Protein 4NPJ (pdb70)

Organism: Homo sapiens (NCBI:txid9606)

Nearest PDB structures (foldseek):
  4npj-assembly1_A  TM=1.003E+00  e=5.140E-53  Homo sapiens
  4npj-assembly2_B  TM=9.884E-01  e=2.117E-47  Homo sapiens
  4npk-assembly1_A  TM=9.461E-01  e=1.535E-44  Homo sapiens
  4p42-assembly1_A  TM=8.731E-01  e=1.506E-42  Homo sapiens
  4p42-assembly1_B  TM=9.111E-01  e=1.778E-39  Homo sapiens

Radius of gyration: 27.13 Å; Cα contacts (8 Å, |Δi|>4): 1416; chains: 2; bounding box: 62×44×108 Å

CATH classification: 2.60.40.150 (+1 more: 2.60.40.150)

Foldseek 3Di:
DDDDDDDDDDDDPDDDDDFDFQFKKKKFQFKKADWDADDDDDDDPDGHKFWKWKWKDFPPDIDTFDTHIRDRTDGGLAIDMDGHTDDPPTWIKMWMWTDDPPDTHTGFIDTGGVVVVVVVQWDWDWDFGPPGPGMITTMIMHTWGWALACPCLVPVLVVQVVRDGHYPVGAFFKKKKKWFFKKPDWDDVFFWKKKWKDKVPDIDIFDIHPTDLIDGGGDMDMDGHHHLQPIWIKMWIAGPVVRHTRFIDIGRLVVLNPDRSSKDWDWADTPPHDVVITTTMIMHMTGIHRDD/DDDDDDDDDDDPDDDDDFDFQFKKKKFQFKKAWWDAPPCQAFFKWKWKDWPNDIDTFDTHPRDRIDTRLAMDMGTHTDDPFTWTKMWMWGDDPPDTHTGFIDIHGVVVCVVVQWDFDWAFGPPDPTMITTMIIHTWGWALACVCQVVVLVVQVVRDRDYPVGAFFKKKKKFFFWKDDWPCFWKKKWKDKPPDIDIFDIHGGDRTGTGRDMDMDGHHDLQPIWIKMWIAGPVVTGTRFIDIGRLVVLNPDRSSKDWDWDAGPPHPPRITTTMIMGMIGIHGDD

Structure (mmCIF, N/CA/C/O backbone):
data_4NPJ
#
_entry.id   4NPJ
#
_cell.length_a   62.300
_cell.length_b   62.300
_cell.length_c   226.395
_cell.angle_alpha   90.000
_cell.angle_beta   90.000
_cell.angle_gamma   90.000
#
_symmetry.space_group_name_H-M   'P 43'
#
loop_
_entity.id
_entity.type
_entity.pdbx_description
1 polymer 'Extended synaptotagmin-2'
2 non-polymer 'CHLORIDE ION'
3 non-polymer 'SODIUM ION'
4 non-polymer 'ACETATE ION'
5 water water
#
loop_
_atom_site.group_PDB
_atom_site.id
_atom_site.type_symbol
_atom_site.label_atom_id
_atom_site.label_alt_id
_atom_site.label_comp_id
_atom_site.label_asym_id
_atom_site.label_entity_id
_atom_site.label_seq_id
_atom_site.pdbx_PDB_ins_code
_atom_site.Cartn_x
_atom_site.Cartn_y
_atom_site.Cartn_z
_atom_site.occupancy
_atom_site.B_iso_or_equiv
_atom_site.auth_seq_id
_atom_site.auth_comp_id
_atom_site.auth_asym_id
_atom_site.auth_atom_id
_atom_site.pdbx_PDB_model_num
ATOM 1 N N . ASN A 1 2 ? 9.817 -15.540 -66.579 1.00 73.34 363 ASN A N 1
ATOM 2 C CA . ASN A 1 2 ? 10.892 -16.261 -65.908 1.00 81.39 363 ASN A CA 1
ATOM 3 C C . ASN A 1 2 ? 11.592 -15.400 -64.866 1.00 82.40 363 ASN A C 1
ATOM 4 O O . ASN A 1 2 ? 11.946 -14.246 -65.129 1.00 71.12 363 ASN A O 1
ATOM 14 N N . ARG A 1 3 ? 11.807 -15.991 -63.694 1.00 75.44 364 ARG A N 1
ATOM 15 C CA . ARG A 1 3 ? 12.328 -15.281 -62.530 1.00 80.14 364 ARG A CA 1
ATOM 16 C C . ARG A 1 3 ? 13.243 -16.160 -61.693 1.00 75.23 364 ARG A C 1
ATOM 17 O O . ARG A 1 3 ? 13.116 -17.382 -61.698 1.00 80.92 364 ARG A O 1
ATOM 38 N N . ILE A 1 4 ? 14.167 -15.526 -60.979 1.00 73.07 365 ILE A N 1
ATOM 39 C CA . ILE A 1 4 ? 14.850 -16.181 -59.876 1.00 69.39 365 ILE A CA 1
ATOM 40 C C . ILE A 1 4 ? 14.407 -15.473 -58.599 1.00 65.83 365 ILE A C 1
ATOM 41 O O . ILE A 1 4 ? 14.494 -14.249 -58.476 1.00 64.61 365 ILE A O 1
ATOM 57 N N . THR A 1 5 ? 13.903 -16.265 -57.663 1.00 61.09 366 THR A N 1
ATOM 58 C CA . THR A 1 5 ? 13.236 -15.750 -56.481 1.00 62.43 366 THR A CA 1
ATOM 59 C C . THR A 1 5 ? 14.062 -16.060 -55.241 1.00 62.96 366 THR A C 1
ATOM 60 O O . THR A 1 5 ? 14.526 -17.192 -55.059 1.00 61.87 366 THR A O 1
ATOM 71 N N . VAL A 1 6 ? 14.239 -15.042 -54.402 1.00 60.79 367 VAL A N 1
ATOM 72 C CA . VAL A 1 6 ? 14.928 -15.185 -53.124 1.00 60.00 367 VAL A CA 1
ATOM 73 C C . VAL A 1 6 ? 14.000 -14.797 -51.966 1.00 56.36 367 VAL A C 1
ATOM 74 O O . VAL A 1 6 ? 13.800 -13.614 -51.692 1.00 60.25 367 VAL A O 1
ATOM 87 N N . PRO A 1 7 ? 13.424 -15.791 -51.281 1.00 54.86 368 PRO A N 1
ATOM 88 C CA . PRO A 1 7 ? 12.547 -15.431 -50.158 1.00 60.52 368 PRO A CA 1
ATOM 89 C C . PRO A 1 7 ? 13.332 -14.862 -48.973 1.00 58.21 368 PRO A C 1
ATOM 90 O O . PRO A 1 7 ? 14.368 -15.415 -48.609 1.00 69.33 368 PRO A O 1
ATOM 101 N N . LEU A 1 8 ? 12.854 -13.756 -48.407 1.00 54.93 369 LEU A N 1
ATOM 102 C CA . LEU A 1 8 ? 13.485 -13.155 -47.240 1.00 58.99 369 LEU A CA 1
ATOM 103 C C . LEU A 1 8 ? 12.705 -13.568 -45.998 1.00 55.79 369 LEU A C 1
ATOM 104 O O . LEU A 1 8 ? 11.698 -12.952 -45.643 1.00 62.43 369 LEU A O 1
ATOM 120 N N . VAL A 1 9 ? 13.175 -14.634 -45.358 1.00 59.39 370 VAL A N 1
ATOM 121 C CA . VAL A 1 9 ? 12.488 -15.224 -44.213 1.00 58.82 370 VAL A CA 1
ATOM 122 C C . VAL A 1 9 ? 13.260 -15.004 -42.912 1.00 62.80 370 VAL A C 1
ATOM 123 O O . VAL A 1 9 ? 14.486 -15.134 -42.873 1.00 58.14 370 VAL A O 1
ATOM 136 N N . SER A 1 10 ? 12.526 -14.687 -41.847 1.00 59.32 371 SER A N 1
ATOM 137 C CA . SER A 1 10 ? 13.118 -14.500 -40.525 1.00 62.71 371 SER A CA 1
ATOM 138 C C . SER A 1 10 ? 12.189 -15.013 -39.434 1.00 62.74 371 SER A C 1
ATOM 139 O O . SER A 1 10 ? 10.990 -15.197 -39.653 1.00 54.02 371 SER A O 1
ATOM 147 N N . GLU A 1 11 ? 12.754 -15.244 -38.255 1.00 67.65 372 GLU A N 1
ATOM 148 C CA . GLU A 1 11 ? 11.976 -15.703 -37.113 1.00 70.14 372 GLU A CA 1
ATOM 149 C C . GLU A 1 11 ? 11.191 -14.534 -36.530 1.00 69.62 372 GLU A C 1
ATOM 150 O O . GLU A 1 11 ? 11.775 -13.533 -36.117 1.00 65.57 372 GLU A O 1
ATOM 162 N N . VAL A 1 12 ? 9.867 -14.668 -36.502 1.00 55.43 373 VAL A N 1
ATOM 163 C CA . VAL A 1 12 ? 8.983 -13.611 -36.010 1.00 50.40 373 VAL A CA 1
ATOM 164 C C . VAL A 1 12 ? 8.232 -14.042 -34.748 1.00 59.35 373 VAL A C 1
ATOM 165 O O . VAL A 1 12 ? 7.699 -15.149 -34.685 1.00 51.36 373 VAL A O 1
ATOM 178 N N . GLN A 1 13 ? 8.182 -13.165 -33.750 1.00 59.13 374 GLN A N 1
ATOM 179 C CA . GLN A 1 13 ? 7.429 -13.453 -32.539 1.00 60.28 374 GLN A CA 1
ATOM 180 C C . GLN A 1 13 ? 5.932 -13.348 -32.813 1.00 55.34 374 GLN A C 1
ATOM 181 O O . GLN A 1 13 ? 5.387 -12.253 -32.905 1.00 58.38 374 GLN A O 1
ATOM 195 N N . ILE A 1 14 ? 5.275 -14.496 -32.939 1.00 53.41 375 ILE A N 1
ATOM 196 C CA . ILE A 1 14 ? 3.831 -14.546 -33.161 1.00 56.10 375 ILE A CA 1
ATOM 197 C C . ILE A 1 14 ? 3.058 -14.135 -31.907 1.00 66.00 375 ILE A C 1
ATOM 198 O O . ILE A 1 14 ? 2.045 -13.431 -31.972 1.00 55.25 375 ILE A O 1
ATOM 214 N N . ALA A 1 15 ? 3.538 -14.595 -30.762 1.00 48.31 376 ALA A N 1
ATOM 215 C CA . ALA A 1 15 ? 2.876 -14.319 -29.496 1.00 60.59 376 ALA A CA 1
ATOM 216 C C . ALA A 1 15 ? 3.858 -14.500 -28.358 1.00 47.60 376 ALA A C 1
ATOM 217 O O . ALA A 1 15 ? 5.048 -14.739 -28.575 1.00 55.64 376 ALA A O 1
ATOM 224 N N . GLN A 1 16 ? 3.345 -14.402 -27.139 1.00 56.85 377 GLN A N 1
ATOM 225 C CA . GLN A 1 16 ? 4.183 -14.425 -25.958 1.00 56.48 377 GLN A CA 1
ATOM 226 C C . GLN A 1 16 ? 3.385 -14.921 -24.762 1.00 46.92 377 GLN A C 1
ATOM 227 O O . GLN A 1 16 ? 2.302 -14.407 -24.475 1.00 57.67 377 GLN A O 1
ATOM 241 N N . LEU A 1 17 ? 3.911 -15.938 -24.087 1.00 49.76 378 LEU A N 1
ATOM 242 C CA . LEU A 1 17 ? 3.329 -16.413 -22.839 1.00 52.18 378 LEU A CA 1
ATOM 243 C C . LEU A 1 17 ? 3.959 -15.656 -21.692 1.00 47.80 378 LEU A C 1
ATOM 244 O O . LEU A 1 17 ? 5.174 -15.451 -21.672 1.00 58.37 378 LEU A O 1
ATOM 260 N N . ARG A 1 18 ? 3.130 -15.241 -20.743 1.00 49.99 379 ARG A N 1
ATOM 261 C CA . ARG A 1 18 ? 3.623 -14.616 -19.527 1.00 65.56 379 ARG A CA 1
ATOM 262 C C . ARG A 1 18 ? 3.180 -15.408 -18.302 1.00 60.81 379 ARG A C 1
ATOM 263 O O . ARG A 1 18 ? 2.000 -15.729 -18.158 1.00 49.12 379 ARG A O 1
ATOM 284 N N . PHE A 1 19 ? 4.142 -15.745 -17.445 1.00 46.16 380 PHE A N 1
ATOM 285 C CA . PHE A 1 19 ? 3.860 -16.456 -16.193 1.00 51.02 380 PHE A CA 1
ATOM 286 C C . PHE A 1 19 ? 4.373 -15.683 -14.985 1.00 46.06 380 PHE A C 1
ATOM 287 O O . PHE A 1 19 ? 5.459 -15.113 -15.031 1.00 51.17 380 PHE A O 1
ATOM 304 N N . PRO A 1 20 ? 3.612 -15.693 -13.880 1.00 54.67 381 PRO A N 1
ATOM 305 C CA . PRO A 1 20 ? 4.096 -14.964 -12.708 1.00 65.44 381 PRO A CA 1
ATOM 306 C C . PRO A 1 20 ? 5.308 -15.657 -12.097 1.00 54.83 381 PRO A C 1
ATOM 307 O O . PRO A 1 20 ? 5.402 -16.884 -12.165 1.00 57.38 381 PRO A O 1
ATOM 318 N N . VAL A 1 21 ? 6.218 -14.880 -11.520 1.00 68.36 382 VAL A N 1
ATOM 319 C CA . VAL A 1 21 ? 7.403 -15.431 -10.871 1.00 59.46 382 VAL A CA 1
ATOM 320 C C . VAL A 1 21 ? 7.548 -14.811 -9.474 1.00 73.85 382 VAL A C 1
ATOM 321 O O . VAL A 1 21 ? 7.198 -13.644 -9.267 1.00 50.45 382 VAL A O 1
ATOM 334 N N . PRO A 1 22 ? 8.033 -15.594 -8.497 1.00 60.18 383 PRO A N 1
ATOM 335 C CA . PRO A 1 22 ? 8.116 -15.000 -7.158 1.00 67.00 383 PRO A CA 1
ATOM 336 C C . PRO A 1 22 ? 9.145 -13.876 -7.087 1.00 60.54 383 PRO A C 1
ATOM 337 O O . PRO A 1 22 ? 10.227 -13.984 -7.666 1.00 55.45 383 PRO A O 1
ATOM 348 N N . LYS A 1 23 ? 8.786 -12.799 -6.399 1.00 65.78 384 LYS A N 1
ATOM 349 C CA . LYS A 1 23 ? 9.715 -11.717 -6.114 1.00 78.74 384 LYS A CA 1
ATOM 350 C C . LYS A 1 23 ? 10.722 -12.178 -5.057 1.00 75.81 384 LYS A C 1
ATOM 351 O O . LYS A 1 23 ? 11.816 -11.626 -4.937 1.00 66.90 384 LYS A O 1
ATOM 370 N N . GLY A 1 24 ? 10.350 -13.207 -4.302 1.00 61.68 385 GLY A N 1
ATOM 371 C CA . GLY A 1 24 ? 11.232 -13.778 -3.299 1.00 68.73 385 GLY A CA 1
ATOM 372 C C . GLY A 1 24 ? 10.525 -14.776 -2.400 1.00 51.93 385 GLY A C 1
ATOM 373 O O . GLY A 1 24 ? 9.362 -15.115 -2.627 1.00 66.34 385 GLY A O 1
ATOM 377 N N . VAL A 1 25 ? 11.236 -15.246 -1.377 1.00 57.95 386 VAL A N 1
ATOM 378 C CA . VAL A 1 25 ? 10.682 -16.193 -0.415 1.00 60.78 386 VAL A CA 1
ATOM 379 C C . VAL A 1 25 ? 10.764 -15.619 1.000 1.00 68.52 386 VAL A C 1
ATOM 380 O O . VAL A 1 25 ? 11.829 -15.197 1.455 1.00 61.99 386 VAL A O 1
ATOM 393 N N . LEU A 1 26 ? 9.622 -15.602 1.683 1.00 62.46 387 LEU A N 1
ATOM 394 C CA . LEU A 1 26 ? 9.548 -15.143 3.063 1.00 67.87 387 LEU A CA 1
ATOM 395 C C . LEU A 1 26 ? 9.601 -16.322 4.019 1.00 54.52 387 LEU A C 1
ATOM 396 O O . LEU A 1 26 ? 8.696 -17.150 4.047 1.00 53.51 387 LEU A O 1
ATOM 412 N N . ARG A 1 27 ? 10.672 -16.398 4.791 1.00 56.54 388 ARG A N 1
ATOM 413 C CA . ARG A 1 27 ? 10.799 -17.420 5.814 1.00 57.72 388 ARG A CA 1
ATOM 414 C C . ARG A 1 27 ? 10.271 -16.849 7.130 1.00 58.41 388 ARG A C 1
ATOM 415 O O . ARG A 1 27 ? 10.784 -15.848 7.626 1.00 61.30 388 ARG A O 1
ATOM 436 N N . ILE A 1 28 ? 9.237 -17.484 7.674 1.00 61.33 389 ILE A N 1
ATOM 437 C CA . ILE A 1 28 ? 8.545 -16.976 8.857 1.00 61.37 389 ILE A CA 1
ATOM 438 C C . ILE A 1 28 ? 8.818 -17.835 10.089 1.00 59.85 389 ILE A C 1
ATOM 439 O O . ILE A 1 28 ? 8.379 -18.979 10.156 1.00 62.79 389 ILE A O 1
ATOM 455 N N . HIS A 1 29 ? 9.534 -17.284 11.061 1.00 61.77 390 HIS A N 1
ATOM 456 C CA . HIS A 1 29 ? 9.776 -17.990 12.316 1.00 72.98 390 HIS A CA 1
ATOM 457 C C . HIS A 1 29 ? 8.670 -17.668 13.316 1.00 63.31 390 HIS A C 1
ATOM 458 O O . HIS A 1 29 ? 8.581 -16.550 13.825 1.00 63.60 390 HIS A O 1
ATOM 473 N N . PHE A 1 30 ? 7.816 -18.655 13.562 1.00 62.68 391 PHE A N 1
ATOM 474 C CA . PHE A 1 30 ? 6.726 -18.531 14.521 1.00 62.40 391 PHE A CA 1
ATOM 475 C C . PHE A 1 30 ? 7.232 -19.028 15.870 1.00 64.80 391 PHE A C 1
ATOM 476 O O . PHE A 1 30 ? 7.136 -20.212 16.185 1.00 73.64 391 PHE A O 1
ATOM 493 N N . ILE A 1 31 ? 7.792 -18.113 16.649 1.00 66.27 392 ILE A N 1
ATOM 494 C CA . ILE A 1 31 ? 8.590 -18.488 17.812 1.00 74.56 392 ILE A CA 1
ATOM 495 C C . ILE A 1 31 ? 7.733 -18.682 19.057 1.00 69.42 392 ILE A C 1
ATOM 496 O O . ILE A 1 31 ? 7.559 -19.804 19.531 1.00 74.64 392 ILE A O 1
ATOM 512 N N . GLU A 1 32 ? 7.182 -17.587 19.568 1.00 69.03 393 GLU A N 1
ATOM 513 C CA . GLU A 1 32 ? 6.482 -17.617 20.843 1.00 69.74 393 GLU A CA 1
ATOM 514 C C . GLU A 1 32 ? 5.607 -16.390 21.062 1.00 71.68 393 GLU A C 1
ATOM 515 O O . GLU A 1 32 ? 5.774 -15.369 20.398 1.00 67.51 393 GLU A O 1
ATOM 527 N N . ALA A 1 33 ? 4.689 -16.500 22.018 1.00 68.41 394 ALA A N 1
ATOM 528 C CA . ALA A 1 33 ? 3.911 -15.362 22.484 1.00 67.54 394 ALA A CA 1
ATOM 529 C C . ALA A 1 33 ? 3.968 -15.317 24.005 1.00 69.59 394 ALA A C 1
ATOM 530 O O . ALA A 1 33 ? 4.268 -16.324 24.642 1.00 76.53 394 ALA A O 1
ATOM 537 N N . GLN A 1 34 ? 3.689 -14.150 24.576 1.00 71.02 395 GLN A N 1
ATOM 538 C CA . GLN A 1 34 ? 3.635 -13.999 26.025 1.00 81.17 395 GLN A CA 1
ATOM 539 C C . GLN A 1 34 ? 2.417 -13.177 26.425 1.00 80.74 395 GLN A C 1
ATOM 540 O O . GLN A 1 34 ? 1.930 -12.351 25.647 1.00 72.89 395 GLN A O 1
ATOM 554 N N . ASP A 1 35 ? 1.927 -13.428 27.636 1.00 83.04 396 ASP A N 1
ATOM 555 C CA . ASP A 1 35 ? 0.873 -12.623 28.246 1.00 69.62 396 ASP A CA 1
ATOM 556 C C . ASP A 1 35 ? -0.408 -12.577 27.416 1.00 70.79 396 ASP A C 1
ATOM 557 O O . ASP A 1 35 ? -1.010 -11.517 27.259 1.00 69.92 396 ASP A O 1
ATOM 566 N N . LEU A 1 36 ? -0.825 -13.724 26.890 1.00 75.34 397 LEU A N 1
ATOM 567 C CA . LEU A 1 36 ? -2.041 -13.783 26.092 1.00 74.19 397 LEU A CA 1
ATOM 568 C C . LEU A 1 36 ? -3.255 -13.617 26.990 1.00 67.04 397 LEU A C 1
ATOM 569 O O . LEU A 1 36 ? -3.151 -13.714 28.208 1.00 69.94 397 LEU A O 1
ATOM 585 N N . GLN A 1 37 ? -4.405 -13.371 26.377 1.00 63.88 398 GLN A N 1
ATOM 586 C CA . GLN A 1 37 ? -5.641 -13.177 27.117 1.00 58.90 398 GLN A CA 1
ATOM 587 C C . GLN A 1 37 ? -6.175 -14.510 27.626 1.00 73.21 398 GLN A C 1
ATOM 588 O O . GLN A 1 37 ? -6.476 -15.408 26.840 1.00 58.66 398 GLN A O 1
ATOM 602 N N . GLY A 1 38 ? -6.282 -14.630 28.947 1.00 61.09 399 GLY A N 1
ATOM 603 C CA . GLY A 1 38 ? -6.833 -15.821 29.568 1.00 72.93 399 GLY A CA 1
ATOM 604 C C . GLY A 1 38 ? -8.347 -15.822 29.485 1.00 64.18 399 GLY A C 1
ATOM 605 O O . GLY A 1 38 ? -8.946 -14.875 28.981 1.00 66.14 399 GLY A O 1
ATOM 609 N N . LYS A 1 39 ? -8.973 -16.883 29.984 1.00 76.18 400 LYS A N 1
ATOM 610 C CA . LYS A 1 39 ? -10.425 -16.999 29.927 1.00 70.84 400 LYS A CA 1
ATOM 611 C C . LYS A 1 39 ? -11.094 -16.322 31.124 1.00 75.61 400 LYS A C 1
ATOM 612 O O . LYS A 1 39 ? -10.687 -16.501 32.270 1.00 64.40 400 LYS A O 1
ATOM 631 N N . ASP A 1 40 ? -12.123 -15.533 30.835 1.00 67.74 401 ASP A N 1
ATOM 632 C CA . ASP A 1 40 ? -12.786 -14.727 31.850 1.00 61.83 401 ASP A CA 1
ATOM 633 C C . ASP A 1 40 ? -13.706 -15.542 32.744 1.00 63.61 401 ASP A C 1
ATOM 634 O O . ASP A 1 40 ? -14.269 -16.556 32.331 1.00 57.22 401 ASP A O 1
ATOM 643 N N . THR A 1 41 ? -13.846 -15.073 33.979 1.00 57.38 402 THR A N 1
ATOM 644 C CA . THR A 1 41 ? -14.849 -15.580 34.893 1.00 57.61 402 THR A CA 1
ATOM 645 C C . THR A 1 41 ? -15.447 -14.394 35.660 1.00 78.17 402 THR A C 1
ATOM 646 O O . THR A 1 41 ? -14.872 -13.303 35.675 1.00 56.68 402 THR A O 1
ATOM 657 N N . TYR A 1 42 ? -16.610 -14.601 36.271 1.00 56.14 403 TYR A N 1
ATOM 658 C CA . TYR A 1 42 ? -17.273 -13.555 37.045 1.00 55.29 403 TYR A CA 1
ATOM 659 C C . TYR A 1 42 ? -16.507 -13.290 38.348 1.00 65.68 403 TYR A C 1
ATOM 660 O O . TYR A 1 42 ? -15.950 -12.208 38.534 1.00 63.84 403 TYR A O 1
ATOM 678 N N . LEU A 1 43 ? -16.474 -14.277 39.238 1.00 59.92 404 LEU A N 1
ATOM 679 C CA . LEU A 1 43 ? -15.620 -14.213 40.428 1.00 62.72 404 LEU A CA 1
ATOM 680 C C . LEU A 1 43 ? -14.411 -15.127 40.270 1.00 65.09 404 LEU A C 1
ATOM 681 O O . LEU A 1 43 ? -14.430 -16.075 39.482 1.00 67.98 404 LEU A O 1
ATOM 697 N N . LYS A 1 44 ? -13.357 -14.841 41.027 1.00 91.96 405 LYS A N 1
ATOM 698 C CA . LYS A 1 44 ? -12.214 -15.736 41.088 1.00 94.42 405 LYS A CA 1
ATOM 699 C C . LYS A 1 44 ? -12.681 -17.045 41.713 1.00 98.22 405 LYS A C 1
ATOM 700 O O . LYS A 1 44 ? -13.515 -17.039 42.622 1.00 90.11 405 LYS A O 1
ATOM 719 N N . GLY A 1 45 ? -12.165 -18.163 41.214 1.00 107.38 406 GLY A N 1
ATOM 720 C CA . GLY A 1 45 ? -12.548 -19.466 41.728 1.00 121.92 406 GLY A CA 1
ATOM 721 C C . GLY A 1 45 ? -11.450 -20.500 41.586 1.00 120.61 406 GLY A C 1
ATOM 722 O O . GLY A 1 45 ? -10.273 -20.162 41.457 1.00 114.72 406 GLY A O 1
ATOM 726 N N . LEU A 1 46 ? -11.843 -21.768 41.626 1.00 131.05 407 LEU A N 1
ATOM 727 C CA . LEU A 1 46 ? -10.935 -22.863 41.319 1.00 147.02 407 LEU A CA 1
ATOM 728 C C . LEU A 1 46 ? -10.602 -22.783 39.832 1.00 145.67 407 LEU A C 1
ATOM 729 O O . LEU A 1 46 ? -11.407 -22.261 39.060 1.00 156.09 407 LEU A O 1
ATOM 745 N N . VAL A 1 47 ? -9.426 -23.275 39.435 1.00 136.83 408 VAL A N 1
ATOM 746 C CA . VAL A 1 47 ? -8.980 -23.209 38.037 1.00 121.77 408 VAL A CA 1
ATOM 747 C C . VAL A 1 47 ? -8.769 -21.743 37.621 1.00 128.40 408 VAL A C 1
ATOM 748 O O . VAL A 1 47 ? -9.223 -20.826 38.304 1.00 134.64 408 VAL A O 1
ATOM 761 N N . LYS A 1 48 ? -8.044 -21.523 36.527 1.00 151.19 409 LYS A N 1
ATOM 762 C CA . LYS A 1 48 ? -7.847 -20.174 35.990 1.00 152.90 409 LYS A CA 1
ATOM 763 C C . LYS A 1 48 ? -8.354 -20.079 34.548 1.00 143.38 409 LYS A C 1
ATOM 764 O O . LYS A 1 48 ? -8.618 -18.988 34.038 1.00 148.91 409 LYS A O 1
ATOM 783 N N . GLY A 1 49 ? -8.506 -21.230 33.902 1.00 131.84 410 GLY A N 1
ATOM 784 C CA . GLY A 1 49 ? -8.975 -21.284 32.531 1.00 126.68 410 GLY A CA 1
ATOM 785 C C . GLY A 1 49 ? -7.905 -21.873 31.643 1.00 116.11 410 GLY A C 1
ATOM 786 O O . GLY A 1 49 ? -6.819 -21.310 31.500 1.00 121.06 410 GLY A O 1
ATOM 790 N N . LYS A 1 50 ? -8.216 -23.016 31.045 1.00 112.62 411 LYS A N 1
ATOM 791 C CA . LYS A 1 50 ? -7.239 -23.758 30.265 1.00 116.54 411 LYS A CA 1
ATOM 792 C C . LYS A 1 50 ? -7.197 -23.253 28.829 1.00 96.68 411 LYS A C 1
ATOM 793 O O . LYS A 1 50 ? -8.050 -23.590 28.009 1.00 105.44 411 LYS A O 1
ATOM 812 N N . SER A 1 51 ? -6.195 -22.424 28.552 1.00 66.49 412 SER A N 1
ATOM 813 C CA . SER A 1 51 ? -5.991 -21.851 27.231 1.00 77.94 412 SER A CA 1
ATOM 814 C C . SER A 1 51 ? -4.994 -22.677 26.429 1.00 78.65 412 SER A C 1
ATOM 815 O O . SER A 1 51 ? -3.936 -23.042 26.938 1.00 85.34 412 SER A O 1
ATOM 823 N N . ASP A 1 52 ? -5.332 -22.963 25.174 1.00 76.27 413 ASP A N 1
ATOM 824 C CA . ASP A 1 52 ? -4.503 -23.813 24.323 1.00 63.21 413 ASP A CA 1
ATOM 825 C C . ASP A 1 52 ? -4.214 -23.131 22.984 1.00 80.83 413 ASP A C 1
ATOM 826 O O . ASP A 1 52 ? -4.852 -23.443 21.983 1.00 59.60 413 ASP A O 1
ATOM 835 N N . PRO A 1 53 ? -3.240 -22.203 22.962 1.00 67.09 414 PRO A N 1
ATOM 836 C CA . PRO A 1 53 ? -3.087 -21.336 21.790 1.00 64.47 414 PRO A CA 1
ATOM 837 C C . PRO A 1 53 ? -2.481 -22.003 20.556 1.00 62.88 414 PRO A C 1
ATOM 838 O O . PRO A 1 53 ? -1.666 -22.920 20.644 1.00 64.01 414 PRO A O 1
ATOM 849 N N . TYR A 1 54 ? -2.907 -21.519 19.399 1.00 60.48 415 TYR A N 1
ATOM 850 C CA . TYR A 1 54 ? -2.290 -21.871 18.124 1.00 58.85 415 TYR A CA 1
ATOM 851 C C . TYR A 1 54 ? -2.529 -20.722 17.160 1.00 59.42 415 TYR A C 1
ATOM 852 O O . TYR A 1 54 ? -3.346 -19.836 17.432 1.00 56.83 415 TYR A O 1
ATOM 870 N N . GLY A 1 55 ? -1.813 -20.731 16.037 1.00 57.73 416 GLY A N 1
ATOM 871 C CA . GLY A 1 55 ? -1.849 -19.616 15.115 1.00 54.21 416 GLY A CA 1
ATOM 872 C C . GLY A 1 55 ? -2.191 -20.027 13.698 1.00 54.25 416 GLY A C 1
ATOM 873 O O . GLY A 1 55 ? -1.872 -21.140 13.272 1.00 55.04 416 GLY A O 1
ATOM 877 N N . ILE A 1 56 ? -2.851 -19.115 12.984 1.00 56.46 417 ILE A N 1
ATOM 878 C CA . ILE A 1 56 ? -3.087 -19.241 11.545 1.00 53.48 417 ILE A CA 1
ATOM 879 C C . ILE A 1 56 ? -2.321 -18.121 10.855 1.00 49.76 417 ILE A C 1
ATOM 880 O O . ILE A 1 56 ? -2.518 -16.943 11.162 1.00 55.51 417 ILE A O 1
ATOM 896 N N . ILE A 1 57 ? -1.432 -18.502 9.944 1.00 49.09 418 ILE A N 1
ATOM 897 C CA . ILE A 1 57 ? -0.569 -17.561 9.246 1.00 52.78 418 ILE A CA 1
ATOM 898 C C . ILE A 1 57 ? -0.899 -17.543 7.757 1.00 53.00 418 ILE A C 1
ATOM 899 O O . ILE A 1 57 ? -0.921 -18.591 7.110 1.00 47.20 418 ILE A O 1
ATOM 915 N N . ARG A 1 58 ? -1.135 -16.350 7.216 1.00 54.59 419 ARG A N 1
ATOM 916 C CA . ARG A 1 58 ? -1.485 -16.210 5.807 1.00 47.67 419 ARG A CA 1
ATOM 917 C C . ARG A 1 58 ? -0.544 -15.279 5.065 1.00 48.22 419 ARG A C 1
ATOM 918 O O . ARG A 1 58 ? -0.251 -14.169 5.516 1.00 51.48 419 ARG A O 1
ATOM 939 N N . VAL A 1 59 ? -0.094 -15.754 3.908 1.00 49.72 420 VAL A N 1
ATOM 940 C CA . VAL A 1 59 ? 0.580 -14.926 2.917 1.00 52.33 420 VAL A CA 1
ATOM 941 C C . VAL A 1 59 ? -0.073 -15.211 1.578 1.00 48.04 420 VAL A C 1
ATOM 942 O O . VAL A 1 59 ? 0.131 -16.276 0.990 1.00 52.57 420 VAL A O 1
ATOM 955 N N . GLY A 1 60 ? -0.879 -14.266 1.113 1.00 54.15 421 GLY A N 1
ATOM 956 C CA . GLY A 1 60 ? -1.627 -14.459 -0.113 1.00 57.12 421 GLY A CA 1
ATOM 957 C C . GLY A 1 60 ? -2.568 -15.634 0.055 1.00 51.44 421 GLY A C 1
ATOM 958 O O . GLY A 1 60 ? -3.415 -15.637 0.942 1.00 55.67 421 GLY A O 1
ATOM 962 N N . ASN A 1 61 ? -2.400 -16.647 -0.788 1.00 47.34 422 ASN A N 1
ATOM 963 C CA . ASN A 1 61 ? -3.236 -17.841 -0.731 1.00 57.67 422 ASN A CA 1
ATOM 964 C C . ASN A 1 61 ? -2.640 -18.935 0.140 1.00 45.23 422 ASN A C 1
ATOM 965 O O . ASN A 1 61 ? -3.284 -19.940 0.408 1.00 49.93 422 ASN A O 1
ATOM 976 N N . GLN A 1 62 ? -1.395 -18.753 0.549 1.00 45.11 423 GLN A N 1
ATOM 977 C CA . GLN A 1 62 ? -0.728 -19.753 1.355 1.00 44.75 423 GLN A CA 1
ATOM 978 C C . GLN A 1 62 ? -1.157 -19.615 2.817 1.00 49.76 423 GLN A C 1
ATOM 979 O O . GLN A 1 62 ? -1.104 -18.526 3.384 1.00 52.16 423 GLN A O 1
ATOM 993 N N . ILE A 1 63 ? -1.601 -20.725 3.398 1.00 45.00 424 ILE A N 1
ATOM 994 C CA . ILE A 1 63 ? -2.009 -20.777 4.805 1.00 45.51 424 ILE A CA 1
ATOM 995 C C . ILE A 1 63 ? -1.173 -21.795 5.565 1.00 49.38 424 ILE A C 1
ATOM 996 O O . ILE A 1 63 ? -0.886 -22.884 5.057 1.00 45.82 424 ILE A O 1
ATOM 1012 N N . PHE A 1 64 ? -0.801 -21.429 6.791 1.00 47.45 425 PHE A N 1
ATOM 1013 C CA . PHE A 1 64 ? -0.044 -22.298 7.687 1.00 47.59 425 PHE A CA 1
ATOM 1014 C C . PHE A 1 64 ? -0.731 -22.376 9.049 1.00 57.02 425 PHE A C 1
ATOM 1015 O O . PHE A 1 64 ? -1.220 -21.367 9.549 1.00 49.18 425 PHE A O 1
ATOM 1032 N N . GLN A 1 65 ? -0.759 -23.569 9.638 1.00 49.47 426 GLN A N 1
ATOM 1033 C CA . GLN A 1 65 ? -1.389 -23.793 10.940 1.00 50.71 426 GLN A CA 1
ATOM 1034 C C . GLN A 1 65 ? -0.338 -24.338 11.908 1.00 56.96 426 GLN A C 1
ATOM 1035 O O . GLN A 1 65 ? 0.307 -25.349 11.627 1.00 55.35 426 GLN A O 1
ATOM 1049 N N . SER A 1 66 ? -0.143 -23.650 13.026 1.00 57.79 427 SER A N 1
ATOM 1050 C CA . SER A 1 66 ? 0.830 -24.087 14.027 1.00 61.68 427 SER A CA 1
ATOM 1051 C C . SER A 1 66 ? 0.266 -25.190 14.899 1.00 61.44 427 SER A C 1
ATOM 1052 O O . SER A 1 66 ? -0.940 -25.443 14.910 1.00 56.90 427 SER A O 1
ATOM 1060 N N . ARG A 1 67 ? 1.147 -25.832 15.651 1.00 59.51 428 ARG A N 1
ATOM 1061 C CA . ARG A 1 67 ? 0.716 -26.812 16.628 1.00 61.79 428 ARG A CA 1
ATOM 1062 C C . ARG A 1 67 ? -0.062 -26.119 17.740 1.00 62.47 428 ARG A C 1
ATOM 1063 O O . ARG A 1 67 ? 0.082 -24.911 17.952 1.00 61.80 428 ARG A O 1
ATOM 1084 N N . VAL A 1 68 ? -0.898 -26.885 18.433 1.00 64.02 429 VAL A N 1
ATOM 1085 C CA . VAL A 1 68 ? -1.542 -26.409 19.655 1.00 65.36 429 VAL A CA 1
ATOM 1086 C C . VAL A 1 68 ? -0.671 -26.765 20.844 1.00 68.57 429 VAL A C 1
ATOM 1087 O O . VAL A 1 68 ? -0.403 -27.943 21.081 1.00 85.00 429 VAL A O 1
ATOM 1100 N N . ILE A 1 69 ? -0.239 -25.759 21.596 1.00 69.24 430 ILE A N 1
ATOM 1101 C CA . ILE A 1 69 ? 0.460 -26.014 22.850 1.00 72.72 430 ILE A CA 1
ATOM 1102 C C . ILE A 1 69 ? -0.534 -25.796 24.001 1.00 87.54 430 ILE A C 1
ATOM 1103 O O . ILE A 1 69 ? -1.208 -24.766 24.086 1.00 84.44 430 ILE A O 1
ATOM 1119 N N . LYS A 1 70 ? -0.637 -26.792 24.874 1.00 77.86 431 LYS A N 1
ATOM 1120 C CA . LYS A 1 70 ? -1.733 -26.865 25.828 1.00 89.75 431 LYS A CA 1
ATOM 1121 C C . LYS A 1 70 ? -1.461 -26.109 27.123 1.00 81.19 431 LYS A C 1
ATOM 1122 O O . LYS A 1 70 ? -0.320 -26.022 27.577 1.00 83.20 431 LYS A O 1
ATOM 1141 N N . GLU A 1 71 ? -2.530 -25.548 27.683 1.00 87.35 432 GLU A N 1
ATOM 1142 C CA . GLU A 1 71 ? -2.520 -24.942 29.015 1.00 91.76 432 GLU A CA 1
ATOM 1143 C C . GLU A 1 71 ? -1.370 -23.967 29.220 1.00 91.88 432 GLU A C 1
ATOM 1144 O O . GLU A 1 71 ? -0.535 -24.175 30.100 1.00 87.40 432 GLU A O 1
ATOM 1156 N N . ASN A 1 72 ? -1.318 -22.904 28.425 1.00 81.06 433 ASN A N 1
ATOM 1157 C CA . ASN A 1 72 ? -0.186 -21.994 28.502 1.00 81.55 433 ASN A CA 1
ATOM 1158 C C . ASN A 1 72 ? -0.437 -20.686 27.759 1.00 78.61 433 ASN A C 1
ATOM 1159 O O . ASN A 1 72 ? -0.725 -20.679 26.559 1.00 77.29 433 ASN A O 1
ATOM 1170 N N . LEU A 1 73 ? -0.309 -19.581 28.487 1.00 79.95 434 LEU A N 1
ATOM 1171 C CA . LEU A 1 73 ? -0.535 -18.247 27.938 1.00 83.15 434 LEU A CA 1
ATOM 1172 C C . LEU A 1 73 ? 0.760 -17.579 27.484 1.00 81.22 434 LEU A C 1
ATOM 1173 O O . LEU A 1 73 ? 0.754 -16.420 27.069 1.00 77.58 434 LEU A O 1
ATOM 1189 N N . SER A 1 74 ? 1.869 -18.305 27.587 1.00 82.66 435 SER A N 1
ATOM 1190 C CA . SER A 1 74 ? 3.134 -17.866 27.012 1.00 89.33 435 SER A CA 1
ATOM 1191 C C . SER A 1 74 ? 3.665 -18.955 26.087 1.00 81.50 435 SER A C 1
ATOM 1192 O O . SER A 1 74 ? 4.761 -19.475 26.297 1.00 80.67 435 SER A O 1
ATOM 1200 N N . PRO A 1 75 ? 2.880 -19.299 25.054 1.00 75.26 436 PRO A N 1
ATOM 1201 C CA . PRO A 1 75 ? 3.183 -20.433 24.177 1.00 74.05 436 PRO A CA 1
ATOM 1202 C C . PRO A 1 75 ? 4.568 -20.340 23.555 1.00 74.36 436 PRO A C 1
ATOM 1203 O O . PRO A 1 75 ? 5.048 -19.237 23.302 1.00 74.11 436 PRO A O 1
ATOM 1214 N N . LYS A 1 76 ? 5.201 -21.490 23.338 1.00 82.44 437 LYS A N 1
ATOM 1215 C CA . LYS A 1 76 ? 6.497 -21.558 22.668 1.00 75.60 437 LYS A CA 1
ATOM 1216 C C . LYS A 1 76 ? 6.399 -22.593 21.556 1.00 73.59 437 LYS A C 1
ATOM 1217 O O . LYS A 1 76 ? 6.469 -23.798 21.807 1.00 79.72 437 LYS A O 1
ATOM 1236 N N . TRP A 1 77 ? 6.212 -22.111 20.331 1.00 70.47 438 TRP A N 1
ATOM 1237 C CA . TRP A 1 77 ? 6.053 -22.979 19.170 1.00 68.42 438 TRP A CA 1
ATOM 1238 C C . TRP A 1 77 ? 7.371 -23.298 18.480 1.00 69.03 438 TRP A C 1
ATOM 1239 O O . TRP A 1 77 ? 7.630 -24.449 18.140 1.00 70.66 438 TRP A O 1
ATOM 1260 N N . ASN A 1 78 ? 8.191 -22.275 18.264 1.00 69.23 439 ASN A N 1
ATOM 1261 C CA . ASN A 1 78 ? 9.449 -22.445 17.549 1.00 69.85 439 ASN A CA 1
ATOM 1262 C C . ASN A 1 78 ? 9.242 -23.173 16.231 1.00 73.66 439 ASN A C 1
ATOM 1263 O O . ASN A 1 78 ? 9.848 -24.216 15.990 1.00 68.53 439 ASN A O 1
ATOM 1274 N N . GLU A 1 79 ? 8.358 -22.636 15.400 1.00 64.38 440 GLU A N 1
ATOM 1275 C CA . GLU A 1 79 ? 8.094 -23.218 14.091 1.00 62.11 440 GLU A CA 1
ATOM 1276 C C . GLU A 1 79 ? 8.560 -22.284 12.981 1.00 60.61 440 GLU A C 1
ATOM 1277 O O . GLU A 1 79 ? 8.755 -21.088 13.203 1.00 60.92 440 GLU A O 1
ATOM 1289 N N . VAL A 1 80 ? 8.736 -22.835 11.783 1.00 59.27 441 VAL A N 1
ATOM 1290 C CA . VAL A 1 80 ? 9.183 -22.043 10.644 1.00 66.15 441 VAL A CA 1
ATOM 1291 C C . VAL A 1 80 ? 8.448 -22.460 9.369 1.00 55.62 441 VAL A C 1
ATOM 1292 O O . VAL A 1 80 ? 8.323 -23.646 9.072 1.00 65.74 441 VAL A O 1
ATOM 1305 N N . TYR A 1 81 ? 7.942 -21.469 8.640 1.00 54.00 442 TYR A N 1
ATOM 1306 C CA . TYR A 1 81 ? 7.224 -21.702 7.391 1.00 59.90 442 TYR A CA 1
ATOM 1307 C C . TYR A 1 81 ? 7.873 -20.915 6.264 1.00 55.07 442 TYR A C 1
ATOM 1308 O O . TYR A 1 81 ? 8.561 -19.922 6.506 1.00 56.71 442 TYR A O 1
ATOM 1326 N N . GLU A 1 82 ? 7.637 -21.368 5.035 1.00 52.40 443 GLU A N 1
ATOM 1327 C CA . GLU A 1 82 ? 8.189 -20.738 3.842 1.00 49.99 443 GLU A CA 1
ATOM 1328 C C . GLU A 1 82 ? 7.058 -20.347 2.894 1.00 54.65 443 GLU A C 1
ATOM 1329 O O . GLU A 1 82 ? 6.257 -21.191 2.491 1.00 56.27 443 GLU A O 1
ATOM 1341 N N . ALA A 1 83 ? 6.985 -19.062 2.559 1.00 48.61 444 ALA A N 1
ATOM 1342 C CA . ALA A 1 83 ? 5.945 -18.557 1.665 1.00 47.66 444 ALA A CA 1
ATOM 1343 C C . ALA A 1 83 ? 6.535 -17.896 0.414 1.00 48.07 444 ALA A C 1
ATOM 1344 O O . ALA A 1 83 ? 7.480 -17.115 0.505 1.00 49.35 444 ALA A O 1
ATOM 1351 N N . LEU A 1 84 ? 5.976 -18.208 -0.751 1.00 47.27 445 LEU A N 1
ATOM 1352 C CA . LEU A 1 84 ? 6.343 -17.506 -1.976 1.00 48.59 445 LEU A CA 1
ATOM 1353 C C . LEU A 1 84 ? 5.703 -16.129 -1.951 1.00 54.17 445 LEU A C 1
ATOM 1354 O O . LEU A 1 84 ? 4.561 -15.986 -1.522 1.00 48.19 445 LEU A O 1
ATOM 1370 N N . VAL A 1 85 ? 6.437 -15.123 -2.409 1.00 50.10 446 VAL A N 1
ATOM 1371 C CA . VAL A 1 85 ? 5.913 -13.767 -2.480 1.00 58.83 446 VAL A CA 1
ATOM 1372 C C . VAL A 1 85 ? 5.992 -13.243 -3.905 1.00 52.41 446 VAL A C 1
ATOM 1373 O O . VAL A 1 85 ? 7.050 -13.285 -4.532 1.00 55.19 446 VAL A O 1
ATOM 1386 N N . TYR A 1 86 ? 4.860 -12.752 -4.397 1.00 61.97 447 TYR A N 1
ATOM 1387 C CA . TYR A 1 86 ? 4.756 -12.209 -5.744 1.00 72.10 447 TYR A CA 1
ATOM 1388 C C . TYR A 1 86 ? 4.516 -10.704 -5.693 1.00 81.06 447 TYR A C 1
ATOM 1389 O O . TYR A 1 86 ? 4.222 -10.148 -4.636 1.00 83.91 447 TYR A O 1
ATOM 1407 N N . GLU A 1 87 ? 4.640 -10.050 -6.841 1.00 76.05 448 GLU A N 1
ATOM 1408 C CA . GLU A 1 87 ? 4.292 -8.641 -6.954 1.00 66.14 448 GLU A CA 1
ATOM 1409 C C . GLU A 1 87 ? 2.796 -8.466 -6.723 1.00 72.56 448 GLU A C 1
ATOM 1410 O O . GLU A 1 87 ? 1.971 -8.952 -7.496 1.00 83.73 448 GLU A O 1
ATOM 1422 N N . HIS A 1 88 ? 2.456 -7.773 -5.644 1.00 81.63 449 HIS A N 1
ATOM 1423 C CA . HIS A 1 88 ? 1.070 -7.595 -5.250 1.00 84.56 449 HIS A CA 1
ATOM 1424 C C . HIS A 1 88 ? 1.024 -6.445 -4.250 1.00 95.96 449 HIS A C 1
ATOM 1425 O O . HIS A 1 88 ? 1.221 -6.657 -3.054 1.00 92.33 449 HIS A O 1
ATOM 1440 N N . PRO A 1 89 ? 0.796 -5.213 -4.740 1.00 100.51 450 PRO A N 1
ATOM 1441 C CA . PRO A 1 89 ? 0.832 -4.040 -3.859 1.00 91.98 450 PRO A CA 1
ATOM 1442 C C . PRO A 1 89 ? -0.138 -4.145 -2.690 1.00 82.92 450 PRO A C 1
ATOM 1443 O O . PRO A 1 89 ? -1.233 -4.683 -2.846 1.00 83.26 450 PRO A O 1
ATOM 1454 N N . GLY A 1 90 ? 0.279 -3.641 -1.532 1.00 85.53 451 GLY A N 1
ATOM 1455 C CA . GLY A 1 90 ? -0.558 -3.631 -0.347 1.00 77.82 451 GLY A CA 1
ATOM 1456 C C . GLY A 1 90 ? -0.760 -4.999 0.279 1.00 84.73 451 GLY A C 1
ATOM 1457 O O . GLY A 1 90 ? -1.651 -5.177 1.113 1.00 84.64 451 GLY A O 1
ATOM 1461 N N . GLN A 1 91 ? 0.070 -5.964 -0.107 1.00 82.67 452 GLN A N 1
ATOM 1462 C CA . GLN A 1 91 ? -0.037 -7.314 0.436 1.00 77.25 452 GLN A CA 1
ATOM 1463 C C . GLN A 1 91 ? 0.600 -7.365 1.817 1.00 76.94 452 GLN A C 1
ATOM 1464 O O . GLN A 1 91 ? 1.616 -6.714 2.073 1.00 77.82 452 GLN A O 1
ATOM 1478 N N . GLU A 1 92 ? -0.005 -8.148 2.702 1.00 68.91 453 GLU A N 1
ATOM 1479 C CA . GLU A 1 92 ? 0.396 -8.177 4.097 1.00 70.53 453 GLU A CA 1
ATOM 1480 C C . GLU A 1 92 ? 0.542 -9.599 4.617 1.00 70.16 453 GLU A C 1
ATOM 1481 O O . GLU A 1 92 ? -0.115 -10.519 4.134 1.00 66.71 453 GLU A O 1
ATOM 1493 N N . LEU A 1 93 ? 1.422 -9.770 5.598 1.00 62.50 454 LEU A N 1
ATOM 1494 C CA . LEU A 1 93 ? 1.477 -11.002 6.367 1.00 54.00 454 LEU A CA 1
ATOM 1495 C C . LEU A 1 93 ? 0.387 -10.938 7.433 1.00 54.10 454 LEU A C 1
ATOM 1496 O O . LEU A 1 93 ? 0.388 -10.038 8.272 1.00 62.37 454 LEU A O 1
ATOM 1512 N N . GLU A 1 94 ? -0.547 -11.882 7.381 1.00 55.74 455 GLU A N 1
ATOM 1513 C CA . GLU A 1 94 ? -1.683 -11.908 8.301 1.00 54.87 455 GLU A CA 1
ATOM 1514 C C . GLU A 1 94 ? -1.552 -13.059 9.290 1.00 60.47 455 GLU A C 1
ATOM 1515 O O . GLU A 1 94 ? -1.339 -14.205 8.893 1.00 56.19 455 GLU A O 1
ATOM 1527 N N . ILE A 1 95 ? -1.681 -12.746 10.576 1.00 54.49 456 ILE A N 1
ATOM 1528 C CA . ILE A 1 95 ? -1.589 -13.752 11.624 1.00 59.38 456 ILE A CA 1
ATOM 1529 C C . ILE A 1 95 ? -2.759 -13.618 12.582 1.00 58.34 456 ILE A C 1
ATOM 1530 O O . ILE A 1 95 ? -3.028 -12.533 13.087 1.00 57.45 456 ILE A O 1
ATOM 1546 N N . GLU A 1 96 ? -3.451 -14.728 12.817 1.00 61.28 457 GLU A N 1
ATOM 1547 C CA . GLU A 1 96 ? -4.505 -14.794 13.820 1.00 54.68 457 GLU A CA 1
ATOM 1548 C C . GLU A 1 96 ? -4.197 -15.902 14.826 1.00 57.24 457 GLU A C 1
ATOM 1549 O O . GLU A 1 96 ? -3.825 -17.011 14.442 1.00 61.15 457 GLU A O 1
ATOM 1561 N N . LEU A 1 97 ? -4.347 -15.587 16.112 1.00 55.54 458 LEU A N 1
ATOM 1562 C CA . LEU A 1 97 ? -4.145 -16.564 17.185 1.00 56.51 458 LEU A CA 1
ATOM 1563 C C . LEU A 1 97 ? -5.475 -16.995 17.782 1.00 67.61 458 LEU A C 1
ATOM 1564 O O . LEU A 1 97 ? -6.351 -16.167 18.031 1.00 62.10 458 LEU A O 1
ATOM 1580 N N . PHE A 1 98 ? -5.622 -18.297 18.002 1.00 57.08 459 PHE A N 1
ATOM 1581 C CA . PHE A 1 98 ? -6.852 -18.845 18.550 1.00 57.78 459 PHE A CA 1
ATOM 1582 C C . PHE A 1 98 ? -6.575 -19.740 19.751 1.00 65.48 459 PHE A C 1
ATOM 1583 O O . PHE A 1 98 ? -5.464 -20.234 19.933 1.00 60.15 459 PHE A O 1
ATOM 1600 N N . ASP A 1 99 ? -7.610 -19.937 20.557 1.00 60.89 460 ASP A N 1
ATOM 1601 C CA . ASP A 1 99 ? -7.605 -20.909 21.637 1.00 66.95 460 ASP A CA 1
ATOM 1602 C C . ASP A 1 99 ? -8.347 -22.145 21.147 1.00 77.86 460 ASP A C 1
ATOM 1603 O O . ASP A 1 99 ? -9.533 -22.063 20.837 1.00 71.79 460 ASP A O 1
ATOM 1612 N N . GLU A 1 100 ? -7.667 -23.282 21.043 1.00 64.26 461 GLU A N 1
ATOM 1613 C CA . GLU A 1 100 ? -8.366 -24.506 20.675 1.00 63.83 461 GLU A CA 1
ATOM 1614 C C . GLU A 1 100 ? -9.317 -24.896 21.800 1.00 68.16 461 GLU A C 1
ATOM 1615 O O . GLU A 1 100 ? -8.888 -25.353 22.866 1.00 73.02 461 GLU A O 1
ATOM 1627 N N . ASP A 1 101 ? -10.606 -24.697 21.546 1.00 78.50 462 ASP A N 1
ATOM 1628 C CA . ASP A 1 101 ? -11.664 -25.047 22.486 1.00 78.77 462 ASP A CA 1
ATOM 1629 C C . ASP A 1 101 ? -12.525 -26.162 21.897 1.00 78.26 462 ASP A C 1
ATOM 1630 O O . ASP A 1 101 ? -12.469 -26.419 20.697 1.00 75.94 462 ASP A O 1
ATOM 1639 N N . PRO A 1 102 ? -13.331 -26.832 22.737 1.00 85.71 463 PRO A N 1
ATOM 1640 C CA . PRO A 1 102 ? -14.158 -27.928 22.217 1.00 94.40 463 PRO A CA 1
ATOM 1641 C C . PRO A 1 102 ? -15.292 -27.429 21.321 1.00 91.98 463 PRO A C 1
ATOM 1642 O O . PRO A 1 102 ? -15.777 -28.178 20.472 1.00 98.90 463 PRO A O 1
ATOM 1653 N N . ASP A 1 103 ? -15.702 -26.178 21.517 1.00 97.47 464 ASP A N 1
ATOM 1654 C CA . ASP A 1 103 ? -16.713 -25.546 20.676 1.00 98.60 464 ASP A CA 1
ATOM 1655 C C . ASP A 1 103 ? -16.027 -24.519 19.763 1.00 96.53 464 ASP A C 1
ATOM 1656 O O . ASP A 1 103 ? -15.037 -24.848 19.108 1.00 97.67 464 ASP A O 1
ATOM 1665 N N . LYS A 1 104 ? -16.535 -23.291 19.707 1.00 94.90 465 LYS A N 1
ATOM 1666 C CA . LYS A 1 104 ? -15.889 -22.250 18.914 1.00 85.80 465 LYS A CA 1
ATOM 1667 C C . LYS A 1 104 ? -14.549 -21.868 19.535 1.00 96.27 465 LYS A C 1
ATOM 1668 O O . LYS A 1 104 ? -14.474 -21.546 20.726 1.00 86.15 465 LYS A O 1
ATOM 1687 N N . ASP A 1 105 ? -13.491 -21.915 18.728 1.00 61.30 466 ASP A N 1
ATOM 1688 C CA . ASP A 1 105 ? -12.160 -21.530 19.190 1.00 69.26 466 ASP A CA 1
ATOM 1689 C C . ASP A 1 105 ? -12.123 -20.026 19.456 1.00 77.87 466 ASP A C 1
ATOM 1690 O O . ASP A 1 105 ? -12.468 -19.228 18.587 1.00 74.32 466 ASP A O 1
ATOM 1699 N N . ASP A 1 106 ? -11.713 -19.646 20.664 1.00 74.61 467 ASP A N 1
ATOM 1700 C CA . ASP A 1 106 ? -11.681 -18.241 21.062 1.00 62.25 467 ASP A CA 1
ATOM 1701 C C . ASP A 1 106 ? -10.537 -17.494 20.382 1.00 68.72 467 ASP A C 1
ATOM 1702 O O . ASP A 1 106 ? -9.468 -18.051 20.155 1.00 60.27 467 ASP A O 1
ATOM 1711 N N . PHE A 1 107 ? -10.778 -16.222 20.082 1.00 60.75 468 PHE A N 1
ATOM 1712 C CA . PHE A 1 107 ? -9.809 -15.352 19.424 1.00 62.15 468 PHE A CA 1
ATOM 1713 C C . PHE A 1 107 ? -8.800 -14.769 20.415 1.00 74.95 468 PHE A C 1
ATOM 1714 O O . PHE A 1 107 ? -9.194 -14.161 21.410 1.00 62.84 468 PHE A O 1
ATOM 1731 N N . LEU A 1 108 ? -7.506 -14.935 20.137 1.00 60.62 469 LEU A N 1
ATOM 1732 C CA . LEU A 1 108 ? -6.467 -14.493 21.073 1.00 62.17 469 LEU A CA 1
ATOM 1733 C C . LEU A 1 108 ? -5.633 -13.318 20.549 1.00 65.88 469 LEU A C 1
ATOM 1734 O O . LEU A 1 108 ? -4.680 -12.892 21.209 1.00 64.73 469 LEU A O 1
ATOM 1750 N N . GLY A 1 109 ? -6.003 -12.782 19.386 1.00 60.93 470 GLY A N 1
ATOM 1751 C CA . GLY A 1 109 ? -5.351 -11.598 18.846 1.00 64.79 470 GLY A CA 1
ATOM 1752 C C . GLY A 1 109 ? -4.853 -11.753 17.414 1.00 59.58 470 GLY A C 1
ATOM 1753 O O . GLY A 1 109 ? -4.690 -12.871 16.920 1.00 58.09 470 GLY A O 1
ATOM 1757 N N . SER A 1 110 ? -4.602 -10.621 16.756 1.00 60.07 471 SER A N 1
ATOM 1758 C CA . SER A 1 110 ? -4.213 -10.619 15.349 1.00 63.45 471 SER A CA 1
ATOM 1759 C C . SER A 1 110 ? -3.068 -9.659 15.054 1.00 62.95 471 SER A C 1
ATOM 1760 O O . SER A 1 110 ? -2.729 -8.788 15.856 1.00 63.08 471 SER A O 1
ATOM 1768 N N . LEU A 1 111 ? -2.504 -9.819 13.864 1.00 58.79 472 LEU A N 1
ATOM 1769 C CA . LEU A 1 111 ? -1.353 -9.054 13.425 1.00 59.86 472 LEU A CA 1
ATOM 1770 C C . LEU A 1 111 ? -1.405 -8.905 11.900 1.00 58.89 472 LEU A C 1
ATOM 1771 O O . LEU A 1 111 ? -1.743 -9.857 11.198 1.00 63.52 472 LEU A O 1
ATOM 1787 N N . MET A 1 112 ? -1.104 -7.707 11.404 1.00 71.41 473 MET A N 1
ATOM 1788 C CA . MET A 1 112 ? -1.085 -7.425 9.965 1.00 60.30 473 MET A CA 1
ATOM 1789 C C . MET A 1 112 ? 0.195 -6.670 9.633 1.00 70.59 473 MET A C 1
ATOM 1790 O O . MET A 1 112 ? 0.308 -5.477 9.923 1.00 73.27 473 MET A O 1
ATOM 1804 N N . ILE A 1 113 ? 1.162 -7.367 9.045 1.00 60.79 474 ILE A N 1
ATOM 1805 C CA . ILE A 1 113 ? 2.447 -6.759 8.720 1.00 62.48 474 ILE A CA 1
ATOM 1806 C C . ILE A 1 113 ? 2.585 -6.520 7.217 1.00 62.37 474 ILE A C 1
ATOM 1807 O O . ILE A 1 113 ? 2.296 -7.395 6.402 1.00 63.04 474 ILE A O 1
ATOM 1823 N N . ASP A 1 114 ? 3.042 -5.320 6.876 1.00 65.81 475 ASP A N 1
ATOM 1824 C CA . ASP A 1 114 ? 3.270 -4.918 5.499 1.00 72.68 475 ASP A CA 1
ATOM 1825 C C . ASP A 1 114 ? 4.538 -5.573 4.954 1.00 88.26 475 ASP A C 1
ATOM 1826 O O . ASP A 1 114 ? 5.615 -5.442 5.536 1.00 86.85 475 ASP A O 1
ATOM 1835 N N . LEU A 1 115 ? 4.407 -6.276 3.835 1.00 68.13 476 LEU A N 1
ATOM 1836 C CA . LEU A 1 115 ? 5.525 -7.031 3.280 1.00 64.22 476 LEU A CA 1
ATOM 1837 C C . LEU A 1 115 ? 6.608 -6.126 2.705 1.00 64.97 476 LEU A C 1
ATOM 1838 O O . LEU A 1 115 ? 7.785 -6.302 3.009 1.00 75.45 476 LEU A O 1
ATOM 1854 N N . ILE A 1 116 ? 6.217 -5.151 1.890 1.00 76.34 477 ILE A N 1
ATOM 1855 C CA . ILE A 1 116 ? 7.189 -4.242 1.280 1.00 72.54 477 ILE A CA 1
ATOM 1856 C C . ILE A 1 116 ? 8.002 -3.503 2.350 1.00 82.99 477 ILE A C 1
ATOM 1857 O O . ILE A 1 116 ? 9.076 -2.972 2.059 1.00 85.68 477 ILE A O 1
ATOM 1873 N N . GLU A 1 117 ? 7.502 -3.487 3.585 1.00 72.04 478 GLU A N 1
ATOM 1874 C CA . GLU A 1 117 ? 8.303 -3.035 4.719 1.00 80.91 478 GLU A CA 1
ATOM 1875 C C . GLU A 1 117 ? 9.299 -4.125 5.110 1.00 74.51 478 GLU A C 1
ATOM 1876 O O . GLU A 1 117 ? 10.471 -3.844 5.339 1.00 80.65 478 GLU A O 1
ATOM 1888 N N . VAL A 1 118 ? 8.829 -5.366 5.184 1.00 81.99 479 VAL A N 1
ATOM 1889 C CA . VAL A 1 118 ? 9.693 -6.500 5.511 1.00 77.67 479 VAL A CA 1
ATOM 1890 C C . VAL A 1 118 ? 10.802 -6.675 4.478 1.00 83.95 479 VAL A C 1
ATOM 1891 O O . VAL A 1 118 ? 11.956 -6.922 4.831 1.00 88.98 479 VAL A O 1
ATOM 1904 N N . GLU A 1 119 ? 10.437 -6.567 3.205 1.00 73.47 480 GLU A N 1
ATOM 1905 C CA . GLU A 1 119 ? 11.403 -6.668 2.119 1.00 80.35 480 GLU A CA 1
ATOM 1906 C C . GLU A 1 119 ? 12.500 -5.640 2.341 1.00 87.23 480 GLU A C 1
ATOM 1907 O O . GLU A 1 119 ? 13.691 -5.953 2.298 1.00 88.57 480 GLU A O 1
ATOM 1919 N N . LYS A 1 120 ? 12.071 -4.413 2.604 1.00 75.95 481 LYS A N 1
ATOM 1920 C CA . LYS A 1 120 ? 12.970 -3.293 2.844 1.00 79.14 481 LYS A CA 1
ATOM 1921 C C . LYS A 1 120 ? 13.955 -3.574 3.984 1.00 90.25 481 LYS A C 1
ATOM 1922 O O . LYS A 1 120 ? 15.095 -3.117 3.942 1.00 83.43 481 LYS A O 1
ATOM 1941 N N . GLU A 1 121 ? 13.522 -4.333 4.990 1.00 78.25 482 GLU A N 1
ATOM 1942 C CA . GLU A 1 121 ? 14.355 -4.588 6.166 1.00 91.94 482 GLU A CA 1
ATOM 1943 C C . GLU A 1 121 ? 15.204 -5.854 6.025 1.00 92.59 482 GLU A C 1
ATOM 1944 O O . GLU A 1 121 ? 16.180 -6.031 6.754 1.00 80.35 482 GLU A O 1
ATOM 1956 N N . ARG A 1 122 ? 14.818 -6.735 5.107 1.00 97.04 483 ARG A N 1
ATOM 1957 C CA . ARG A 1 122 ? 15.526 -7.997 4.853 1.00 87.78 483 ARG A CA 1
ATOM 1958 C C . ARG A 1 122 ? 15.423 -8.984 6.021 1.00 85.21 483 ARG A C 1
ATOM 1959 O O . ARG A 1 122 ? 15.126 -10.160 5.808 1.00 80.49 483 ARG A O 1
ATOM 1980 N N . LEU A 1 123 ? 15.678 -8.517 7.243 1.00 75.04 484 LEU A N 1
ATOM 1981 C CA . LEU A 1 123 ? 15.627 -9.386 8.418 1.00 81.91 484 LEU A CA 1
ATOM 1982 C C . LEU A 1 123 ? 15.049 -8.676 9.644 1.00 89.24 484 LEU A C 1
ATOM 1983 O O . LEU A 1 123 ? 15.590 -7.669 10.100 1.00 94.99 484 LEU A O 1
ATOM 1999 N N . LEU A 1 124 ? 13.949 -9.217 10.164 1.00 100.71 485 LEU A N 1
ATOM 2000 C CA . LEU A 1 124 ? 13.347 -8.738 11.405 1.00 91.47 485 LEU A CA 1
ATOM 2001 C C . LEU A 1 124 ? 13.400 -9.804 12.492 1.00 84.60 485 LEU A C 1
ATOM 2002 O O . LEU A 1 124 ? 13.331 -10.997 12.213 1.00 89.13 485 LEU A O 1
ATOM 2018 N N . ASP A 1 125 ? 13.524 -9.352 13.733 1.00 80.07 486 ASP A N 1
ATOM 2019 C CA . ASP A 1 125 ? 13.420 -10.214 14.901 1.00 83.97 486 ASP A CA 1
ATOM 2020 C C . ASP A 1 125 ? 12.827 -9.366 16.017 1.00 90.46 486 ASP A C 1
ATOM 2021 O O . ASP A 1 125 ? 13.553 -8.655 16.711 1.00 97.81 486 ASP A O 1
ATOM 2030 N N . GLU A 1 126 ? 11.507 -9.429 16.171 1.00 90.85 487 GLU A N 1
ATOM 2031 C CA . GLU A 1 126 ? 10.797 -8.472 17.013 1.00 97.75 487 GLU A CA 1
ATOM 2032 C C . GLU A 1 126 ? 9.560 -9.023 17.705 1.00 99.59 487 GLU A C 1
ATOM 2033 O O . GLU A 1 126 ? 8.950 -9.999 17.257 1.00 77.35 487 GLU A O 1
ATOM 2045 N N . TRP A 1 127 ? 9.203 -8.357 18.800 1.00 78.22 488 TRP A N 1
ATOM 2046 C CA . TRP A 1 127 ? 7.938 -8.567 19.483 1.00 77.03 488 TRP A CA 1
ATOM 2047 C C . TRP A 1 127 ? 6.899 -7.603 18.942 1.00 75.99 488 TRP A C 1
ATOM 2048 O O . TRP A 1 127 ? 7.159 -6.407 18.817 1.00 82.95 488 TRP A O 1
ATOM 2069 N N . PHE A 1 128 ? 5.726 -8.133 18.622 1.00 73.14 489 PHE A N 1
ATOM 2070 C CA . PHE A 1 128 ? 4.616 -7.317 18.161 1.00 72.33 489 PHE A CA 1
ATOM 2071 C C . PHE A 1 128 ? 3.464 -7.426 19.138 1.00 72.24 489 PHE A C 1
ATOM 2072 O O . PHE A 1 128 ? 3.098 -8.523 19.557 1.00 73.65 489 PHE A O 1
ATOM 2089 N N . THR A 1 129 ? 2.893 -6.286 19.499 1.00 73.93 490 THR A N 1
ATOM 2090 C CA . THR A 1 129 ? 1.727 -6.283 20.364 1.00 91.41 490 THR A CA 1
ATOM 2091 C C . THR A 1 129 ? 0.518 -6.668 19.525 1.00 85.89 490 THR A C 1
ATOM 2092 O O . THR A 1 129 ? 0.216 -6.032 18.515 1.00 74.15 490 THR A O 1
ATOM 2103 N N . LEU A 1 130 ? -0.152 -7.735 19.942 1.00 75.88 491 LEU A N 1
ATOM 2104 C CA . LEU A 1 130 ? -1.310 -8.245 19.230 1.00 69.92 491 LEU A CA 1
ATOM 2105 C C . LEU A 1 130 ? -2.455 -7.245 19.188 1.00 67.93 491 LEU A C 1
ATOM 2106 O O . LEU A 1 130 ? -2.744 -6.558 20.170 1.00 70.07 491 LEU A O 1
ATOM 2122 N N . ASP A 1 131 ? -3.109 -7.194 18.032 1.00 66.38 492 ASP A N 1
ATOM 2123 C CA . ASP A 1 131 ? -4.217 -6.287 17.777 1.00 67.21 492 ASP A CA 1
ATOM 2124 C C . ASP A 1 131 ? -5.524 -6.930 18.219 1.00 66.36 492 ASP A C 1
ATOM 2125 O O . ASP A 1 131 ? -5.626 -8.155 18.268 1.00 64.59 492 ASP A O 1
ATOM 2134 N N . GLU A 1 132 ? -6.511 -6.101 18.551 1.00 68.22 493 GLU A N 1
ATOM 2135 C CA . GLU A 1 132 ? -7.872 -6.561 18.838 1.00 67.77 493 GLU A CA 1
ATOM 2136 C C . GLU A 1 132 ? -7.971 -7.457 20.076 1.00 76.98 493 GLU A C 1
ATOM 2137 O O . GLU A 1 132 ? -8.881 -8.279 20.183 1.00 66.80 493 GLU A O 1
ATOM 2149 N N . VAL A 1 133 ? -7.034 -7.291 21.005 1.00 70.34 494 VAL A N 1
ATOM 2150 C CA . VAL A 1 133 ? -7.097 -7.968 22.296 1.00 69.51 494 VAL A CA 1
ATOM 2151 C C . VAL A 1 133 ? -6.566 -7.052 23.384 1.00 73.32 494 VAL A C 1
ATOM 2152 O O . VAL A 1 133 ? -5.756 -6.171 23.103 1.00 73.43 494 VAL A O 1
ATOM 2165 N N . PRO A 1 134 ? -7.015 -7.259 24.636 1.00 73.81 495 PRO A N 1
ATOM 2166 C CA . PRO A 1 134 ? -6.566 -6.401 25.739 1.00 76.83 495 PRO A CA 1
ATOM 2167 C C . PRO A 1 134 ? -5.075 -6.538 26.028 1.00 84.96 495 PRO A C 1
ATOM 2168 O O . PRO A 1 134 ? -4.441 -5.570 26.443 1.00 93.74 495 PRO A O 1
ATOM 2179 N N . LYS A 1 135 ? -4.531 -7.732 25.817 1.00 76.01 496 LYS A N 1
ATOM 2180 C CA . LYS A 1 135 ? -3.130 -8.009 26.125 1.00 77.03 496 LYS A CA 1
ATOM 2181 C C . LYS A 1 135 ? -2.624 -9.122 25.227 1.00 74.49 496 LYS A C 1
ATOM 2182 O O . LYS A 1 135 ? -3.417 -9.878 24.666 1.00 72.24 496 LYS A O 1
ATOM 2201 N N . GLY A 1 136 ? -1.306 -9.225 25.096 1.00 75.12 497 GLY A N 1
ATOM 2202 C CA . GLY A 1 136 ? -0.709 -10.251 24.262 1.00 93.24 497 GLY A CA 1
ATOM 2203 C C . GLY A 1 136 ? 0.329 -9.716 23.301 1.00 86.46 497 GLY A C 1
ATOM 2204 O O . GLY A 1 136 ? 0.143 -8.675 22.671 1.00 72.74 497 GLY A O 1
ATOM 2208 N N . LYS A 1 137 ? 1.429 -10.451 23.200 1.00 74.66 498 LYS A N 1
ATOM 2209 C CA . LYS A 1 137 ? 2.543 -10.102 22.338 1.00 72.92 498 LYS A CA 1
ATOM 2210 C C . LYS A 1 137 ? 3.027 -11.365 21.642 1.00 72.22 498 LYS A C 1
ATOM 2211 O O . LYS A 1 137 ? 3.005 -12.445 22.233 1.00 71.37 498 LYS A O 1
ATOM 2230 N N . LEU A 1 138 ? 3.450 -11.223 20.387 1.00 75.91 499 LEU A N 1
ATOM 2231 C CA . LEU A 1 138 ? 3.929 -12.348 19.589 1.00 67.74 499 LEU A CA 1
ATOM 2232 C C . LEU A 1 138 ? 5.342 -12.077 19.084 1.00 68.83 499 LEU A C 1
ATOM 2233 O O . LEU A 1 138 ? 5.644 -10.984 18.599 1.00 69.49 499 LEU A O 1
ATOM 2249 N N . HIS A 1 139 ? 6.195 -13.088 19.202 1.00 75.16 500 HIS A N 1
ATOM 2250 C CA . HIS A 1 139 ? 7.606 -12.979 18.849 1.00 70.79 500 HIS A CA 1
ATOM 2251 C C . HIS A 1 139 ? 7.859 -13.630 17.485 1.00 68.41 500 HIS A C 1
ATOM 2252 O O . HIS A 1 13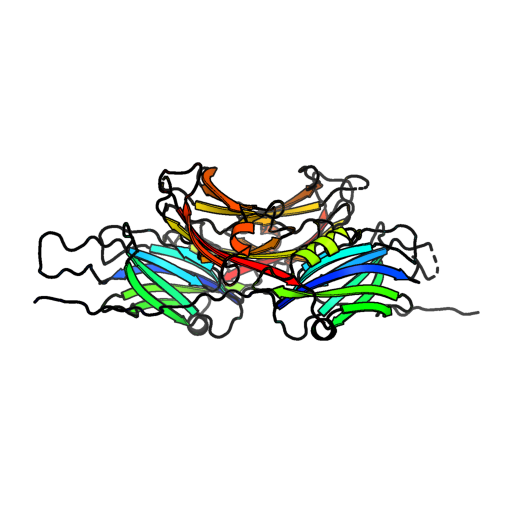9 ? 7.687 -14.838 17.331 1.00 74.08 500 HIS A O 1
ATOM 2267 N N . LEU A 1 140 ? 8.248 -12.823 16.500 1.00 68.07 501 LEU A N 1
ATOM 2268 C CA . LEU A 1 140 ? 8.508 -13.321 15.143 1.00 66.01 501 LEU A CA 1
ATOM 2269 C C . LEU A 1 140 ? 9.907 -12.987 14.661 1.00 67.71 501 LEU A C 1
ATOM 2270 O O . LEU A 1 140 ? 10.481 -11.965 15.031 1.00 71.20 501 LEU A O 1
ATOM 2286 N N . ARG A 1 141 ? 10.441 -13.863 13.818 1.00 69.21 502 ARG A N 1
ATOM 2287 C CA . ARG A 1 141 ? 11.680 -13.594 13.106 1.00 80.54 502 ARG A CA 1
ATOM 2288 C C . ARG A 1 141 ? 11.410 -13.836 11.624 1.00 70.77 502 ARG A C 1
ATOM 2289 O O . ARG A 1 141 ? 11.029 -14.935 11.220 1.00 65.31 502 ARG A O 1
ATOM 2310 N N . LEU A 1 142 ? 11.572 -12.783 10.828 1.00 78.43 503 LEU A N 1
ATOM 2311 C CA . LEU A 1 142 ? 11.234 -12.818 9.409 1.00 73.73 503 LEU A CA 1
ATOM 2312 C C . LEU A 1 142 ? 12.465 -12.627 8.539 1.00 77.51 503 LEU A C 1
ATOM 2313 O O . LEU A 1 142 ? 13.188 -11.644 8.690 1.00 81.81 503 LEU A O 1
ATOM 2329 N N . GLU A 1 143 ? 12.692 -13.579 7.634 1.00 66.04 504 GLU A N 1
ATOM 2330 C CA . GLU A 1 143 ? 13.793 -13.512 6.676 1.00 64.14 504 GLU A CA 1
ATOM 2331 C C . GLU A 1 143 ? 13.239 -13.379 5.261 1.00 80.23 504 GLU A C 1
ATOM 2332 O O . GLU A 1 143 ? 12.488 -14.239 4.799 1.00 63.42 504 GLU A O 1
ATOM 2344 N N . TRP A 1 144 ? 13.609 -12.300 4.581 1.00 63.60 505 TRP A N 1
ATOM 2345 C CA . TRP A 1 144 ? 13.247 -12.105 3.182 1.00 62.42 505 TRP A CA 1
ATOM 2346 C C . TRP A 1 144 ? 14.368 -12.604 2.279 1.00 63.00 505 TRP A C 1
ATOM 2347 O O . TRP A 1 144 ? 15.442 -12.011 2.235 1.00 65.55 505 TRP A O 1
ATOM 2368 N N . LEU A 1 145 ? 14.116 -13.696 1.563 1.00 68.84 506 LEU A N 1
ATOM 2369 C CA . LEU A 1 145 ? 15.142 -14.330 0.735 1.00 72.59 506 LEU A CA 1
ATOM 2370 C C . LEU A 1 145 ? 14.935 -14.030 -0.746 1.00 64.72 506 LEU A C 1
ATOM 2371 O O . LEU A 1 145 ? 13.825 -14.147 -1.258 1.00 60.62 506 LEU A O 1
ATOM 2387 N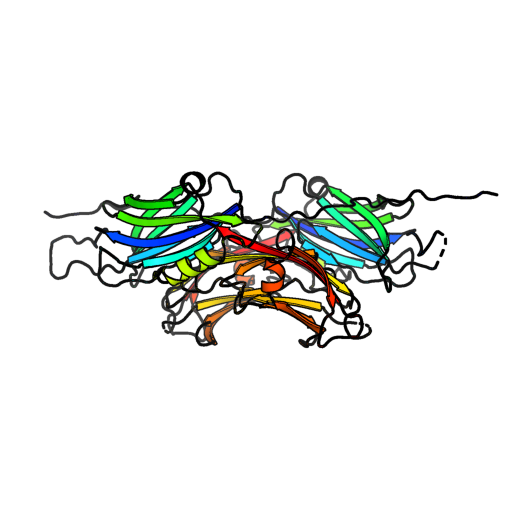 N . THR A 1 146 ? 16.009 -13.658 -1.434 1.00 62.71 507 THR A N 1
ATOM 2388 C CA . THR A 1 146 ? 15.926 -13.325 -2.851 1.00 73.42 507 THR A CA 1
ATOM 2389 C C . THR A 1 146 ? 16.513 -14.426 -3.724 1.00 72.05 507 THR A C 1
ATOM 2390 O O . THR A 1 146 ? 17.263 -15.278 -3.251 1.00 62.32 507 THR A O 1
ATOM 2401 N N . LEU A 1 147 ? 16.153 -14.391 -5.003 1.00 74.30 508 LEU A N 1
ATOM 2402 C CA . LEU A 1 147 ? 16.564 -15.399 -5.973 1.00 79.08 508 LEU A CA 1
ATOM 2403 C C . LEU A 1 147 ? 17.890 -15.034 -6.634 1.00 66.36 508 LEU A C 1
ATOM 2404 O O . LEU A 1 147 ? 17.991 -13.991 -7.276 1.00 88.07 508 LEU A O 1
ATOM 2420 N N . MET A 1 148 ? 18.900 -15.886 -6.475 1.00 63.97 509 MET A N 1
ATOM 2421 C CA . MET A 1 148 ? 20.200 -15.671 -7.111 1.00 66.53 509 MET A CA 1
ATOM 2422 C C . MET A 1 148 ? 20.376 -16.565 -8.335 1.00 65.82 509 MET A C 1
ATOM 2423 O O . MET A 1 148 ? 20.019 -17.741 -8.292 1.00 72.12 509 MET A O 1
ATOM 2437 N N . PRO A 1 149 ? 20.955 -16.023 -9.424 1.00 67.90 510 PRO A N 1
ATOM 2438 C CA . PRO A 1 149 ? 21.043 -16.807 -10.657 1.00 71.45 510 PRO A CA 1
ATOM 2439 C C . PRO A 1 149 ? 22.361 -17.569 -10.793 1.00 68.70 510 PRO A C 1
ATOM 2440 O O . PRO A 1 149 ? 22.811 -17.832 -11.909 1.00 69.50 510 PRO A O 1
ATOM 2451 N N . ASN A 1 150 ? 22.966 -17.907 -9.659 1.00 69.46 511 ASN A N 1
ATOM 2452 C CA . ASN A 1 150 ? 24.181 -18.716 -9.620 1.00 71.26 511 ASN A CA 1
ATOM 2453 C C . ASN A 1 150 ? 24.285 -19.417 -8.262 1.00 77.76 511 ASN A C 1
ATOM 2454 O O . ASN A 1 150 ? 23.592 -19.048 -7.318 1.00 70.03 511 ASN A O 1
ATOM 2465 N N . ALA A 1 151 ? 25.148 -20.425 -8.173 1.00 72.37 512 ALA A N 1
ATOM 2466 C CA . ALA A 1 151 ? 25.239 -21.271 -6.986 1.00 72.51 512 ALA A CA 1
ATOM 2467 C C . ALA A 1 151 ? 26.340 -20.831 -6.025 1.00 75.79 512 ALA A C 1
ATOM 2468 O O . ALA A 1 151 ? 26.735 -21.599 -5.152 1.00 84.17 512 ALA A O 1
ATOM 2475 N N . SER A 1 152 ? 26.824 -19.602 -6.179 1.00 77.64 513 SER A N 1
ATOM 2476 C CA . SER A 1 152 ? 28.011 -19.148 -5.453 1.00 99.07 513 SER A CA 1
ATOM 2477 C C . SER A 1 152 ? 27.822 -19.160 -3.939 1.00 107.92 513 SER A C 1
ATOM 2478 O O . SER A 1 152 ? 28.797 -19.270 -3.197 1.00 105.67 513 SER A O 1
ATOM 2486 N N . ASN A 1 153 ? 26.574 -19.049 -3.489 1.00 78.84 514 ASN A N 1
ATOM 2487 C CA . ASN A 1 153 ? 26.283 -18.926 -2.063 1.00 79.16 514 ASN A CA 1
ATOM 2488 C C . ASN A 1 153 ? 25.489 -20.096 -1.493 1.00 76.92 514 ASN A C 1
ATOM 2489 O O . ASN A 1 153 ? 25.049 -20.048 -0.343 1.00 76.80 514 ASN A O 1
ATOM 2500 N N . LEU A 1 154 ? 25.328 -21.149 -2.287 1.00 75.47 515 LEU A N 1
ATOM 2501 C CA . LEU A 1 154 ? 24.539 -22.309 -1.879 1.00 73.55 515 LEU A CA 1
ATOM 2502 C C . LEU A 1 154 ? 25.070 -22.978 -0.609 1.00 75.93 515 LEU A C 1
ATOM 2503 O O . LEU A 1 154 ? 24.296 -23.379 0.259 1.00 74.85 515 LEU A O 1
ATOM 2519 N N . ASP A 1 155 ? 26.389 -23.107 -0.518 1.00 79.46 516 ASP A N 1
ATOM 2520 C CA . ASP A 1 155 ? 27.023 -23.835 0.575 1.00 82.40 516 ASP A CA 1
ATOM 2521 C C . ASP A 1 155 ? 26.647 -23.279 1.950 1.00 82.95 516 ASP A C 1
ATOM 2522 O O . ASP A 1 155 ? 26.480 -24.039 2.900 1.00 83.81 516 ASP A O 1
ATOM 2531 N N . LYS A 1 156 ? 26.510 -21.961 2.052 1.00 82.71 517 LYS A N 1
ATOM 2532 C CA . LYS A 1 156 ? 26.215 -21.337 3.333 1.00 83.55 517 LYS A CA 1
ATOM 2533 C C . LYS A 1 156 ? 24.739 -21.455 3.715 1.00 79.99 517 LYS A C 1
ATOM 2534 O O . LYS A 1 156 ? 24.418 -21.570 4.897 1.00 80.68 517 LYS A O 1
ATOM 2553 N N . VAL A 1 157 ? 23.838 -21.430 2.735 1.00 76.47 518 VAL A N 1
ATOM 2554 C CA . VAL A 1 157 ? 22.425 -21.486 3.066 1.00 73.35 518 VAL A CA 1
ATOM 2555 C C . VAL A 1 157 ? 22.109 -22.908 3.497 1.00 90.29 518 VAL A C 1
ATOM 2556 O O . VAL A 1 157 ? 21.234 -23.130 4.327 1.00 72.05 518 VAL A O 1
ATOM 2569 N N . LEU A 1 158 ? 22.837 -23.871 2.943 1.00 74.29 519 LEU A N 1
ATOM 2570 C CA . LEU A 1 158 ? 22.645 -25.265 3.316 1.00 74.70 519 LEU A CA 1
ATOM 2571 C C . LEU A 1 158 ? 23.070 -25.516 4.764 1.00 83.30 519 LEU A C 1
ATOM 2572 O O . LEU A 1 158 ? 22.416 -26.272 5.486 1.00 77.62 519 LEU A O 1
ATOM 2588 N N . THR A 1 159 ? 24.159 -24.880 5.187 1.00 80.95 520 THR A N 1
ATOM 2589 C CA . THR A 1 159 ? 24.630 -25.031 6.562 1.00 87.96 520 THR A CA 1
ATOM 2590 C C . THR A 1 159 ? 23.695 -24.292 7.527 1.00 83.12 520 THR A C 1
ATOM 2591 O O . THR A 1 159 ? 23.417 -24.779 8.620 1.00 84.42 520 THR A O 1
ATOM 2602 N N . ASP A 1 160 ? 23.202 -23.128 7.113 1.00 88.38 521 ASP A N 1
ATOM 2603 C CA . ASP A 1 160 ? 22.208 -22.397 7.896 1.00 81.92 521 ASP A CA 1
ATOM 2604 C C . ASP A 1 160 ? 20.950 -23.229 8.093 1.00 82.87 521 ASP A C 1
ATOM 2605 O O . ASP A 1 160 ? 20.389 -23.262 9.184 1.00 79.34 521 ASP A O 1
ATOM 2614 N N . ILE A 1 161 ? 20.501 -23.890 7.031 1.00 74.20 522 ILE A N 1
ATOM 2615 C CA . ILE A 1 161 ? 19.353 -24.783 7.126 1.00 75.38 522 ILE A CA 1
ATOM 2616 C C . ILE A 1 161 ? 19.627 -25.871 8.160 1.00 88.75 522 ILE A C 1
ATOM 2617 O O . ILE A 1 161 ? 18.736 -26.269 8.909 1.00 95.80 522 ILE A O 1
ATOM 2633 N N . LYS A 1 162 ? 20.866 -26.348 8.196 1.00 78.13 523 LYS A N 1
ATOM 2634 C CA . LYS A 1 162 ? 21.247 -27.403 9.124 1.00 81.47 523 LYS A CA 1
ATOM 2635 C C . LYS A 1 162 ? 21.272 -26.890 10.563 1.00 83.73 523 LYS A C 1
ATOM 2636 O O . LYS A 1 162 ? 20.869 -27.598 11.484 1.00 94.33 523 LYS A O 1
ATOM 2655 N N . ALA A 1 163 ? 21.740 -25.658 10.748 1.00 84.35 524 ALA A N 1
ATOM 2656 C CA . ALA A 1 163 ? 21.886 -25.080 12.085 1.00 88.41 524 ALA A CA 1
ATOM 2657 C C . ALA A 1 163 ? 20.546 -24.607 12.636 1.00 85.16 524 ALA A C 1
ATOM 2658 O O . ALA A 1 163 ? 20.320 -24.634 13.844 1.00 86.13 524 ALA A O 1
ATOM 2665 N N . ASP A 1 164 ? 19.664 -24.159 11.749 1.00 80.17 525 ASP A N 1
ATOM 2666 C CA . ASP A 1 164 ? 18.322 -23.755 12.153 1.00 90.13 525 ASP A CA 1
ATOM 2667 C C . ASP A 1 164 ? 17.583 -24.965 12.715 1.00 77.59 525 ASP A C 1
ATOM 2668 O O . ASP A 1 164 ? 17.425 -25.973 12.027 1.00 95.60 525 ASP A O 1
ATOM 2677 N N . LYS A 1 165 ? 17.138 -24.862 13.964 1.00 78.91 526 LYS A N 1
ATOM 2678 C CA . LYS A 1 165 ? 16.523 -25.992 14.657 1.00 87.48 526 LYS A CA 1
ATOM 2679 C C . LYS A 1 165 ? 15.028 -25.798 14.936 1.00 77.82 526 LYS A C 1
ATOM 2680 O O . LYS A 1 165 ? 14.415 -26.612 15.625 1.00 77.92 526 LYS A O 1
ATOM 2699 N N . ASP A 1 166 ? 14.445 -24.729 14.406 1.00 74.01 527 ASP A N 1
ATOM 2700 C CA . ASP A 1 166 ? 12.998 -24.549 14.471 1.00 76.13 527 ASP A CA 1
ATOM 2701 C C . ASP A 1 166 ? 12.304 -25.658 13.687 1.00 77.77 527 ASP A C 1
ATOM 2702 O O . ASP A 1 166 ? 12.857 -26.186 12.725 1.00 81.79 527 ASP A O 1
ATOM 2711 N N . GLN A 1 167 ? 11.088 -26.000 14.093 1.00 81.33 528 GLN A N 1
ATOM 2712 C CA . GLN A 1 167 ? 10.361 -27.103 13.476 1.00 89.42 528 GLN A CA 1
ATOM 2713 C C . GLN A 1 167 ? 9.755 -26.710 12.127 1.00 71.42 528 GLN A C 1
ATOM 2714 O O . GLN A 1 167 ? 8.956 -25.771 12.039 1.00 63.61 528 GLN A O 1
ATOM 2728 N N . ALA A 1 168 ? 10.145 -27.440 11.084 1.00 66.79 529 ALA A N 1
ATOM 2729 C CA . ALA A 1 168 ? 9.603 -27.245 9.737 1.00 60.26 529 ALA A CA 1
ATOM 2730 C C . ALA A 1 168 ? 8.864 -28.496 9.283 1.00 75.35 529 ALA A C 1
ATOM 2731 O O . ALA A 1 168 ? 9.472 -29.553 9.099 1.00 84.67 529 ALA A O 1
ATOM 2738 N N . ASN A 1 169 ? 7.554 -28.363 9.096 1.00 61.83 530 ASN A N 1
ATOM 2739 C CA . ASN A 1 169 ? 6.693 -29.482 8.726 1.00 57.88 530 ASN A CA 1
ATOM 2740 C C . ASN A 1 169 ? 7.193 -30.288 7.524 1.00 73.79 530 ASN A C 1
ATOM 2741 O O . ASN A 1 169 ? 6.990 -31.504 7.465 1.00 73.20 530 ASN A O 1
ATOM 2752 N N . ASP A 1 170 ? 7.844 -29.612 6.577 1.00 68.03 531 ASP A N 1
ATOM 2753 C CA . ASP A 1 170 ? 8.298 -30.250 5.340 1.00 81.90 531 ASP A CA 1
ATOM 2754 C C . ASP A 1 170 ? 9.711 -29.807 4.982 1.00 81.26 531 ASP A C 1
ATOM 2755 O O . ASP A 1 170 ? 10.069 -29.723 3.808 1.00 66.31 531 ASP A O 1
ATOM 2764 N N . GLY A 1 171 ? 10.510 -29.522 6.003 1.00 60.42 532 GLY A N 1
ATOM 2765 C CA . GLY A 1 171 ? 11.882 -29.095 5.800 1.00 71.70 532 GLY A CA 1
ATOM 2766 C C . GLY A 1 171 ? 11.953 -27.699 5.214 1.00 74.67 532 GLY A C 1
ATOM 2767 O O . GLY A 1 171 ? 10.931 -27.117 4.843 1.00 62.11 532 GLY A O 1
ATOM 2771 N N . LEU A 1 172 ? 13.166 -27.163 5.130 1.00 59.31 533 LEU A N 1
ATOM 2772 C CA . LEU A 1 172 ? 13.391 -25.843 4.554 1.00 68.01 533 LEU A CA 1
ATOM 2773 C C . LEU A 1 172 ? 14.008 -25.970 3.164 1.00 63.36 533 LEU A C 1
ATOM 2774 O O . LEU A 1 172 ? 14.476 -27.043 2.782 1.00 58.77 533 LEU A O 1
ATOM 2790 N N . SER A 1 173 ? 14.024 -24.866 2.421 1.00 56.60 534 SER A N 1
ATOM 2791 C CA . SER A 1 173 ? 14.468 -24.884 1.032 1.00 62.33 534 SER A CA 1
ATOM 2792 C C . SER A 1 173 ? 15.647 -23.952 0.780 1.00 57.55 534 SER A C 1
ATOM 2793 O O . SER A 1 173 ? 15.666 -22.812 1.239 1.00 62.82 534 SER A O 1
ATOM 2801 N N . SER A 1 174 ? 16.625 -24.451 0.035 1.00 58.71 535 SER A N 1
ATOM 2802 C CA . SER A 1 174 ? 17.776 -23.657 -0.368 1.00 65.21 535 SER A CA 1
ATOM 2803 C C . SER A 1 174 ? 17.609 -23.097 -1.784 1.00 69.87 535 SER A C 1
ATOM 2804 O O . SER A 1 174 ? 18.414 -22.279 -2.232 1.00 60.27 535 SER A O 1
ATOM 2812 N N . ALA A 1 175 ? 16.576 -23.540 -2.493 1.00 49.89 536 ALA A N 1
ATOM 2813 C CA . ALA A 1 175 ? 16.377 -23.089 -3.870 1.00 47.85 536 ALA A CA 1
ATOM 2814 C C . ALA A 1 175 ? 14.953 -23.275 -4.358 1.00 48.01 536 ALA A C 1
ATOM 2815 O O . ALA A 1 175 ? 14.176 -24.033 -3.778 1.00 44.15 536 ALA A O 1
ATOM 2822 N N . LEU A 1 176 ? 14.627 -22.556 -5.429 1.00 45.44 537 LEU A N 1
ATOM 2823 C CA . LEU A 1 176 ? 13.403 -22.774 -6.179 1.00 40.42 537 LEU A CA 1
ATOM 2824 C C . LEU A 1 176 ? 13.755 -23.387 -7.520 1.00 46.04 537 LEU A C 1
ATOM 2825 O O . LEU A 1 176 ? 14.780 -23.059 -8.114 1.00 46.73 537 LEU A O 1
ATOM 2841 N N . LEU A 1 177 ? 12.903 -24.289 -7.978 1.00 46.24 538 LEU A N 1
ATOM 2842 C CA . LEU A 1 177 ? 13.006 -24.835 -9.310 1.00 40.93 538 LEU A CA 1
ATOM 2843 C C . LEU A 1 177 ? 11.840 -24.287 -10.104 1.00 46.59 538 LEU A C 1
ATOM 2844 O O . LEU A 1 177 ? 10.686 -24.496 -9.732 1.00 36.35 538 LEU A O 1
ATOM 2860 N N . ILE A 1 178 ? 12.144 -23.564 -11.177 1.00 47.30 539 ILE A N 1
ATOM 2861 C CA . ILE A 1 178 ? 11.119 -23.009 -12.052 1.00 44.89 539 ILE A CA 1
ATOM 2862 C C . ILE A 1 178 ? 11.295 -23.630 -13.424 1.00 45.52 539 ILE A C 1
ATOM 2863 O O . ILE A 1 178 ? 12.396 -23.633 -13.957 1.00 39.00 539 ILE A O 1
ATOM 2879 N N . LEU A 1 179 ? 10.233 -24.191 -13.986 1.00 36.63 540 LEU A N 1
ATOM 2880 C CA . LEU A 1 179 ? 10.380 -24.882 -15.254 1.00 63.06 540 LEU A CA 1
ATOM 2881 C C . LEU A 1 179 ? 9.192 -24.687 -16.170 1.00 43.66 540 LEU A C 1
ATOM 2882 O O . LEU A 1 179 ? 8.064 -24.468 -15.732 1.00 38.72 540 LEU A O 1
ATOM 2898 N N . TYR A 1 180 ? 9.483 -24.788 -17.458 1.00 42.44 541 TYR A N 1
ATOM 2899 C CA . TYR A 1 180 ? 8.504 -24.605 -18.506 1.00 37.68 541 TYR A CA 1
ATOM 2900 C C . TYR A 1 180 ? 8.389 -25.897 -19.284 1.00 30.89 541 TYR A C 1
ATOM 2901 O O . TYR A 1 180 ? 9.374 -26.385 -19.831 1.00 33.62 541 TYR A O 1
ATOM 2919 N N . LEU A 1 181 ? 7.186 -26.458 -19.288 1.00 29.83 542 LEU A N 1
ATOM 2920 C CA . LEU A 1 181 ? 6.884 -27.661 -20.048 1.00 36.23 542 LEU A CA 1
ATOM 2921 C C . LEU A 1 181 ? 6.253 -27.258 -21.376 1.00 39.43 542 LEU A C 1
ATOM 2922 O O . LEU A 1 181 ? 5.097 -26.830 -21.419 1.00 38.72 542 LEU A O 1
ATOM 2938 N N . ASP A 1 182 ? 7.018 -27.389 -22.453 1.00 30.67 543 ASP A N 1
ATOM 2939 C CA . ASP A 1 182 ? 6.549 -27.003 -23.781 1.00 47.69 543 ASP A CA 1
ATOM 2940 C C . ASP A 1 182 ? 5.715 -28.109 -24.423 1.00 32.88 543 ASP A C 1
ATOM 2941 O O . ASP A 1 182 ? 4.498 -27.989 -24.560 1.00 34.60 543 ASP A O 1
ATOM 2950 N N . SER A 1 183 ? 6.372 -29.199 -24.796 1.00 35.19 544 SER A N 1
ATOM 2951 C CA . SER A 1 183 ? 5.725 -30.224 -25.596 1.00 38.53 544 SER A CA 1
ATOM 2952 C C . SER A 1 183 ? 6.548 -31.496 -25.647 1.00 46.82 544 SER A C 1
ATOM 2953 O O . SER A 1 183 ? 7.673 -31.535 -25.147 1.00 48.90 544 SER A O 1
ATOM 2961 N N . ALA A 1 184 ? 5.988 -32.526 -26.277 1.00 36.68 545 ALA A N 1
ATOM 2962 C CA . ALA A 1 184 ? 6.718 -33.766 -26.531 1.00 45.35 545 ALA A CA 1
ATOM 2963 C C . ALA A 1 184 ? 6.557 -34.199 -27.986 1.00 46.26 545 ALA A C 1
ATOM 2964 O O . ALA A 1 184 ? 5.572 -33.858 -28.638 1.00 49.57 545 ALA A O 1
ATOM 2971 N N . ARG A 1 185 ? 7.532 -34.958 -28.476 1.00 51.80 546 ARG A N 1
ATOM 2972 C CA . ARG A 1 185 ? 7.536 -35.455 -29.849 1.00 45.66 546 ARG A CA 1
ATOM 2973 C C . ARG A 1 185 ? 7.611 -36.975 -29.889 1.00 47.83 546 ARG A C 1
ATOM 2974 O O . ARG A 1 185 ? 8.268 -37.591 -29.051 1.00 53.84 546 ARG A O 1
ATOM 2995 N N . ASN A 1 186 ? 6.955 -37.563 -30.885 1.00 55.99 547 ASN A N 1
ATOM 2996 C CA . ASN A 1 186 ? 7.101 -38.983 -31.201 1.00 55.50 547 ASN A CA 1
ATOM 2997 C C . ASN A 1 186 ? 6.899 -39.905 -30.004 1.00 51.99 547 ASN A C 1
ATOM 2998 O O . ASN A 1 186 ? 7.732 -40.765 -29.743 1.00 61.52 547 ASN A O 1
ATOM 3009 N N . LEU A 1 187 ? 5.801 -39.729 -29.277 1.00 50.77 548 LEU A N 1
ATOM 3010 C CA . LEU A 1 187 ? 5.492 -40.614 -28.161 1.00 54.65 548 LEU A CA 1
ATOM 3011 C C . LEU A 1 187 ? 5.006 -41.970 -28.680 1.00 65.83 548 LEU A C 1
ATOM 3012 O O . LEU A 1 187 ? 4.532 -42.060 -29.812 1.00 74.27 548 LEU A O 1
ATOM 3028 N N . PRO A 1 188 ? 5.124 -43.028 -27.854 1.00 68.58 549 PRO A N 1
ATOM 3029 C CA . PRO A 1 188 ? 4.795 -44.409 -28.243 1.00 73.88 549 PRO A CA 1
ATOM 3030 C C . PRO A 1 188 ? 3.411 -44.602 -28.869 1.00 89.30 549 PRO A C 1
ATOM 3031 O O . PRO A 1 188 ? 2.510 -43.791 -28.649 1.00 89.42 549 PRO A O 1
ATOM 3042 N N . SER A 1 189 ? 3.269 -45.696 -29.619 1.00 119.63 550 SER A N 1
ATOM 3043 C CA . SER A 1 189 ? 2.054 -46.036 -30.365 1.00 131.91 550 SER A CA 1
ATOM 3044 C C . SER A 1 189 ? 1.811 -45.063 -31.516 1.00 127.70 550 SER A C 1
ATOM 3045 O O . SER A 1 189 ? 2.092 -43.871 -31.408 1.00 117.25 550 SER A O 1
ATOM 3053 N N . GLY A 1 190 ? 1.284 -45.588 -32.619 1.00 119.93 551 GLY A N 1
ATOM 3054 C CA . GLY A 1 190 ? 1.022 -44.784 -33.798 1.00 112.71 551 GLY A CA 1
ATOM 3055 C C . GLY A 1 190 ? -0.106 -45.350 -34.636 1.00 114.99 551 GLY A C 1
ATOM 3056 O O . GLY A 1 190 ? 0.014 -46.436 -35.200 1.00 124.94 551 GLY A O 1
ATOM 3060 N N . ASN A 1 196 ? -3.798 -43.484 -30.836 1.00 92.46 557 ASN A N 1
ATOM 3061 C CA . ASN A 1 196 ? -2.938 -42.598 -30.061 1.00 98.85 557 ASN A CA 1
ATOM 3062 C C . ASN A 1 196 ? -3.293 -42.600 -28.572 1.00 86.39 557 ASN A C 1
ATOM 3063 O O . ASN A 1 196 ? -4.390 -43.011 -28.195 1.00 107.70 557 ASN A O 1
ATOM 3073 N N . PRO A 1 197 ? -2.355 -42.147 -27.720 1.00 69.35 558 PRO A N 1
ATOM 3074 C CA . PRO A 1 197 ? -2.575 -42.036 -26.274 1.00 60.62 558 PRO A CA 1
ATOM 3075 C C . PRO A 1 197 ? -3.093 -40.660 -25.857 1.00 62.86 558 PRO A C 1
ATOM 3076 O O . PRO A 1 197 ? -3.240 -39.782 -26.705 1.00 59.67 558 PRO A O 1
ATOM 3087 N N . ASN A 1 198 ? -3.358 -40.491 -24.562 1.00 59.05 559 ASN A N 1
ATOM 3088 C CA . ASN A 1 198 ? -3.766 -39.210 -23.989 1.00 47.76 559 ASN A CA 1
ATOM 3089 C C . ASN A 1 198 ? -2.712 -38.704 -23.007 1.00 48.31 559 ASN A C 1
ATOM 3090 O O . ASN A 1 198 ? -2.875 -38.858 -21.799 1.00 49.31 559 ASN A O 1
ATOM 3101 N N . PRO A 1 199 ? -1.636 -38.083 -23.519 1.00 48.88 560 PRO A N 1
ATOM 3102 C CA . PRO A 1 199 ? -0.458 -37.786 -22.698 1.00 46.92 560 PRO A CA 1
ATOM 3103 C C . PRO A 1 199 ? -0.711 -36.792 -21.568 1.00 59.26 560 PRO A C 1
ATOM 3104 O O . PRO A 1 199 ? -1.357 -35.762 -21.765 1.00 42.40 560 PRO A O 1
ATOM 3115 N N . VAL A 1 200 ? -0.192 -37.114 -20.389 1.00 53.74 561 VAL A N 1
ATOM 3116 C CA . VAL A 1 200 ? -0.207 -36.199 -19.262 1.00 39.12 561 VAL A CA 1
ATOM 3117 C C . VAL A 1 200 ? 1.147 -36.316 -18.575 1.00 41.71 561 VAL A C 1
ATOM 3118 O O . VAL A 1 200 ? 1.722 -37.401 -18.523 1.00 46.45 561 VAL A O 1
ATOM 3131 N N . VAL A 1 201 ? 1.669 -35.196 -18.083 1.00 46.36 562 VAL A N 1
ATOM 3132 C CA . VAL A 1 201 ? 2.983 -35.177 -17.446 1.00 36.45 562 VAL A CA 1
ATOM 3133 C C . VAL A 1 201 ? 2.856 -34.995 -15.940 1.00 50.16 562 VAL A C 1
ATOM 3134 O O . VAL A 1 201 ? 2.081 -34.171 -15.467 1.00 45.68 562 VAL A O 1
ATOM 3147 N N . GLN A 1 202 ? 3.633 -35.777 -15.200 1.00 50.52 563 GLN A N 1
ATOM 3148 C CA . GLN A 1 202 ? 3.735 -35.637 -13.757 1.00 38.60 563 GLN A CA 1
ATOM 3149 C C . GLN A 1 202 ? 5.183 -35.318 -13.383 1.00 38.66 563 GLN A C 1
ATOM 3150 O O . GLN A 1 202 ? 6.093 -36.094 -13.674 1.00 48.50 563 GLN A O 1
ATOM 3164 N N . MET A 1 203 ? 5.389 -34.159 -12.768 1.00 53.59 564 MET A N 1
ATOM 3165 C CA . MET A 1 203 ? 6.714 -33.742 -12.324 1.00 52.91 564 MET A CA 1
ATOM 3166 C C . MET A 1 203 ? 6.832 -33.789 -10.816 1.00 43.59 564 MET A C 1
ATOM 3167 O O . MET A 1 203 ? 5.903 -33.412 -10.101 1.00 37.37 564 MET A O 1
ATOM 3181 N N . SER A 1 204 ? 7.989 -34.232 -10.339 1.00 46.43 565 SER A N 1
ATOM 3182 C CA . SER A 1 204 ? 8.239 -34.306 -8.913 1.00 59.29 565 SER A CA 1
ATOM 3183 C C . SER A 1 204 ? 9.704 -34.077 -8.574 1.00 58.24 565 SER A C 1
ATOM 3184 O O . SER A 1 204 ? 10.604 -34.441 -9.338 1.00 53.57 565 SER A O 1
ATOM 3192 N N . VAL A 1 205 ? 9.922 -33.432 -7.431 1.00 54.11 566 VAL A N 1
ATOM 3193 C CA . VAL A 1 205 ? 11.228 -33.394 -6.786 1.00 48.58 566 VAL A CA 1
ATOM 3194 C C . VAL A 1 205 ? 11.032 -33.980 -5.398 1.00 65.07 566 VAL A C 1
ATOM 3195 O O . VAL A 1 205 ? 10.461 -33.337 -4.517 1.00 73.80 566 VAL A O 1
ATOM 3208 N N . GLY A 1 206 ? 11.475 -35.215 -5.214 1.00 64.43 567 GLY A N 1
ATOM 3209 C CA . GLY A 1 206 ? 11.237 -35.913 -3.966 1.00 73.53 567 GLY A CA 1
ATOM 3210 C C . GLY A 1 206 ? 9.758 -36.177 -3.759 1.00 82.76 567 GLY A C 1
ATOM 3211 O O . GLY A 1 206 ? 9.180 -37.036 -4.423 1.00 95.85 567 GLY A O 1
ATOM 3215 N N . HIS A 1 207 ? 9.141 -35.408 -2.865 1.00 78.22 568 HIS A N 1
ATOM 3216 C CA . HIS A 1 207 ? 7.761 -35.648 -2.447 1.00 96.26 568 HIS A CA 1
ATOM 3217 C C . HIS A 1 207 ? 6.815 -34.573 -2.988 1.00 71.85 568 HIS A C 1
ATOM 3218 O O . HIS A 1 207 ? 5.598 -34.763 -3.029 1.00 67.94 568 HIS A O 1
ATOM 3233 N N . LYS A 1 208 ? 7.377 -33.444 -3.399 1.00 80.54 569 LYS A N 1
ATOM 3234 C CA . LYS A 1 208 ? 6.601 -32.427 -4.086 1.00 83.28 569 LYS A CA 1
ATOM 3235 C C . LYS A 1 208 ? 6.205 -33.005 -5.440 1.00 74.16 569 LYS A C 1
ATOM 3236 O O . LYS A 1 208 ? 7.050 -33.575 -6.132 1.00 72.68 569 LYS A O 1
ATOM 3255 N N . ALA A 1 209 ? 4.933 -32.884 -5.814 1.00 57.11 570 ALA A N 1
ATOM 3256 C CA . ALA A 1 209 ? 4.480 -33.373 -7.116 1.00 62.01 570 ALA A CA 1
ATOM 3257 C C . ALA A 1 209 ? 3.410 -32.478 -7.732 1.00 53.89 570 ALA A C 1
ATOM 3258 O O . ALA A 1 209 ? 2.512 -31.993 -7.046 1.00 44.69 570 ALA A O 1
ATOM 3265 N N . GLN A 1 210 ? 3.518 -32.270 -9.039 1.00 56.45 571 GLN A N 1
ATOM 3266 C CA . GLN A 1 210 ? 2.563 -31.457 -9.777 1.00 48.56 571 GLN A CA 1
ATOM 3267 C C . GLN A 1 210 ? 2.307 -32.090 -11.141 1.00 43.01 571 GLN A C 1
ATOM 3268 O O . GLN A 1 210 ? 3.144 -32.840 -11.652 1.00 46.82 571 GLN A O 1
ATOM 3282 N N . GLU A 1 211 ? 1.151 -31.781 -11.719 1.00 42.25 572 GLU A N 1
ATOM 3283 C CA . GLU A 1 211 ? 0.692 -32.425 -12.944 1.00 51.37 572 GLU A CA 1
ATOM 3284 C C . GLU A 1 211 ? 0.303 -31.410 -14.012 1.00 45.32 572 GLU A C 1
ATOM 3285 O O . GLU A 1 211 ? -0.236 -30.350 -13.698 1.00 41.44 572 GLU A O 1
ATOM 3297 N N . SER A 1 212 ? 0.562 -31.749 -15.272 1.00 46.56 573 SER A N 1
ATOM 3298 C CA . SER A 1 212 ? 0.101 -30.940 -16.397 1.00 41.81 573 SER A CA 1
ATOM 3299 C C . SER A 1 212 ? -1.360 -31.244 -16.684 1.00 41.05 573 SER A C 1
ATOM 3300 O O . SER A 1 212 ? -1.949 -32.133 -16.064 1.00 36.91 573 SER A O 1
ATOM 3308 N N . LYS A 1 213 ? -1.941 -30.525 -17.638 1.00 36.28 574 LYS A N 1
ATOM 3309 C CA . LYS A 1 213 ? -3.268 -30.880 -18.123 1.00 40.64 574 LYS A CA 1
ATOM 3310 C C . LYS A 1 213 ? -3.139 -32.117 -18.999 1.00 41.35 574 LYS A C 1
ATOM 3311 O O . LYS A 1 213 ? -2.027 -32.520 -19.364 1.00 38.28 574 LYS A O 1
ATOM 3330 N N . ILE A 1 214 ? -4.275 -32.723 -19.319 1.00 45.78 575 ILE A N 1
ATOM 3331 C CA . ILE A 1 214 ? -4.321 -33.857 -20.236 1.00 48.70 575 ILE A CA 1
ATOM 3332 C C . ILE A 1 214 ? -4.450 -33.380 -21.682 1.00 54.98 575 ILE A C 1
ATOM 3333 O O . ILE A 1 214 ? -5.235 -32.474 -21.980 1.00 44.57 575 ILE A O 1
ATOM 3349 N N . ARG A 1 215 ? -3.662 -33.986 -22.567 1.00 49.60 576 ARG A N 1
ATOM 3350 C CA . ARG A 1 215 ? -3.856 -33.845 -24.003 1.00 44.32 576 ARG A CA 1
ATOM 3351 C C . ARG A 1 215 ? -4.472 -35.127 -24.519 1.00 54.67 576 ARG A C 1
ATOM 3352 O O . ARG A 1 215 ? -4.192 -36.204 -23.998 1.00 52.75 576 ARG A O 1
ATOM 3373 N N . TYR A 1 216 ? -5.303 -35.009 -25.549 1.00 45.93 577 TYR A N 1
ATOM 3374 C CA . TYR A 1 216 ? -6.116 -36.131 -25.992 1.00 58.28 577 TYR A CA 1
ATOM 3375 C C . TYR A 1 216 ? -5.711 -36.639 -27.365 1.00 61.36 577 TYR A C 1
ATOM 3376 O O . TYR A 1 216 ? -5.544 -35.865 -28.309 1.00 46.43 577 TYR A O 1
ATOM 3394 N N . LYS A 1 217 ? -5.535 -37.957 -27.432 1.00 52.61 578 LYS A N 1
ATOM 3395 C CA . LYS A 1 217 ? -5.286 -38.688 -28.672 1.00 56.65 578 LYS A CA 1
ATOM 3396 C C . LYS A 1 217 ? -4.245 -38.014 -29.553 1.00 65.53 578 LYS A C 1
ATOM 3397 O O . LYS A 1 217 ? -4.542 -37.573 -30.662 1.00 61.09 578 LYS A O 1
ATOM 3416 N N . THR A 1 218 ? -3.022 -37.942 -29.037 1.00 54.26 579 THR A N 1
ATOM 3417 C CA . THR A 1 218 ? -1.899 -37.400 -29.782 1.00 52.70 579 THR A CA 1
ATOM 3418 C C . THR A 1 218 ? -0.575 -37.934 -29.238 1.00 50.80 579 THR A C 1
ATOM 3419 O O . THR A 1 218 ? -0.408 -38.089 -28.032 1.00 53.13 579 THR A O 1
ATOM 3430 N N . ASN A 1 219 ? 0.361 -38.220 -30.133 1.00 51.67 580 ASN A N 1
ATOM 3431 C CA . ASN A 1 219 ? 1.718 -38.569 -29.728 1.00 63.66 580 ASN A CA 1
ATOM 3432 C C . ASN A 1 219 ? 2.622 -37.343 -29.818 1.00 48.36 580 ASN A C 1
ATOM 3433 O O . ASN A 1 219 ? 3.843 -37.447 -29.696 1.00 51.11 580 ASN A O 1
ATOM 3444 N N . GLU A 1 220 ? 1.999 -36.183 -30.015 1.00 51.03 581 GLU A N 1
ATOM 3445 C CA . GLU A 1 220 ? 2.712 -34.919 -30.163 1.00 48.76 581 GLU A CA 1
ATOM 3446 C C . GLU A 1 220 ? 2.052 -33.840 -29.294 1.00 50.15 581 GLU A C 1
ATOM 3447 O O . GLU A 1 220 ? 1.646 -32.788 -29.787 1.00 43.12 581 GLU A O 1
ATOM 3459 N N . PRO A 1 221 ? 1.943 -34.101 -27.985 1.00 38.77 582 PRO A N 1
ATOM 3460 C CA . PRO A 1 221 ? 1.233 -33.174 -27.098 1.00 36.93 582 PRO A CA 1
ATOM 3461 C C . PRO A 1 221 ? 1.937 -31.833 -26.925 1.00 35.37 582 PRO A C 1
ATOM 3462 O O . PRO A 1 221 ? 3.165 -31.774 -26.888 1.00 36.33 582 PRO A O 1
ATOM 3473 N N . VAL A 1 222 ? 1.138 -30.774 -26.823 1.00 33.64 583 VAL A N 1
ATOM 3474 C CA . VAL A 1 222 ? 1.614 -29.434 -26.500 1.00 38.36 583 VAL A CA 1
ATOM 3475 C C . VAL A 1 222 ? 0.959 -28.964 -25.199 1.00 33.68 583 VAL A C 1
ATOM 3476 O O . VAL A 1 222 ? -0.265 -28.965 -25.102 1.00 31.66 583 VAL A O 1
ATOM 3489 N N . TRP A 1 223 ? 1.755 -28.552 -24.215 1.00 34.36 584 TRP A N 1
ATOM 3490 C CA . TRP A 1 223 ? 1.197 -28.105 -22.931 1.00 36.62 584 TRP A CA 1
ATOM 3491 C C . TRP A 1 223 ? 1.426 -26.618 -22.679 1.00 28.85 584 TRP A C 1
ATOM 3492 O O . TRP A 1 223 ? 0.512 -25.918 -22.252 1.00 34.83 584 TRP A O 1
ATOM 3513 N N . GLU A 1 224 ? 2.645 -26.149 -22.932 1.00 30.57 585 GLU A N 1
ATOM 3514 C CA . GLU A 1 224 ? 3.020 -24.763 -22.660 1.00 41.39 585 GLU A CA 1
ATOM 3515 C C . GLU A 1 224 ? 2.604 -24.357 -21.242 1.00 41.46 585 GLU A C 1
ATOM 3516 O O . GLU A 1 224 ? 1.871 -23.386 -21.049 1.00 29.20 585 GLU A O 1
ATOM 3528 N N . GLU A 1 225 ? 3.056 -25.126 -20.254 1.00 32.69 586 GLU A N 1
ATOM 3529 C CA . GLU A 1 225 ? 2.731 -24.850 -18.851 1.00 34.48 586 GLU A CA 1
ATOM 3530 C C . GLU A 1 225 ? 3.986 -24.551 -18.053 1.00 35.05 586 GLU A C 1
ATOM 3531 O O . GLU A 1 225 ? 5.062 -25.027 -18.387 1.00 32.28 586 GLU A O 1
ATOM 3543 N N . ASN A 1 226 ? 3.839 -23.763 -16.993 1.00 35.14 587 ASN A N 1
ATOM 3544 C CA . ASN A 1 226 ? 4.961 -23.410 -16.143 1.00 46.41 587 ASN A CA 1
ATOM 3545 C C . ASN A 1 226 ? 4.719 -23.912 -14.720 1.00 29.53 587 ASN A C 1
ATOM 3546 O O . ASN A 1 226 ? 3.583 -23.948 -14.264 1.00 32.19 587 ASN A O 1
ATOM 3557 N N . PHE A 1 227 ? 5.789 -24.315 -14.039 1.00 37.81 588 PHE A N 1
ATOM 3558 C CA . PHE A 1 227 ? 5.685 -24.864 -12.687 1.00 38.08 588 PHE A CA 1
ATOM 3559 C C . PHE A 1 227 ? 6.800 -24.351 -11.795 1.00 49.83 588 PHE A C 1
ATOM 3560 O O . PHE A 1 227 ? 7.908 -24.076 -12.260 1.00 34.55 588 PHE A O 1
ATOM 3577 N N . THR A 1 228 ? 6.495 -24.244 -10.508 1.00 36.42 589 THR A N 1
ATOM 3578 C CA . THR A 1 228 ? 7.460 -23.825 -9.509 1.00 43.07 589 THR A CA 1
ATOM 3579 C C . THR A 1 228 ? 7.504 -24.856 -8.395 1.00 42.17 589 THR A C 1
ATOM 3580 O O . THR A 1 228 ? 6.463 -25.314 -7.934 1.00 35.64 589 THR A O 1
ATOM 3591 N N . PHE A 1 229 ? 8.716 -25.229 -7.994 1.00 41.10 590 PHE A N 1
ATOM 3592 C CA . PHE A 1 229 ? 8.932 -26.169 -6.896 1.00 44.19 590 PHE A CA 1
ATOM 3593 C C . PHE A 1 229 ? 9.894 -25.596 -5.870 1.00 42.79 590 PHE A C 1
ATOM 3594 O O . PHE A 1 229 ? 10.910 -24.989 -6.232 1.00 43.21 590 PHE A O 1
ATOM 3611 N N . PHE A 1 230 ? 9.582 -25.813 -4.596 1.00 37.78 591 PHE A N 1
ATOM 3612 C CA . PHE A 1 230 ? 10.544 -25.635 -3.512 1.00 39.99 591 PHE A CA 1
ATOM 3613 C C . PHE A 1 230 ? 11.589 -26.747 -3.546 1.00 41.77 591 PHE A C 1
ATOM 3614 O O . PHE A 1 230 ? 11.243 -27.918 -3.701 1.00 61.47 591 PHE A O 1
ATOM 3631 N N . ILE A 1 231 ? 12.857 -26.378 -3.376 1.00 43.47 592 ILE A N 1
ATOM 3632 C CA . ILE A 1 231 ? 13.959 -27.337 -3.422 1.00 45.69 592 ILE A CA 1
ATOM 3633 C C . ILE A 1 231 ? 14.732 -27.358 -2.105 1.00 52.91 592 ILE A C 1
ATOM 3634 O O . ILE A 1 231 ? 15.236 -26.329 -1.651 1.00 49.52 592 ILE A O 1
ATOM 3650 N N . HIS A 1 232 ? 14.836 -28.540 -1.507 1.00 50.74 593 HIS A N 1
ATOM 3651 C CA . HIS A 1 232 ? 15.560 -28.702 -0.254 1.00 54.07 593 HIS A CA 1
ATOM 3652 C C . HIS A 1 232 ? 17.070 -28.590 -0.471 1.00 60.53 593 HIS A C 1
ATOM 3653 O O . HIS A 1 232 ? 17.720 -27.728 0.117 1.00 57.97 593 HIS A O 1
ATOM 3668 N N . ASN A 1 233 ? 17.614 -29.456 -1.326 1.00 59.25 594 ASN A N 1
ATOM 3669 C CA . ASN A 1 233 ? 19.048 -29.479 -1.612 1.00 59.90 594 ASN A CA 1
ATOM 3670 C C . ASN A 1 233 ? 19.331 -29.862 -3.074 1.00 59.35 594 ASN A C 1
ATOM 3671 O O . ASN A 1 233 ? 19.271 -31.040 -3.426 1.00 59.78 594 ASN A O 1
ATOM 3682 N N . PRO A 1 234 ? 19.659 -28.868 -3.921 1.00 59.64 595 PRO A N 1
ATOM 3683 C CA . PRO A 1 234 ? 19.896 -29.118 -5.353 1.00 57.53 595 PRO A CA 1
ATOM 3684 C C . PRO A 1 234 ? 21.062 -30.068 -5.625 1.00 64.84 595 PRO A C 1
ATOM 3685 O O . PRO A 1 234 ? 21.115 -30.710 -6.679 1.00 64.85 595 PRO A O 1
ATOM 3696 N N . LYS A 1 235 ? 22.000 -30.145 -4.693 1.00 63.90 596 LYS A N 1
ATOM 3697 C CA . LYS A 1 235 ? 23.164 -30.994 -4.891 1.00 67.90 596 LYS A CA 1
ATOM 3698 C C . LYS A 1 235 ? 22.781 -32.468 -4.824 1.00 71.69 596 LYS A C 1
ATOM 3699 O O . LYS A 1 235 ? 23.529 -33.325 -5.287 1.00 71.89 596 LYS A O 1
ATOM 3718 N N . ARG A 1 236 ? 21.609 -32.756 -4.259 1.00 66.94 597 ARG A N 1
ATOM 3719 C CA . ARG A 1 236 ? 21.200 -34.137 -4.013 1.00 83.88 597 ARG A CA 1
ATOM 3720 C C . ARG A 1 236 ? 19.977 -34.554 -4.819 1.00 65.21 597 ARG A C 1
ATOM 3721 O O . ARG A 1 236 ? 19.862 -35.708 -5.231 1.00 69.49 597 ARG A O 1
ATOM 3742 N N . GLN A 1 237 ? 19.063 -33.620 -5.039 1.00 61.13 598 GLN A N 1
ATOM 3743 C CA . GLN A 1 237 ? 17.739 -33.970 -5.539 1.00 58.23 598 GLN A CA 1
ATOM 3744 C C . GLN A 1 237 ? 17.629 -33.987 -7.062 1.00 77.21 598 GLN A C 1
ATOM 3745 O O . GLN A 1 237 ? 18.314 -33.239 -7.763 1.00 63.30 598 GLN A O 1
ATOM 3759 N N . ASP A 1 238 ? 16.747 -34.855 -7.550 1.00 70.89 599 ASP A N 1
ATOM 3760 C CA . ASP A 1 238 ? 16.483 -35.005 -8.973 1.00 59.58 599 ASP A CA 1
ATOM 3761 C C . ASP A 1 238 ? 15.080 -34.541 -9.324 1.00 68.74 599 ASP A C 1
ATOM 3762 O O . ASP A 1 238 ? 14.133 -34.765 -8.568 1.00 56.63 599 ASP A O 1
ATOM 3771 N N . LEU A 1 239 ? 14.948 -33.891 -10.474 1.00 61.69 600 LEU A N 1
ATOM 3772 C CA . LEU A 1 239 ? 13.640 -33.659 -11.058 1.00 65.38 600 LEU A CA 1
ATOM 3773 C C . LEU A 1 239 ? 13.253 -34.916 -11.816 1.00 57.46 600 LEU A C 1
ATOM 3774 O O . LEU A 1 239 ? 13.985 -35.361 -12.701 1.00 55.64 600 LEU A O 1
ATOM 3790 N N . GLU A 1 240 ? 12.123 -35.506 -11.446 1.00 45.77 601 GLU A N 1
ATOM 3791 C CA . GLU A 1 240 ? 11.616 -36.674 -12.145 1.00 50.34 601 GLU A CA 1
ATOM 3792 C C . GLU A 1 240 ? 10.401 -36.267 -12.958 1.00 45.62 601 GLU A C 1
ATOM 3793 O O . GLU A 1 240 ? 9.489 -35.614 -12.453 1.00 51.23 601 GLU A O 1
ATOM 3805 N N . VAL A 1 241 ? 10.419 -36.650 -14.231 1.00 58.12 602 VAL A N 1
ATOM 3806 C CA . VAL A 1 241 ? 9.354 -36.331 -15.166 1.00 55.63 602 VAL A CA 1
ATOM 3807 C C . VAL A 1 241 ? 8.803 -37.628 -15.735 1.00 61.02 602 VAL A C 1
ATOM 3808 O O . VAL A 1 241 ? 9.547 -38.395 -16.344 1.00 55.72 602 VAL A O 1
ATOM 3821 N N . GLU A 1 242 ? 7.512 -37.881 -15.531 1.00 46.21 603 GLU A N 1
ATOM 3822 C CA . GLU A 1 242 ? 6.877 -39.066 -16.099 1.00 59.50 603 GLU A CA 1
ATOM 3823 C C . GLU A 1 242 ? 5.730 -38.680 -17.016 1.00 57.71 603 GLU A C 1
ATOM 3824 O O . GLU A 1 242 ? 4.830 -37.942 -16.630 1.00 55.21 603 GLU A O 1
ATOM 3836 N N . VAL A 1 243 ? 5.782 -39.186 -18.242 1.00 55.85 604 VAL A N 1
ATOM 3837 C CA . VAL A 1 243 ? 4.694 -39.009 -19.188 1.00 48.62 604 VAL A CA 1
ATOM 3838 C C . VAL A 1 243 ? 3.825 -40.252 -19.133 1.00 46.40 604 VAL A C 1
ATOM 3839 O O . VAL A 1 243 ? 4.328 -41.368 -19.258 1.00 62.63 604 VAL A O 1
ATOM 3852 N N . ARG A 1 244 ? 2.526 -40.058 -18.932 1.00 47.28 605 ARG A N 1
ATOM 3853 C CA . ARG A 1 244 ? 1.596 -41.173 -18.830 1.00 68.66 605 ARG A CA 1
ATOM 3854 C C . ARG A 1 244 ? 0.467 -41.030 -19.830 1.00 75.57 605 ARG A C 1
ATOM 3855 O O . ARG A 1 244 ? 0.130 -39.923 -20.252 1.00 52.70 605 ARG A O 1
ATOM 3876 N N . ASP A 1 245 ? -0.095 -42.168 -20.219 1.00 63.68 606 ASP A N 1
ATOM 3877 C CA . ASP A 1 245 ? -1.305 -42.199 -21.022 1.00 60.27 606 ASP A CA 1
ATOM 3878 C C . ASP A 1 245 ? -2.499 -42.272 -20.081 1.00 69.92 606 ASP A C 1
ATOM 3879 O O . ASP A 1 245 ? -2.728 -43.297 -19.440 1.00 66.66 606 ASP A O 1
ATOM 3888 N N . GLU A 1 246 ? -3.249 -41.179 -19.999 1.00 71.56 607 GLU A N 1
ATOM 3889 C CA . GLU A 1 246 ? -4.397 -41.099 -19.104 1.00 85.11 607 GLU A CA 1
ATOM 3890 C C . GLU A 1 246 ? -5.438 -42.158 -19.444 1.00 91.20 607 GLU A C 1
ATOM 3891 O O . GLU A 1 246 ? -6.152 -42.647 -18.568 1.00 102.61 607 GLU A O 1
ATOM 3903 N N . GLN A 1 247 ? -5.519 -42.504 -20.723 1.00 88.28 608 GLN A N 1
ATOM 3904 C CA . GLN A 1 247 ? -6.473 -43.498 -21.191 1.00 89.85 608 GLN A CA 1
ATOM 3905 C C . GLN A 1 247 ? -6.267 -44.845 -20.500 1.00 98.29 608 GLN A C 1
ATOM 3906 O O . GLN A 1 247 ? -7.226 -45.460 -20.031 1.00 102.59 608 GLN A O 1
ATOM 3920 N N . HIS A 1 248 ? -5.011 -45.286 -20.429 1.00 96.42 609 HIS A N 1
ATOM 3921 C CA . HIS A 1 248 ? -4.683 -46.634 -19.963 1.00 100.76 609 HIS A CA 1
ATOM 3922 C C . HIS A 1 248 ? -3.749 -46.647 -18.748 1.00 100.95 609 HIS A C 1
ATOM 3923 O O . HIS A 1 248 ? -3.289 -47.707 -18.325 1.00 100.30 609 HIS A O 1
ATOM 3938 N N . GLN A 1 249 ? -3.461 -45.465 -18.209 1.00 109.30 610 GLN A N 1
ATOM 3939 C CA . GLN A 1 249 ? -2.709 -45.319 -16.960 1.00 118.87 610 GLN A CA 1
ATOM 3940 C C . GLN A 1 249 ? -1.278 -45.866 -17.003 1.00 113.28 610 GLN A C 1
ATOM 3941 O O . GLN A 1 249 ? -0.617 -45.950 -15.967 1.00 116.17 610 GLN A O 1
ATOM 3955 N N . CYS A 1 250 ? -0.794 -46.220 -18.190 1.00 99.29 611 CYS A N 1
ATOM 3956 C CA . CYS A 1 250 ? 0.575 -46.709 -18.337 1.00 82.54 611 CYS A CA 1
ATOM 3957 C C . CYS A 1 250 ? 1.541 -45.561 -18.618 1.00 73.83 611 CYS A C 1
ATOM 3958 O O . CYS A 1 250 ? 1.119 -44.428 -18.854 1.00 68.78 611 CYS A O 1
ATOM 3966 N N . SER A 1 251 ? 2.837 -45.859 -18.587 1.00 74.12 612 SER A N 1
ATOM 3967 C CA . SER A 1 251 ? 3.860 -44.854 -18.858 1.00 85.98 612 SER A CA 1
ATOM 3968 C C . SER A 1 251 ? 4.145 -44.733 -20.351 1.00 79.31 612 SER A C 1
ATOM 3969 O O . SER A 1 251 ? 4.051 -45.709 -21.092 1.00 70.39 612 SER A O 1
ATOM 3977 N N . LEU A 1 252 ? 4.497 -43.525 -20.778 1.00 64.52 613 LEU A N 1
ATOM 3978 C CA . LEU A 1 252 ? 4.876 -43.263 -22.164 1.00 63.76 613 LEU A CA 1
ATOM 3979 C C . LEU A 1 252 ? 6.352 -42.886 -22.252 1.00 65.47 613 LEU A C 1
ATOM 3980 O O . LEU A 1 252 ? 6.847 -42.519 -23.319 1.00 69.28 613 LEU A O 1
ATOM 3996 N N . GLY A 1 253 ? 7.044 -42.978 -21.121 1.00 55.90 614 GLY A N 1
ATOM 3997 C CA . GLY A 1 253 ? 8.444 -42.611 -21.037 1.00 67.80 614 GLY A CA 1
ATOM 3998 C C . GLY A 1 253 ? 8.665 -41.684 -19.861 1.00 58.83 614 GLY A C 1
ATOM 3999 O O . GLY A 1 253 ? 7.711 -41.109 -19.340 1.00 60.62 614 GLY A O 1
ATOM 4003 N N . ASN A 1 254 ? 9.917 -41.547 -19.437 1.00 66.85 615 ASN A N 1
ATOM 4004 C CA . ASN A 1 254 ? 10.247 -40.660 -18.329 1.00 70.99 615 ASN A CA 1
ATOM 4005 C C . ASN A 1 254 ? 11.643 -40.066 -18.453 1.00 75.25 615 ASN A C 1
ATOM 4006 O O . ASN A 1 254 ? 12.444 -40.480 -19.292 1.00 75.55 615 ASN A O 1
ATOM 4017 N N . LEU A 1 255 ? 11.920 -39.094 -17.593 1.00 76.17 616 LEU A N 1
ATOM 4018 C CA . LEU A 1 255 ? 13.143 -38.315 -17.654 1.00 61.78 616 LEU A CA 1
ATOM 4019 C C . LEU A 1 255 ? 13.558 -37.922 -16.249 1.00 65.00 616 LEU A C 1
ATOM 4020 O O . LEU A 1 255 ? 12.781 -37.314 -15.517 1.00 70.70 616 LEU A O 1
ATOM 4036 N N . LYS A 1 256 ? 14.778 -38.284 -15.875 1.00 61.61 617 LYS A N 1
ATOM 4037 C CA . LYS A 1 256 ? 15.348 -37.881 -14.598 1.00 73.46 617 LYS A CA 1
ATOM 4038 C C . LYS A 1 256 ? 16.420 -36.835 -14.863 1.00 66.90 617 LYS A C 1
ATOM 4039 O O . LYS A 1 256 ? 17.303 -37.038 -15.694 1.00 67.34 617 LYS A O 1
ATOM 4058 N N . VAL A 1 257 ? 16.326 -35.710 -14.166 1.00 56.29 618 VAL A N 1
ATOM 4059 C CA . VAL A 1 257 ? 17.279 -34.621 -14.331 1.00 69.82 618 VAL A CA 1
ATOM 4060 C C . VAL A 1 257 ? 17.892 -34.219 -12.992 1.00 63.74 618 VAL A C 1
ATOM 4061 O O . VAL A 1 257 ? 17.274 -33.481 -12.231 1.00 54.40 618 VAL A O 1
ATOM 4074 N N . PRO A 1 258 ? 19.113 -34.697 -12.700 1.00 65.12 619 PRO A N 1
ATOM 4075 C CA . PRO A 1 258 ? 19.775 -34.242 -11.473 1.00 62.49 619 PRO A CA 1
ATOM 4076 C C . PRO A 1 258 ? 19.943 -32.730 -11.480 1.00 66.79 619 PRO A C 1
ATOM 4077 O O . PRO A 1 258 ? 20.513 -32.186 -12.423 1.00 67.05 619 PRO A O 1
ATOM 4088 N N . LEU A 1 259 ? 19.434 -32.061 -10.453 1.00 56.59 620 LEU A N 1
ATOM 4089 C CA . LEU A 1 259 ? 19.470 -30.605 -10.403 1.00 56.48 620 LEU A CA 1
ATOM 4090 C C . LEU A 1 259 ? 20.893 -30.071 -10.266 1.00 56.28 620 LEU A C 1
ATOM 4091 O O . LEU A 1 259 ? 21.130 -28.879 -10.456 1.00 58.84 620 LEU A O 1
ATOM 4107 N N . SER A 1 260 ? 21.836 -30.944 -9.927 1.00 59.45 621 SER A N 1
ATOM 4108 C CA . SER A 1 260 ? 23.233 -30.533 -9.820 1.00 62.93 621 SER A CA 1
ATOM 4109 C C . SER A 1 260 ? 23.752 -30.043 -11.168 1.00 63.08 621 SER A C 1
ATOM 4110 O O . SER A 1 260 ? 24.589 -29.144 -11.226 1.00 64.74 621 SER A O 1
ATOM 4118 N N . GLN A 1 261 ? 23.243 -30.628 -12.249 1.00 61.69 622 GLN A N 1
ATOM 4119 C CA . GLN A 1 261 ? 23.641 -30.226 -13.595 1.00 61.84 622 GLN A CA 1
ATOM 4120 C C . GLN A 1 261 ? 23.367 -28.744 -13.818 1.00 59.74 622 GLN A C 1
ATOM 4121 O O . GLN A 1 261 ? 24.102 -28.069 -14.533 1.00 67.70 622 GLN A O 1
ATOM 4135 N N . LEU A 1 262 ? 22.308 -28.240 -13.192 1.00 63.91 623 LEU A N 1
ATOM 4136 C CA . LEU A 1 262 ? 21.934 -26.841 -13.343 1.00 54.80 623 LEU A CA 1
ATOM 4137 C C . LEU A 1 262 ? 22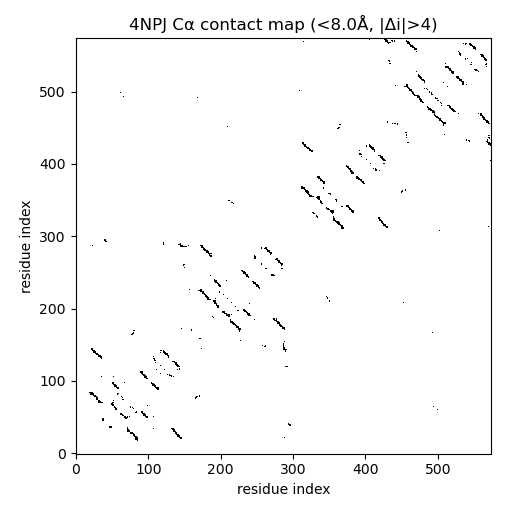.896 -25.921 -12.603 1.00 57.38 623 LEU A C 1
ATOM 4138 O O . LEU A 1 262 ? 23.086 -24.773 -12.992 1.00 57.59 623 LEU A O 1
ATOM 4154 N N . LEU A 1 263 ? 23.501 -26.430 -11.536 1.00 63.46 624 LEU A N 1
ATOM 4155 C CA . LEU A 1 263 ? 24.359 -25.616 -10.681 1.00 70.58 624 LEU A CA 1
ATOM 4156 C C . LEU A 1 263 ? 25.576 -25.076 -11.430 1.00 65.70 624 LEU A C 1
ATOM 4157 O O . LEU A 1 263 ? 26.163 -24.064 -11.031 1.00 67.69 624 LEU A O 1
ATOM 4173 N N . THR A 1 264 ? 25.930 -25.751 -12.519 1.00 68.15 625 THR A N 1
ATOM 4174 C CA . THR A 1 264 ? 27.116 -25.425 -13.303 1.00 70.22 625 THR A CA 1
ATOM 4175 C C . THR A 1 264 ? 26.774 -24.852 -14.683 1.00 70.37 625 THR A C 1
ATOM 4176 O O . THR A 1 264 ? 27.660 -24.679 -15.525 1.00 71.73 625 THR A O 1
ATOM 4187 N N . SER A 1 265 ? 25.495 -24.559 -14.916 1.00 64.52 626 SER A N 1
ATOM 4188 C CA . SER A 1 265 ? 25.066 -23.998 -16.195 1.00 70.71 626 SER A CA 1
ATOM 4189 C C . SER A 1 265 ? 24.908 -22.484 -16.114 1.00 66.80 626 SER A C 1
ATOM 4190 O O . SER A 1 265 ? 24.715 -21.928 -15.035 1.00 62.63 626 SER A O 1
ATOM 4198 N N . GLU A 1 266 ? 24.999 -21.830 -17.267 1.00 63.91 627 GLU A N 1
ATOM 4199 C CA . GLU A 1 266 ? 24.839 -20.382 -17.371 1.00 66.48 627 GLU A CA 1
ATOM 4200 C C . GLU A 1 266 ? 23.471 -19.941 -16.856 1.00 67.38 627 GLU A C 1
ATOM 4201 O O . GLU A 1 266 ? 22.438 -20.424 -17.325 1.00 60.24 627 GLU A O 1
ATOM 4213 N N . ASP A 1 267 ? 23.473 -19.024 -15.890 1.00 65.26 628 ASP A N 1
ATOM 4214 C CA . ASP A 1 267 ? 22.241 -18.556 -15.257 1.00 68.68 628 ASP A CA 1
ATOM 4215 C C . ASP A 1 267 ? 21.417 -19.735 -14.735 1.00 54.52 628 ASP A C 1
ATOM 4216 O O . ASP A 1 267 ? 20.196 -19.645 -14.583 1.00 51.47 628 ASP A O 1
ATOM 4225 N N . MET A 1 268 ? 22.114 -20.835 -14.460 1.00 61.22 629 MET A N 1
ATOM 4226 C CA . MET A 1 268 ? 21.516 -22.041 -13.901 1.00 59.07 629 MET A CA 1
ATOM 4227 C C . MET A 1 268 ? 20.249 -22.449 -14.637 1.00 59.92 629 MET A C 1
ATOM 4228 O O . MET A 1 268 ? 19.262 -22.845 -14.014 1.00 47.62 629 MET A O 1
ATOM 4242 N N . THR A 1 269 ? 20.286 -22.334 -15.962 1.00 54.83 630 THR A N 1
ATOM 4243 C CA . THR A 1 269 ? 19.142 -22.659 -16.799 1.00 55.31 630 THR A CA 1
ATOM 4244 C C . THR A 1 269 ? 19.575 -23.512 -17.985 1.00 56.13 630 THR A C 1
ATOM 4245 O O . THR A 1 269 ? 20.593 -23.236 -18.617 1.00 51.04 630 THR A O 1
ATOM 4256 N N . VAL A 1 270 ? 18.810 -24.561 -18.264 1.00 48.01 631 VAL A N 1
ATOM 4257 C CA . VAL A 1 270 ? 18.982 -25.323 -19.488 1.00 68.92 631 VAL A CA 1
ATOM 4258 C C . VAL A 1 270 ? 17.645 -25.332 -20.200 1.00 71.56 631 VAL A C 1
ATOM 4259 O O . VAL A 1 270 ? 16.589 -25.365 -19.569 1.00 49.78 631 VAL A O 1
ATOM 4272 N N . SER A 1 271 ? 17.708 -25.281 -21.520 1.00 51.33 632 SER A N 1
ATOM 4273 C CA . SER A 1 271 ? 16.530 -25.299 -22.366 1.00 52.81 632 SER A CA 1
ATOM 4274 C C . SER A 1 271 ? 16.838 -26.168 -23.573 1.00 65.95 632 SER A C 1
ATOM 4275 O O . SER A 1 271 ? 17.660 -25.800 -24.407 1.00 50.20 632 SER A O 1
ATOM 4283 N N . GLN A 1 272 ? 16.207 -27.332 -23.657 1.00 60.80 633 GLN A N 1
ATOM 4284 C CA . GLN A 1 272 ? 16.487 -28.243 -24.759 1.00 71.82 633 GLN A CA 1
ATOM 4285 C C . GLN A 1 272 ? 15.386 -29.272 -24.959 1.00 58.48 633 GLN A C 1
ATOM 4286 O O . GLN A 1 272 ? 14.467 -29.378 -24.157 1.00 44.57 633 GLN A O 1
ATOM 4300 N N . ARG A 1 273 ? 15.484 -30.005 -26.060 1.00 45.93 634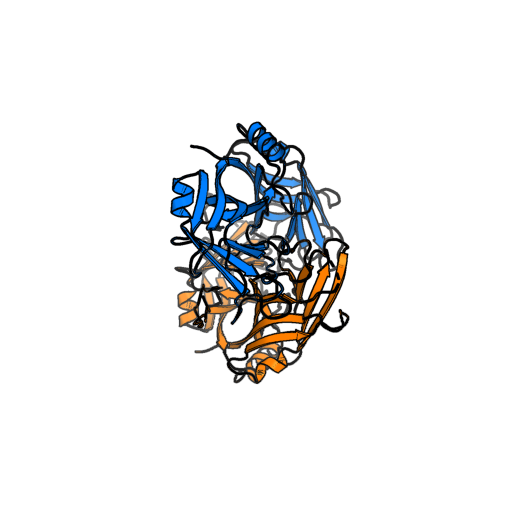 ARG A N 1
ATOM 4301 C CA . ARG A 1 273 ? 14.761 -31.254 -26.231 1.00 70.14 634 ARG A CA 1
ATOM 4302 C C . ARG A 1 273 ? 15.487 -32.329 -25.426 1.00 59.93 634 ARG A C 1
ATOM 4303 O O . ARG A 1 273 ? 16.707 -32.468 -25.533 1.00 69.19 634 ARG A O 1
ATOM 4324 N N . PHE A 1 274 ? 14.742 -33.078 -24.621 1.00 64.18 635 PHE A N 1
ATOM 4325 C CA . PHE A 1 274 ? 15.317 -34.145 -23.806 1.00 59.02 635 PHE A CA 1
ATOM 4326 C C . PHE A 1 274 ? 14.872 -35.495 -24.329 1.00 60.31 635 PHE A C 1
ATOM 4327 O O . PHE A 1 274 ? 13.693 -35.688 -24.631 1.00 47.77 635 PHE A O 1
ATOM 4344 N N . GLN A 1 275 ? 15.811 -36.430 -24.422 1.00 52.27 636 GLN A N 1
ATOM 4345 C CA . GLN A 1 275 ? 15.480 -37.799 -24.782 1.00 68.87 636 GLN A CA 1
ATOM 4346 C C . GLN A 1 275 ? 14.781 -38.470 -23.605 1.00 66.33 636 GLN A C 1
ATOM 4347 O O . GLN A 1 275 ? 15.225 -38.354 -22.464 1.00 64.09 636 GLN A O 1
ATOM 4361 N N . LEU A 1 276 ? 13.674 -39.151 -23.885 1.00 64.41 637 LEU A N 1
ATOM 4362 C CA . LEU A 1 276 ? 12.951 -39.903 -22.866 1.00 61.41 637 LEU A CA 1
ATOM 4363 C C . LEU A 1 276 ? 13.470 -41.332 -22.785 1.00 66.07 637 LEU A C 1
ATOM 4364 O O . LEU A 1 276 ? 13.807 -41.934 -23.807 1.00 74.63 637 LEU A O 1
ATOM 4380 N N . SER A 1 277 ? 13.538 -41.866 -21.568 1.00 64.62 638 SER A N 1
ATOM 4381 C CA . SER A 1 277 ? 13.872 -43.272 -21.359 1.00 63.87 638 SER A CA 1
ATOM 4382 C C . SER A 1 277 ? 12.573 -44.051 -21.192 1.00 64.19 638 SER A C 1
ATOM 4383 O O . SER A 1 277 ? 11.522 -43.452 -20.963 1.00 64.42 638 SER A O 1
ATOM 4391 N N . ASN A 1 278 ? 12.645 -45.376 -21.314 1.00 72.18 639 ASN A N 1
ATOM 4392 C CA . ASN A 1 278 ? 11.459 -46.229 -21.221 1.00 80.67 639 ASN A CA 1
ATOM 4393 C C . ASN A 1 278 ? 10.383 -45.793 -22.217 1.00 80.05 639 ASN A C 1
ATOM 4394 O O . ASN A 1 278 ? 9.184 -45.915 -21.959 1.00 69.50 639 ASN A O 1
ATOM 4405 N N . SER A 1 279 ? 10.826 -45.290 -23.364 1.00 70.69 640 SER A N 1
ATOM 4406 C CA . SER A 1 279 ? 9.917 -44.741 -24.362 1.00 70.97 640 SER A CA 1
ATOM 4407 C C . SER A 1 279 ? 10.256 -45.273 -25.751 1.00 72.15 640 SER A C 1
ATOM 4408 O O . SER A 1 279 ? 10.979 -46.259 -25.890 1.00 75.83 640 SER A O 1
ATOM 4416 N N . GLY A 1 280 ? 9.728 -44.619 -26.779 1.00 70.03 641 GLY A N 1
ATOM 4417 C CA . GLY A 1 280 ? 10.043 -44.994 -28.143 1.00 75.75 641 GLY A CA 1
ATOM 4418 C C . GLY A 1 280 ? 11.402 -44.457 -28.541 1.00 75.90 641 GLY A C 1
ATOM 4419 O O . GLY A 1 280 ? 12.034 -43.727 -27.776 1.00 84.81 641 GLY A O 1
ATOM 4423 N N . PRO A 1 281 ? 11.871 -44.825 -29.739 1.00 78.00 642 PRO A N 1
ATOM 4424 C CA . PRO A 1 281 ? 13.086 -44.209 -30.272 1.00 69.63 642 PRO A CA 1
ATOM 4425 C C . PRO A 1 281 ? 12.745 -42.828 -30.819 1.00 81.82 642 PRO A C 1
ATOM 4426 O O . PRO A 1 281 ? 11.700 -42.680 -31.456 1.00 102.95 642 PRO A O 1
ATOM 4437 N N . ASN A 1 282 ? 13.588 -41.837 -30.547 1.00 89.41 643 ASN A N 1
ATOM 4438 C CA . ASN A 1 282 ? 13.341 -40.461 -30.974 1.00 81.36 643 ASN A CA 1
ATOM 4439 C C . ASN A 1 282 ? 12.216 -39.805 -30.170 1.00 82.54 643 ASN A C 1
ATOM 4440 O O . ASN A 1 282 ? 11.773 -38.699 -30.497 1.00 66.53 643 ASN A O 1
ATOM 4451 N N . SER A 1 283 ? 11.753 -40.491 -29.125 1.00 58.64 644 SER A N 1
ATOM 4452 C CA . SER A 1 283 ? 10.755 -39.932 -28.221 1.00 57.67 644 SER A CA 1
ATOM 4453 C C . SER A 1 283 ? 11.402 -38.884 -27.330 1.00 57.72 644 SER A C 1
ATOM 4454 O O . SER A 1 283 ? 12.353 -39.186 -26.609 1.00 61.13 644 SER A O 1
ATOM 4462 N N . THR A 1 284 ? 10.890 -37.657 -27.376 1.00 60.37 645 THR A N 1
ATOM 4463 C CA . THR A 1 284 ? 11.511 -36.560 -26.641 1.00 54.48 645 THR A CA 1
ATOM 4464 C C . THR A 1 284 ? 10.506 -35.615 -26.002 1.00 56.18 645 THR A C 1
ATOM 4465 O O . THR A 1 284 ? 9.306 -35.658 -26.294 1.00 50.09 645 THR A O 1
ATOM 4476 N N . ILE A 1 285 ? 11.020 -34.761 -25.122 1.00 46.11 646 ILE A N 1
ATOM 4477 C CA . ILE A 1 285 ? 10.210 -33.768 -24.432 1.00 40.57 646 ILE A CA 1
ATOM 4478 C C . ILE A 1 285 ? 10.999 -32.460 -24.363 1.00 42.78 646 ILE A C 1
ATOM 4479 O O . ILE A 1 285 ? 12.189 -32.455 -24.046 1.00 55.82 646 ILE A O 1
ATOM 4495 N N . LYS A 1 286 ? 10.334 -31.360 -24.705 1.00 39.27 647 LYS A N 1
ATOM 4496 C CA . LYS A 1 286 ? 10.967 -30.042 -24.753 1.00 40.39 647 LYS A CA 1
ATOM 4497 C C . LYS A 1 286 ? 10.590 -29.231 -23.518 1.00 36.18 647 LYS A C 1
ATOM 4498 O O . LYS A 1 286 ? 9.397 -29.042 -23.228 1.00 34.59 647 LYS A O 1
ATOM 4517 N N . MET A 1 287 ? 11.611 -28.762 -22.804 1.00 39.08 648 MET A N 1
ATOM 4518 C CA . MET A 1 287 ? 11.427 -28.023 -21.556 1.00 50.00 648 MET A CA 1
ATOM 4519 C C . MET A 1 287 ? 12.453 -26.916 -21.371 1.00 45.34 648 MET A C 1
ATOM 4520 O O . MET A 1 287 ? 13.524 -26.940 -21.972 1.00 42.89 648 MET A O 1
ATOM 4534 N N . LYS A 1 288 ? 12.111 -25.957 -20.515 1.00 39.32 649 LYS A N 1
ATOM 4535 C CA . LYS A 1 288 ? 13.086 -25.031 -19.951 1.00 42.32 649 LYS A CA 1
ATOM 4536 C C . LYS A 1 288 ? 13.114 -25.254 -18.442 1.00 41.13 649 LYS A C 1
ATOM 4537 O O . LYS A 1 288 ? 12.069 -25.369 -17.810 1.00 36.77 649 LYS A O 1
ATOM 4556 N N . ILE A 1 289 ? 14.313 -25.326 -17.874 1.00 40.86 650 ILE A N 1
ATOM 4557 C CA . ILE A 1 289 ? 14.474 -25.644 -16.465 1.00 50.94 650 ILE A CA 1
ATOM 4558 C C . ILE A 1 289 ? 15.495 -24.702 -15.840 1.00 47.53 650 ILE A C 1
ATOM 4559 O O . ILE A 1 289 ? 16.649 -24.661 -16.267 1.00 46.41 650 ILE A O 1
ATOM 4575 N N . ALA A 1 290 ? 15.061 -23.951 -14.829 1.00 42.64 651 ALA A N 1
ATOM 4576 C CA . ALA A 1 290 ? 15.909 -22.962 -14.180 1.00 49.34 651 ALA A CA 1
ATOM 4577 C C . ALA A 1 290 ? 15.894 -23.143 -12.672 1.00 48.73 651 ALA A C 1
ATOM 4578 O O . ALA A 1 290 ? 14.866 -23.451 -12.076 1.00 47.48 651 ALA A O 1
ATOM 4585 N N . LEU A 1 291 ? 17.059 -22.945 -12.071 1.00 43.81 652 LEU A N 1
ATOM 4586 C CA . LEU A 1 291 ? 17.234 -23.051 -10.637 1.00 53.11 652 LEU A CA 1
ATOM 4587 C C . LEU A 1 291 ? 17.616 -21.689 -10.088 1.00 46.01 652 LEU A C 1
ATOM 4588 O O . LEU A 1 291 ? 18.404 -20.973 -10.697 1.00 53.42 652 LEU A O 1
ATOM 4604 N N . ARG A 1 292 ? 17.049 -21.330 -8.944 1.00 57.08 653 ARG A N 1
ATOM 4605 C CA . ARG A 1 292 ? 17.391 -20.079 -8.287 1.00 47.15 653 ARG A CA 1
ATOM 4606 C C . ARG A 1 292 ? 17.642 -20.345 -6.808 1.00 52.52 653 ARG A C 1
ATOM 4607 O O . ARG A 1 292 ? 16.788 -20.900 -6.117 1.00 48.37 653 ARG A O 1
ATOM 4628 N N . VAL A 1 293 ? 18.831 -19.971 -6.340 1.00 51.44 654 VAL A N 1
ATOM 4629 C CA . VAL A 1 293 ? 19.225 -20.196 -4.956 1.00 60.42 654 VAL A CA 1
ATOM 4630 C C . VAL A 1 293 ? 18.704 -19.069 -4.066 1.00 60.33 654 VAL A C 1
ATOM 4631 O O . VAL A 1 293 ? 18.831 -17.888 -4.394 1.00 58.32 654 VAL A O 1
ATOM 4644 N N . LEU A 1 294 ? 18.114 -19.451 -2.939 1.00 69.77 655 LEU A N 1
ATOM 4645 C CA . LEU A 1 294 ? 17.470 -18.502 -2.039 1.00 60.72 655 LEU A CA 1
ATOM 4646 C C . LEU A 1 294 ? 18.498 -17.875 -1.107 1.00 63.24 655 LEU A C 1
ATOM 4647 O O . LEU A 1 294 ? 19.213 -18.578 -0.396 1.00 97.30 655 LEU A O 1
ATOM 4663 N N . HIS A 1 295 ? 18.562 -16.546 -1.125 1.00 72.70 656 HIS A N 1
ATOM 4664 C CA . HIS A 1 295 ? 19.646 -15.817 -0.485 1.00 84.61 656 HIS A CA 1
ATOM 4665 C C . HIS A 1 295 ? 19.172 -14.643 0.364 1.00 74.00 656 HIS A C 1
ATOM 4666 O O . HIS A 1 295 ? 18.348 -13.840 -0.070 1.00 69.43 656 HIS A O 1
ATOM 4681 N N . LEU A 1 296 ? 19.713 -14.558 1.576 1.00 78.99 657 LEU A N 1
ATOM 4682 C CA . LEU A 1 296 ? 19.516 -13.407 2.448 1.00 73.02 657 LEU A CA 1
ATOM 4683 C C . LEU A 1 296 ? 20.714 -12.469 2.352 1.00 80.47 657 LEU A C 1
ATOM 4684 O O . LEU A 1 296 ? 21.811 -12.815 2.794 1.00 90.06 657 LEU A O 1
ATOM 4700 N N . GLU A 1 297 ? 20.505 -11.288 1.777 1.00 82.60 658 GLU A N 1
ATOM 4701 C CA . GLU A 1 297 ? 21.564 -10.285 1.673 1.00 110.01 658 GLU A CA 1
ATOM 4702 C C . GLU A 1 297 ? 21.258 -9.084 2.563 1.00 117.49 658 GLU A C 1
ATOM 4703 O O . GLU A 1 297 ? 20.193 -9.015 3.177 1.00 119.40 658 GLU A O 1
ATOM 4715 N N . LYS A 1 298 ? 22.193 -8.138 2.620 1.00 132.02 659 LYS A N 1
ATOM 4716 C CA . LYS A 1 298 ? 22.049 -6.956 3.465 1.00 130.21 659 LYS A CA 1
ATOM 4717 C C . LYS A 1 298 ? 21.506 -5.765 2.681 1.00 135.61 659 LYS A C 1
ATOM 4718 O O . LYS A 1 298 ? 21.241 -4.705 3.251 1.00 130.87 659 LYS A O 1
ATOM 4737 N N . ARG B 1 3 ? -10.600 -7.699 42.153 1.00 83.20 364 ARG B N 1
ATOM 4738 C CA . ARG B 1 3 ? -11.723 -6.972 41.571 1.00 85.90 364 ARG B CA 1
ATOM 4739 C C . ARG B 1 3 ? -12.476 -7.834 40.559 1.00 66.38 364 ARG B C 1
ATOM 4740 O O . ARG B 1 3 ? -11.869 -8.597 39.816 1.00 65.24 364 ARG B O 1
ATOM 4760 N N . ILE B 1 4 ? -13.801 -7.705 40.542 1.00 74.37 365 ILE B N 1
ATOM 4761 C CA . ILE B 1 4 ? -14.637 -8.406 39.569 1.00 63.67 365 ILE B CA 1
ATOM 4762 C C . ILE B 1 4 ? -14.451 -7.828 38.175 1.00 70.61 365 ILE B C 1
ATOM 4763 O O . ILE B 1 4 ? -14.379 -6.617 38.015 1.00 59.59 365 ILE B O 1
ATOM 4779 N N . THR B 1 5 ? -14.416 -8.699 37.172 1.00 57.52 366 THR B N 1
ATOM 4780 C CA . THR B 1 5 ? -14.322 -8.278 35.777 1.00 59.04 366 THR B CA 1
ATOM 4781 C C . THR B 1 5 ? -15.518 -8.777 34.980 1.00 60.94 366 THR B C 1
ATOM 4782 O O . THR B 1 5 ? -15.821 -9.970 35.000 1.00 68.55 366 THR B O 1
ATOM 4793 N N . VAL B 1 6 ? -16.192 -7.867 34.281 1.00 57.37 367 VAL B N 1
ATOM 4794 C CA . VAL B 1 6 ? -17.208 -8.253 33.307 1.00 53.53 367 VAL B CA 1
ATOM 4795 C C . VAL B 1 6 ? -16.819 -7.768 31.911 1.00 57.60 367 VAL B C 1
ATOM 4796 O O . VAL B 1 6 ? -16.915 -6.577 31.613 1.00 63.24 367 VAL B O 1
ATOM 4809 N N . PRO B 1 7 ? -16.391 -8.691 31.042 1.00 56.21 368 PRO B N 1
ATOM 4810 C CA . PRO B 1 7 ? -15.980 -8.241 29.711 1.00 62.59 368 PRO B CA 1
ATOM 4811 C C . PRO B 1 7 ? -17.175 -7.829 28.862 1.00 61.82 368 PRO B C 1
ATOM 4812 O O . PRO B 1 7 ? -18.191 -8.523 28.863 1.00 62.73 368 PRO B O 1
ATOM 4823 N N . LEU B 1 8 ? -17.056 -6.690 28.186 1.00 55.71 369 LEU B N 1
ATOM 4824 C CA . LEU B 1 8 ? -18.033 -6.269 27.194 1.00 53.63 369 LEU B CA 1
ATOM 4825 C C . LEU B 1 8 ? -17.499 -6.656 25.825 1.00 55.43 369 LEU B C 1
ATOM 4826 O O . LEU B 1 8 ? -16.506 -6.099 25.358 1.00 68.60 369 LEU B O 1
ATOM 4842 N N . VAL B 1 9 ? -18.161 -7.622 25.200 1.00 51.99 370 VAL B N 1
ATOM 4843 C CA . VAL B 1 9 ? -17.659 -8.260 23.989 1.00 58.24 370 VAL B CA 1
ATOM 4844 C C . VAL B 1 9 ? -18.637 -8.139 22.819 1.00 59.70 370 VAL B C 1
ATOM 4845 O O . VAL B 1 9 ? -19.850 -8.209 23.005 1.00 59.41 370 VAL B O 1
ATOM 4858 N N . SER B 1 10 ? -18.095 -7.975 21.613 1.00 54.35 371 SER B N 1
ATOM 4859 C CA . SER B 1 10 ? -18.916 -7.824 20.413 1.00 55.35 371 SER B CA 1
ATOM 4860 C C . SER B 1 10 ? -18.208 -8.352 19.158 1.00 59.72 371 SER B C 1
ATOM 4861 O O . SER B 1 10 ? -17.041 -8.736 19.204 1.00 61.41 371 SER B O 1
ATOM 4869 N N . GLU B 1 11 ? -18.928 -8.371 18.041 1.00 48.16 372 GLU B N 1
ATOM 4870 C CA . GLU B 1 11 ? -18.412 -8.931 16.794 1.00 47.64 372 GLU B CA 1
ATOM 4871 C C . GLU B 1 11 ? -17.605 -7.899 16.022 1.00 57.90 372 GLU B C 1
ATOM 4872 O O . GLU B 1 11 ? -18.113 -6.826 15.681 1.00 60.28 372 GLU B O 1
ATOM 4884 N N . VAL B 1 12 ? -16.347 -8.229 15.750 1.00 56.83 373 VAL B N 1
ATOM 4885 C CA . VAL B 1 12 ? -15.498 -7.397 14.906 1.00 53.49 373 VAL B CA 1
ATOM 4886 C C . VAL B 1 12 ? -14.946 -8.236 13.766 1.00 52.66 373 VAL B C 1
ATOM 4887 O O . VAL B 1 12 ? -14.529 -9.378 13.977 1.00 60.26 373 VAL B O 1
ATOM 4900 N N . GLN B 1 13 ? -14.951 -7.672 12.560 1.00 51.55 374 GLN B N 1
ATOM 4901 C CA . GLN B 1 13 ? -14.306 -8.323 11.428 1.00 49.00 374 GLN B CA 1
ATOM 4902 C C . GLN B 1 13 ? -12.801 -8.143 11.550 1.00 49.90 374 GLN B C 1
ATOM 4903 O O . GLN B 1 13 ? -12.293 -7.025 11.461 1.00 55.88 374 GLN B O 1
ATOM 4917 N N . ILE B 1 14 ? -12.097 -9.250 11.756 1.00 53.23 375 ILE B N 1
ATOM 4918 C CA . ILE B 1 14 ? -10.648 -9.222 11.924 1.00 64.56 375 ILE B CA 1
ATOM 4919 C C . ILE B 1 14 ? -9.968 -9.087 10.566 1.00 62.24 375 ILE B C 1
ATOM 4920 O O . ILE B 1 14 ? -9.008 -8.334 10.404 1.00 61.78 375 ILE B O 1
ATOM 4936 N N . ALA B 1 15 ? -10.477 -9.823 9.587 1.00 58.20 376 ALA B N 1
ATOM 4937 C CA . ALA B 1 15 ? -9.928 -9.779 8.245 1.00 68.01 376 ALA B CA 1
ATOM 4938 C C . ALA B 1 15 ? -10.948 -10.312 7.253 1.00 63.91 376 ALA B C 1
ATOM 4939 O O . ALA B 1 15 ? -12.053 -10.705 7.637 1.00 55.57 376 ALA B O 1
ATOM 4946 N N . GLN B 1 16 ? -10.565 -10.331 5.981 1.00 50.01 377 GLN B N 1
ATOM 4947 C CA . GLN B 1 16 ? -11.469 -10.717 4.907 1.00 58.14 377 GLN B CA 1
ATOM 4948 C C . GLN B 1 16 ? -10.714 -11.449 3.810 1.00 49.42 377 GLN B C 1
ATOM 4949 O O . GLN B 1 16 ? -9.777 -10.908 3.230 1.00 62.07 377 GLN B O 1
ATOM 4963 N N . LEU B 1 17 ? -11.114 -12.686 3.545 1.00 58.95 378 LEU B N 1
ATOM 4964 C CA . LEU B 1 17 ? -10.533 -13.448 2.454 1.00 61.95 378 LEU B CA 1
ATOM 4965 C C . LEU B 1 17 ? -11.263 -13.078 1.179 1.00 52.59 378 LEU B C 1
ATOM 4966 O O . LEU B 1 17 ? -12.491 -12.977 1.175 1.00 53.36 378 LEU B O 1
ATOM 4982 N N . ARG B 1 18 ? -10.493 -12.849 0.119 1.00 51.92 379 ARG B N 1
ATOM 4983 C CA . ARG B 1 18 ? -11.033 -12.584 -1.210 1.00 48.58 379 ARG B CA 1
ATOM 4984 C C . ARG B 1 18 ? -10.419 -13.553 -2.208 1.00 43.29 379 ARG B C 1
ATOM 4985 O O . ARG B 1 18 ? -9.194 -13.668 -2.291 1.00 46.27 379 ARG B O 1
ATOM 5006 N N . PHE B 1 19 ? -11.274 -14.257 -2.946 1.00 42.30 380 PHE B N 1
ATOM 5007 C CA . PHE B 1 19 ? -10.825 -15.159 -4.004 1.00 45.26 380 PHE B CA 1
ATOM 5008 C C . PHE B 1 19 ? -11.507 -14.785 -5.311 1.00 48.01 380 PHE B C 1
ATOM 5009 O O . PHE B 1 19 ? -12.732 -14.684 -5.357 1.00 52.71 380 PHE B O 1
ATOM 5026 N N . PRO B 1 20 ? -10.723 -14.601 -6.386 1.00 43.34 381 PRO B N 1
ATOM 5027 C CA . PRO B 1 20 ? -11.338 -14.190 -7.650 1.00 46.19 381 PRO B CA 1
ATOM 5028 C C . PRO B 1 20 ? -12.320 -15.222 -8.197 1.00 48.58 381 PRO B C 1
ATOM 5029 O O . PRO B 1 20 ? -12.135 -16.427 -8.021 1.00 48.72 381 PRO B O 1
ATOM 5040 N N . VAL B 1 21 ? -13.362 -14.725 -8.851 1.00 55.53 382 VAL B N 1
ATOM 5041 C CA . VAL B 1 21 ? -14.354 -15.559 -9.517 1.00 43.30 382 VAL B CA 1
ATOM 5042 C C . VAL B 1 21 ? -14.400 -15.113 -10.982 1.00 50.78 382 VAL B C 1
ATOM 5043 O O . VAL B 1 21 ? -14.170 -13.941 -11.275 1.00 47.41 382 VAL B O 1
ATOM 5056 N N . PRO B 1 22 ? -14.669 -16.040 -11.915 1.00 56.90 383 PRO B N 1
ATOM 5057 C CA . PRO B 1 22 ? -14.623 -15.622 -13.324 1.00 58.29 383 PRO B CA 1
ATOM 5058 C C . PRO B 1 22 ? -15.684 -14.581 -13.719 1.00 43.07 383 PRO B C 1
ATOM 5059 O O . PRO B 1 22 ? -16.788 -14.590 -13.174 1.00 54.17 383 PRO B O 1
ATOM 5070 N N . LYS B 1 23 ? -15.307 -13.674 -14.622 1.00 53.25 384 LYS B N 1
ATOM 5071 C CA . LYS B 1 23 ? -16.235 -12.801 -15.350 1.00 61.79 384 LYS B CA 1
ATOM 5072 C C . LYS B 1 23 ? -17.265 -13.602 -16.127 1.00 54.86 384 LYS B C 1
ATOM 5073 O O . LYS B 1 23 ? -18.447 -13.271 -16.157 1.00 64.34 384 LYS B O 1
ATOM 5092 N N . GLY B 1 24 ? -16.782 -14.635 -16.803 1.00 67.23 385 GLY B N 1
ATOM 5093 C CA . GLY B 1 24 ? -17.635 -15.510 -17.574 1.00 66.06 385 GLY B CA 1
ATOM 5094 C C . GLY B 1 24 ? -16.854 -16.704 -18.067 1.00 62.17 385 GLY B C 1
ATOM 5095 O O . GLY B 1 24 ? -15.697 -16.904 -17.697 1.00 48.83 385 GLY B O 1
ATOM 5099 N N . VAL B 1 25 ? -17.500 -17.507 -18.900 1.00 53.22 386 VAL B N 1
ATOM 5100 C CA . VAL B 1 25 ? -16.834 -18.615 -19.556 1.00 39.98 386 VAL B CA 1
ATOM 5101 C C . VAL B 1 25 ? -16.910 -18.370 -21.052 1.00 45.96 386 VAL B C 1
ATOM 5102 O O . VAL B 1 25 ? -17.981 -18.082 -21.587 1.00 44.95 386 VAL B O 1
ATOM 5115 N N . LEU B 1 26 ? -15.761 -18.452 -21.711 1.00 41.35 387 LEU B N 1
ATOM 5116 C CA . LEU B 1 26 ? -15.710 -18.377 -23.162 1.00 43.77 387 LEU B CA 1
ATOM 5117 C C . LEU B 1 26 ? -15.782 -19.773 -23.753 1.00 40.28 387 LEU B C 1
ATOM 5118 O O . LEU B 1 26 ? -14.879 -20.580 -23.560 1.00 36.27 387 LEU B O 1
ATOM 5134 N N . ARG B 1 27 ? -16.865 -20.059 -24.465 1.00 45.03 388 ARG B N 1
ATOM 5135 C CA . ARG B 1 27 ? -16.975 -21.317 -25.189 1.00 46.75 388 ARG B CA 1
ATOM 5136 C C . ARG B 1 27 ? -16.508 -21.114 -26.627 1.00 40.26 388 ARG B C 1
ATOM 5137 O O . ARG B 1 27 ? -17.029 -20.267 -27.347 1.00 45.85 388 ARG B O 1
ATOM 5158 N N . ILE B 1 28 ? -15.511 -21.897 -27.021 1.00 43.78 389 ILE B N 1
ATOM 5159 C CA . ILE B 1 28 ? -14.832 -21.722 -28.299 1.00 55.68 389 ILE B CA 1
ATOM 5160 C C . ILE B 1 28 ? -15.120 -22.888 -29.223 1.00 54.03 389 ILE B C 1
ATOM 5161 O O . ILE B 1 28 ? -14.697 -24.005 -28.958 1.00 40.83 389 ILE B O 1
ATOM 5177 N N . HIS B 1 29 ? -15.840 -22.630 -30.304 1.00 47.44 390 HIS B N 1
ATOM 5178 C CA . HIS B 1 29 ? -16.054 -23.645 -31.327 1.00 52.76 390 HIS B CA 1
ATOM 5179 C C . HIS B 1 29 ? -14.984 -23.508 -32.400 1.00 41.43 390 HIS B C 1
ATOM 5180 O O . HIS B 1 29 ? -14.976 -22.549 -33.173 1.00 46.60 390 HIS B O 1
ATOM 5195 N N . PHE B 1 30 ? -14.068 -24.467 -32.399 1.00 39.57 391 PHE B N 1
ATOM 5196 C CA . PHE B 1 30 ? -12.972 -24.536 -33.344 1.00 38.47 391 PHE B CA 1
ATOM 5197 C C . PHE B 1 30 ? -13.451 -25.388 -34.515 1.00 40.18 391 PHE B C 1
ATOM 5198 O O . PHE B 1 30 ? -13.261 -26.602 -34.526 1.00 47.86 391 PHE B O 1
ATOM 5215 N N . ILE B 1 31 ? -14.112 -24.748 -35.477 1.00 43.94 392 ILE B N 1
ATOM 5216 C CA . ILE B 1 31 ? -14.893 -25.476 -36.475 1.00 49.93 392 ILE B CA 1
ATOM 5217 C C . ILE B 1 31 ? -14.058 -25.945 -37.667 1.00 54.52 392 ILE B C 1
ATOM 5218 O O . ILE B 1 31 ? -13.888 -27.148 -37.877 1.00 51.49 392 ILE B O 1
ATOM 5234 N N . GLU B 1 32 ? -13.550 -25.003 -38.455 1.00 52.19 393 GLU B N 1
ATOM 5235 C CA . GLU B 1 32 ? -12.884 -25.350 -39.705 1.00 59.69 393 GLU B CA 1
ATOM 5236 C C . GLU B 1 32 ? -11.988 -24.230 -40.210 1.00 54.37 393 GLU B C 1
ATOM 5237 O O . GLU B 1 32 ? -12.099 -23.080 -39.779 1.00 55.55 393 GLU B O 1
ATOM 5249 N N . ALA B 1 33 ? -11.105 -24.590 -41.134 1.00 54.70 394 ALA B N 1
ATOM 5250 C CA . ALA B 1 33 ? -10.247 -23.633 -41.811 1.00 50.41 394 ALA B CA 1
ATOM 5251 C C . ALA B 1 33 ? -10.422 -23.793 -43.314 1.00 63.06 394 ALA B C 1
ATOM 5252 O O . ALA B 1 33 ? -10.992 -24.779 -43.786 1.00 61.15 394 ALA B O 1
ATOM 5259 N N . GLN B 1 34 ? -9.923 -22.820 -44.061 1.00 55.99 395 GLN B N 1
ATOM 5260 C CA . GLN B 1 34 ? -10.110 -22.798 -45.500 1.00 74.98 395 GLN B CA 1
ATOM 5261 C C . GLN B 1 34 ? -8.893 -22.178 -46.169 1.00 61.05 395 GLN B C 1
ATOM 5262 O O . GLN B 1 34 ? -8.353 -21.183 -45.690 1.00 67.73 395 GLN B O 1
ATOM 5276 N N . ASP B 1 35 ? -8.442 -22.800 -47.252 1.00 79.00 396 ASP B N 1
ATOM 5277 C CA . ASP B 1 35 ? -7.405 -22.232 -48.107 1.00 74.52 396 ASP B CA 1
ATOM 5278 C C . ASP B 1 35 ? -6.047 -22.097 -47.407 1.00 71.91 396 ASP B C 1
ATOM 5279 O O . ASP B 1 35 ? -5.323 -21.135 -47.635 1.00 64.17 396 ASP B O 1
ATOM 5288 N N . LEU B 1 36 ? -5.690 -23.064 -46.567 1.00 62.78 397 LEU B N 1
ATOM 5289 C CA . LEU B 1 36 ? -4.412 -23.008 -45.857 1.00 66.75 397 LEU B CA 1
ATOM 5290 C C . LEU B 1 36 ? -3.234 -23.247 -46.795 1.00 59.28 397 LEU B C 1
ATOM 5291 O O . LEU B 1 36 ? -3.380 -23.884 -47.833 1.00 68.23 397 LEU B O 1
ATOM 5307 N N . GLN B 1 37 ? -2.064 -22.742 -46.415 1.00 77.66 398 GLN B N 1
ATOM 5308 C CA . GLN B 1 37 ? -0.823 -23.059 -47.115 1.00 73.89 398 GLN B CA 1
ATOM 5309 C C . GLN B 1 37 ? -0.547 -24.561 -47.131 1.00 82.15 398 GLN B C 1
ATOM 5310 O O . GLN B 1 37 ? -0.932 -25.281 -46.211 1.00 79.12 398 GLN B O 1
ATOM 5324 N N . GLY B 1 38 ? 0.139 -25.017 -48.176 1.00 88.48 399 GLY B N 1
ATOM 5325 C CA . GLY B 1 38 ? 0.579 -26.398 -48.272 1.00 88.20 399 GLY B CA 1
ATOM 5326 C C . GLY B 1 38 ? 2.005 -26.549 -47.773 1.00 95.38 399 GLY B C 1
ATOM 5327 O O . GLY B 1 38 ? 2.644 -25.560 -47.417 1.00 95.98 399 GLY B O 1
ATOM 5331 N N . LYS B 1 39 ? 2.505 -27.783 -47.765 1.00 102.85 400 LYS B N 1
ATOM 5332 C CA . LYS B 1 39 ? 3.801 -28.098 -47.162 1.00 98.95 400 LYS B CA 1
ATOM 5333 C C . LYS B 1 39 ? 4.964 -27.265 -47.701 1.00 108.49 400 LYS B C 1
ATOM 5334 O O . LYS B 1 39 ? 5.940 -27.036 -46.987 1.00 112.88 400 LYS B O 1
ATOM 5353 N N . ASP B 1 40 ? 4.873 -26.814 -48.948 1.00 117.66 401 ASP B N 1
ATOM 5354 C CA . ASP B 1 40 ? 5.941 -25.998 -49.520 1.00 134.39 401 ASP B CA 1
ATOM 5355 C C . ASP B 1 40 ? 5.473 -25.169 -50.714 1.00 142.09 401 ASP B C 1
ATOM 5356 O O . ASP B 1 40 ? 4.558 -25.559 -51.441 1.00 138.97 401 ASP B O 1
ATOM 5365 N N . THR B 1 41 ? 6.118 -24.020 -50.902 1.00 144.49 402 THR B N 1
ATOM 5366 C CA . THR B 1 41 ? 5.816 -23.122 -52.010 1.00 144.50 402 THR B CA 1
ATOM 5367 C C . THR B 1 41 ? 6.489 -23.598 -53.295 1.00 130.87 402 THR B C 1
ATOM 5368 O O . THR B 1 41 ? 6.448 -22.917 -54.321 1.00 131.14 402 THR B O 1
ATOM 5379 N N . GLY B 1 49 ? 2.704 -30.754 -51.859 1.00 87.05 410 GLY B N 1
ATOM 5380 C CA . GLY B 1 49 ? 2.189 -31.584 -50.786 1.00 102.22 410 GLY B CA 1
ATOM 5381 C C . GLY B 1 49 ? 1.151 -30.849 -49.960 1.00 93.52 410 GLY B C 1
ATOM 5382 O O . GLY B 1 49 ? 1.120 -29.619 -49.945 1.00 103.44 410 GLY B O 1
ATOM 5385 N N . LYS B 1 50 ? 0.300 -31.606 -49.273 1.00 77.64 411 LYS B N 1
ATOM 5386 C CA . LYS B 1 50 ? -0.766 -31.027 -48.460 1.00 79.08 411 LYS B CA 1
ATOM 5387 C C . LYS B 1 50 ? -0.408 -31.042 -46.978 1.00 68.20 411 LYS B C 1
ATOM 5388 O O . LYS B 1 50 ? 0.259 -31.954 -46.495 1.00 84.07 411 LYS B O 1
ATOM 5407 N N . SER B 1 51 ? -0.869 -30.025 -46.262 1.00 63.28 412 SER B N 1
ATOM 5408 C CA . SER B 1 51 ? -0.582 -29.895 -44.840 1.00 55.40 412 SER B CA 1
ATOM 5409 C C . SER B 1 51 ? -1.424 -30.844 -43.995 1.00 66.02 412 SER B C 1
ATOM 5410 O O . SER B 1 51 ? -2.415 -31.402 -44.465 1.00 61.38 412 SER B O 1
ATOM 5418 N N . ASP B 1 52 ? -1.011 -31.010 -42.741 1.00 63.43 413 ASP B N 1
ATOM 5419 C CA . ASP B 1 52 ? -1.737 -31.803 -41.756 1.00 50.62 413 ASP B CA 1
ATOM 5420 C C . ASP B 1 52 ? -2.094 -30.884 -40.585 1.00 65.35 413 ASP B C 1
ATOM 5421 O O . ASP B 1 52 ? -1.435 -30.913 -39.547 1.00 47.96 413 ASP B O 1
ATOM 5430 N N . PRO B 1 53 ? -3.132 -30.049 -40.759 1.00 49.30 414 PRO B N 1
ATOM 5431 C CA . PRO B 1 53 ? -3.268 -28.908 -39.855 1.00 50.72 414 PRO B CA 1
ATOM 5432 C C . PRO B 1 53 ? -3.868 -29.225 -38.488 1.00 51.52 414 PRO B C 1
ATOM 5433 O O . PRO B 1 53 ? -4.728 -30.093 -38.357 1.00 45.00 414 PRO B O 1
ATOM 5444 N N . TYR B 1 54 ? -3.398 -28.504 -37.479 1.00 49.13 415 TYR B N 1
ATOM 5445 C CA . TYR B 1 54 ? -4.036 -28.496 -36.170 1.00 48.25 415 TYR B CA 1
ATOM 5446 C C . TYR B 1 54 ? -3.819 -27.127 -35.557 1.00 45.69 415 TYR B C 1
ATOM 5447 O O . TYR B 1 54 ? -3.032 -26.329 -36.069 1.00 42.28 415 TYR B O 1
ATOM 5465 N N . GLY B 1 55 ? -4.529 -26.857 -34.467 1.00 38.83 416 GLY B N 1
ATOM 5466 C CA . GLY B 1 55 ? -4.458 -25.571 -33.812 1.00 38.76 416 GLY B CA 1
ATOM 5467 C C . GLY B 1 55 ? -4.086 -25.688 -32.350 1.00 39.35 416 GLY B C 1
ATOM 5468 O O . GLY B 1 55 ? -4.316 -26.721 -31.715 1.00 37.38 416 GLY B O 1
ATOM 5472 N N . ILE B 1 56 ? -3.472 -24.623 -31.847 1.00 42.82 417 ILE B N 1
ATOM 5473 C CA . ILE B 1 56 ? -3.276 -24.405 -30.421 1.00 41.82 417 ILE B CA 1
ATOM 5474 C C . ILE B 1 56 ? -4.067 -23.170 -30.047 1.00 41.14 417 ILE B C 1
ATOM 5475 O O . ILE B 1 56 ? -3.898 -22.114 -30.657 1.00 41.01 417 ILE B O 1
ATOM 5491 N N . ILE B 1 57 ? -4.939 -23.318 -29.058 1.00 34.21 418 ILE B N 1
ATOM 5492 C CA . ILE B 1 57 ? -5.856 -22.263 -28.667 1.00 36.43 418 ILE B CA 1
ATOM 5493 C C . ILE B 1 57 ? -5.485 -21.850 -27.256 1.00 40.70 418 ILE B C 1
ATOM 5494 O O . ILE B 1 57 ? -5.336 -22.703 -26.378 1.00 34.12 418 ILE B O 1
ATOM 5510 N N . ARG B 1 58 ? -5.337 -20.547 -27.042 1.00 48.09 419 ARG B N 1
ATOM 5511 C CA . ARG B 1 58 ? -4.874 -20.038 -25.761 1.00 37.14 419 ARG B CA 1
ATOM 5512 C C . ARG B 1 58 ? -5.748 -18.916 -25.216 1.00 42.32 419 ARG B C 1
ATOM 5513 O O . ARG B 1 58 ? -5.965 -17.906 -25.880 1.00 42.06 419 ARG B O 1
ATOM 5534 N N . VAL B 1 59 ? -6.253 -19.114 -24.000 1.00 40.44 420 VAL B N 1
ATOM 5535 C CA . VAL B 1 59 ? -6.907 -18.048 -23.244 1.00 34.20 420 VAL B CA 1
ATOM 5536 C C . VAL B 1 59 ? -6.168 -17.892 -21.926 1.00 43.52 420 VAL B C 1
ATOM 5537 O O . VAL B 1 59 ? -6.317 -18.713 -21.019 1.00 37.04 420 VAL B O 1
ATOM 55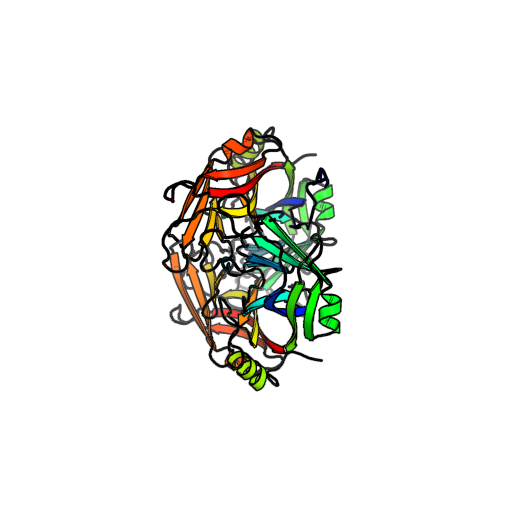50 N N . GLY B 1 60 ? -5.361 -16.844 -21.819 1.00 60.00 421 GLY B N 1
ATOM 5551 C CA . GLY B 1 60 ? -4.496 -16.693 -20.666 1.00 58.15 421 GLY B CA 1
ATOM 5552 C C . GLY B 1 60 ? -3.462 -17.797 -20.705 1.00 65.49 421 GLY B C 1
ATOM 5553 O O . GLY B 1 60 ? -2.704 -17.906 -21.668 1.00 79.55 421 GLY B O 1
ATOM 5557 N N . ASN B 1 61 ? -3.443 -18.630 -19.672 1.00 57.85 422 ASN B N 1
ATOM 5558 C CA . ASN B 1 61 ? -2.535 -19.768 -19.633 1.00 58.14 422 ASN B CA 1
ATOM 5559 C C . ASN B 1 61 ? -3.293 -21.091 -19.737 1.00 41.22 422 ASN B C 1
ATOM 5560 O O . ASN B 1 61 ? -2.740 -22.160 -19.483 1.00 37.37 422 ASN B O 1
ATOM 5571 N N . GLN B 1 62 ? -4.560 -21.007 -20.136 1.00 33.76 423 GLN B N 1
ATOM 5572 C CA . GLN B 1 62 ? -5.314 -22.187 -20.528 1.00 46.84 423 GLN B CA 1
ATOM 5573 C C . GLN B 1 62 ? -5.004 -22.494 -21.990 1.00 44.00 423 GLN B C 1
ATOM 5574 O O . GLN B 1 62 ? -5.211 -21.659 -22.861 1.00 39.53 423 GLN B O 1
ATOM 5588 N N . ILE B 1 63 ? -4.497 -23.695 -22.235 1.00 34.03 424 ILE B N 1
ATOM 5589 C CA . ILE B 1 63 ? -4.055 -24.113 -23.554 1.00 38.93 424 ILE B CA 1
ATOM 5590 C C . ILE B 1 63 ? -4.883 -25.294 -24.020 1.00 43.74 424 ILE B C 1
ATOM 5591 O O . ILE B 1 63 ? -5.100 -26.234 -23.258 1.00 35.16 424 ILE B O 1
ATOM 5607 N N . PHE B 1 64 ? -5.343 -25.240 -25.265 1.00 30.25 425 PHE B N 1
ATOM 5608 C CA . PHE B 1 64 ? -6.047 -26.359 -25.883 1.00 29.78 425 PHE B CA 1
ATOM 5609 C C . PHE B 1 64 ? -5.374 -26.755 -27.198 1.00 35.79 425 PHE B C 1
ATOM 5610 O O . PHE B 1 64 ? -4.836 -25.904 -27.914 1.00 36.10 425 PHE B O 1
ATOM 5627 N N . GLN B 1 65 ? -5.401 -28.054 -27.497 1.00 30.53 426 GLN B N 1
ATOM 5628 C CA . GLN B 1 65 ? -4.804 -28.600 -28.710 1.00 37.00 426 GLN B CA 1
ATOM 5629 C C . GLN B 1 65 ? -5.845 -29.393 -29.485 1.00 43.97 426 GLN B C 1
ATOM 5630 O O . GLN B 1 65 ? -6.401 -30.358 -28.971 1.00 47.36 426 GLN B O 1
ATOM 5644 N N . SER B 1 66 ? -6.109 -28.981 -30.719 1.00 37.64 427 SER B N 1
ATOM 5645 C CA . SER B 1 66 ? -7.068 -29.683 -31.561 1.00 38.96 427 SER B CA 1
ATOM 5646 C C . SER B 1 66 ? -6.453 -30.944 -32.138 1.00 41.24 427 SER B C 1
ATOM 5647 O O . SER B 1 66 ? -5.238 -31.140 -32.072 1.00 38.96 427 SER B O 1
ATOM 5655 N N . ARG B 1 67 ? -7.294 -31.785 -32.728 1.00 45.40 428 ARG B N 1
ATOM 5656 C CA . ARG B 1 67 ? -6.802 -32.941 -33.462 1.00 51.29 428 ARG B CA 1
ATOM 5657 C C . ARG B 1 67 ? -6.126 -32.523 -34.764 1.00 45.41 428 ARG B C 1
ATOM 5658 O O . ARG B 1 67 ? -6.372 -31.434 -35.293 1.00 41.81 428 ARG B O 1
ATOM 5679 N N . VAL B 1 68 ? -5.269 -33.409 -35.258 1.00 38.86 429 VAL B N 1
ATOM 5680 C CA . VAL B 1 68 ? -4.648 -33.272 -36.572 1.00 47.06 429 VAL B CA 1
ATOM 5681 C C . VAL B 1 68 ? -5.568 -33.845 -37.639 1.00 49.21 429 VAL B C 1
ATOM 5682 O O . VAL B 1 68 ? -6.074 -34.957 -37.495 1.00 69.00 429 VAL B O 1
ATOM 5695 N N . ILE B 1 69 ? -5.773 -33.085 -38.708 1.00 47.85 430 ILE B N 1
ATOM 5696 C CA . ILE B 1 69 ? -6.508 -33.575 -39.869 1.00 52.98 430 ILE B CA 1
ATOM 5697 C C . ILE B 1 69 ? -5.520 -33.708 -41.012 1.00 48.74 430 ILE B C 1
ATOM 5698 O O . ILE B 1 69 ? -4.902 -32.733 -41.423 1.00 61.13 430 ILE B O 1
ATOM 5714 N N . LYS B 1 70 ? -5.361 -34.926 -41.509 1.00 60.73 431 LYS B N 1
ATOM 5715 C CA . LYS B 1 70 ? -4.294 -35.215 -42.453 1.00 78.38 431 LYS B CA 1
ATOM 5716 C C . LYS B 1 70 ? -4.614 -34.761 -43.874 1.00 74.14 431 LYS B C 1
ATOM 5717 O O . LYS B 1 70 ? -5.743 -34.906 -44.352 1.00 60.66 431 LYS B O 1
ATOM 5736 N N . GLU B 1 71 ? -3.598 -34.186 -44.515 1.00 71.95 432 GLU B N 1
ATOM 5737 C CA . GLU B 1 71 ? -3.615 -33.842 -45.939 1.00 76.63 432 GLU B CA 1
ATOM 5738 C C . GLU B 1 71 ? -4.909 -33.182 -46.377 1.00 73.53 432 GLU B C 1
ATOM 5739 O O . GLU B 1 71 ? -5.684 -33.739 -47.158 1.00 73.27 432 GLU B O 1
ATOM 5751 N N . ASN B 1 72 ? -5.119 -31.975 -45.872 1.00 66.45 433 ASN B N 1
ATOM 5752 C CA . ASN B 1 72 ? -6.348 -31.252 -46.111 1.00 59.77 433 ASN B CA 1
ATOM 5753 C C . ASN B 1 72 ? -6.149 -29.776 -45.815 1.00 67.20 433 ASN B C 1
ATOM 5754 O O . ASN B 1 72 ? -5.909 -29.402 -44.671 1.00 54.98 433 ASN B O 1
ATOM 5765 N N . LEU B 1 73 ? -6.249 -28.942 -46.843 1.00 59.10 434 LEU B N 1
ATOM 5766 C CA . LEU B 1 73 ? -6.050 -27.504 -46.684 1.00 64.38 434 LEU B CA 1
ATOM 5767 C C . LEU B 1 73 ? -7.338 -26.792 -46.281 1.00 58.00 434 LEU B C 1
ATOM 5768 O O . LEU B 1 73 ? -7.349 -25.577 -46.084 1.00 62.95 434 LEU B O 1
ATOM 5784 N N . SER B 1 74 ? -8.421 -27.556 -46.175 1.00 65.06 435 SER B N 1
ATOM 5785 C CA . SER B 1 74 ? -9.695 -27.048 -45.677 1.00 68.10 435 SER B CA 1
ATOM 5786 C C . SER B 1 74 ? -10.191 -27.972 -44.575 1.00 71.45 435 SER B C 1
ATOM 5787 O O . SER B 1 74 ? -11.270 -28.554 -44.676 1.00 72.01 435 SER B O 1
ATOM 5795 N N . PRO B 1 75 ? -9.394 -28.109 -43.511 1.00 63.83 436 PRO B N 1
ATOM 5796 C CA . PRO B 1 75 ? -9.706 -29.078 -42.461 1.00 57.82 436 PRO B CA 1
ATOM 5797 C C . PRO B 1 75 ? -10.974 -28.706 -41.709 1.00 62.74 436 PRO B C 1
ATOM 5798 O O . PRO B 1 75 ? -11.268 -27.521 -41.541 1.00 50.52 436 PRO B O 1
ATOM 5809 N N . LYS B 1 76 ? -11.714 -29.716 -41.267 1.00 56.09 437 LYS B N 1
ATOM 5810 C CA . LYS B 1 76 ? -12.916 -29.498 -40.477 1.00 57.47 437 LYS B CA 1
ATOM 5811 C C . LYS B 1 76 ? -12.820 -30.258 -39.141 1.00 59.05 437 LYS B C 1
ATOM 5812 O O . LYS B 1 76 ? -13.062 -31.463 -39.072 1.00 69.22 437 LYS B O 1
ATOM 5831 N N . TRP B 1 77 ? -12.439 -29.537 -38.089 1.00 63.12 438 TRP B N 1
ATOM 5832 C CA . TRP B 1 77 ? -12.229 -30.126 -36.764 1.00 56.43 438 TRP B CA 1
ATOM 5833 C C . TRP B 1 77 ? -13.532 -30.317 -35.984 1.00 48.66 438 TRP B C 1
ATOM 5834 O O . TRP B 1 77 ? -13.744 -31.353 -35.354 1.00 58.02 438 TRP B O 1
ATOM 5855 N N . ASN B 1 78 ? -14.386 -29.300 -36.019 1.00 43.27 439 ASN B N 1
ATOM 5856 C CA . ASN B 1 78 ? -15.648 -29.306 -35.286 1.00 45.02 439 ASN B CA 1
ATOM 5857 C C . ASN B 1 78 ? -15.447 -29.641 -33.809 1.00 54.86 439 ASN B C 1
ATOM 5858 O O . ASN B 1 78 ? -16.161 -30.474 -33.253 1.00 48.42 439 ASN B O 1
ATOM 5869 N N . GLU B 1 79 ? -14.469 -28.990 -33.187 1.00 43.76 440 GLU B N 1
ATOM 5870 C CA . GLU B 1 79 ? -14.199 -29.179 -31.762 1.00 37.37 440 GLU B CA 1
ATOM 5871 C C . GLU B 1 79 ? -14.662 -27.976 -30.971 1.00 44.40 440 GLU B C 1
ATOM 5872 O O . GLU B 1 79 ? -14.863 -26.895 -31.520 1.00 43.01 440 GLU B O 1
ATOM 5884 N N . VAL B 1 80 ? -14.831 -28.163 -29.672 1.00 44.98 441 VAL B N 1
ATOM 5885 C CA . VAL B 1 80 ? -15.278 -27.076 -28.827 1.00 38.43 441 VAL B CA 1
ATOM 5886 C C . VAL B 1 80 ? -14.540 -27.122 -27.495 1.00 40.52 441 VAL B C 1
ATOM 5887 O O . VAL B 1 80 ? -14.340 -28.190 -26.915 1.00 39.77 441 VAL B O 1
ATOM 5900 N N . TYR B 1 81 ? -14.105 -25.950 -27.045 1.00 42.40 442 TYR B N 1
ATOM 5901 C CA . TYR B 1 81 ? -13.385 -25.821 -25.790 1.00 37.06 442 TYR B CA 1
ATOM 5902 C C . TYR B 1 81 ? -14.079 -24.796 -24.898 1.00 41.66 442 TYR B C 1
ATOM 5903 O O . TYR B 1 81 ? -14.877 -23.983 -25.370 1.00 38.75 442 TYR B O 1
ATOM 5921 N N . GLU B 1 82 ? -13.778 -24.859 -23.605 1.00 37.87 443 GLU B N 1
ATOM 5922 C CA . GLU B 1 82 ? -14.340 -23.944 -22.618 1.00 41.95 443 GLU B CA 1
ATOM 5923 C C . GLU B 1 82 ? -13.222 -23.363 -21.763 1.00 36.39 443 GLU B C 1
ATOM 5924 O O . GLU B 1 82 ? -12.437 -24.106 -21.185 1.00 36.66 443 GLU B O 1
ATOM 5936 N N . ALA B 1 83 ? -13.156 -22.037 -21.697 1.00 40.07 444 ALA B N 1
ATOM 5937 C CA . ALA B 1 83 ? -12.121 -21.341 -20.944 1.00 37.28 444 ALA B CA 1
ATOM 5938 C C . ALA B 1 83 ? -12.718 -20.388 -19.913 1.00 37.39 444 ALA B C 1
ATOM 5939 O O . ALA B 1 83 ? -13.697 -19.693 -20.189 1.00 41.95 444 ALA B O 1
ATOM 5946 N N . LEU B 1 84 ? -12.118 -20.357 -18.728 1.00 37.83 445 LEU B N 1
ATOM 5947 C CA . LEU B 1 84 ? -12.481 -19.381 -17.710 1.00 38.19 445 LEU B CA 1
ATOM 5948 C C . LEU B 1 84 ? -11.895 -18.029 -18.072 1.00 45.43 445 LEU B C 1
ATOM 5949 O O . LEU B 1 84 ? -10.754 -17.946 -18.510 1.00 39.43 445 LEU B O 1
ATOM 5965 N N . VAL B 1 85 ? -12.682 -16.974 -17.903 1.00 35.58 446 VAL B N 1
ATOM 5966 C CA . VAL B 1 85 ? -12.185 -15.620 -18.089 1.00 49.69 446 VAL B CA 1
ATOM 5967 C C . VAL B 1 85 ? -12.383 -14.812 -16.813 1.00 39.49 446 VAL B C 1
ATOM 5968 O O . VAL B 1 85 ? -13.508 -14.656 -16.331 1.00 45.55 446 VAL B O 1
ATOM 5981 N N . TYR B 1 86 ? -11.273 -14.315 -16.274 1.00 46.63 447 TYR B N 1
ATOM 5982 C CA . TYR B 1 86 ? -11.282 -13.426 -15.116 1.00 45.15 447 TYR B CA 1
ATOM 5983 C C . TYR B 1 86 ? -11.107 -11.993 -15.593 1.00 56.35 447 TYR B C 1
ATOM 5984 O O . TYR B 1 86 ? -10.739 -11.763 -16.744 1.00 65.07 447 TYR B O 1
ATOM 6002 N N . GLU B 1 87 ? -11.375 -11.029 -14.721 1.00 52.76 448 GLU B N 1
ATOM 6003 C CA . GLU B 1 87 ? -11.205 -9.629 -15.088 1.00 60.55 448 GLU B CA 1
ATOM 6004 C C . GLU B 1 87 ? -9.725 -9.333 -15.271 1.00 78.76 448 GLU B C 1
ATOM 6005 O O . GLU B 1 87 ? -8.922 -9.500 -14.357 1.00 76.08 448 GLU B O 1
ATOM 6017 N N . HIS B 1 88 ? -9.381 -8.894 -16.474 1.00 82.90 449 HIS B N 1
ATOM 6018 C CA . HIS B 1 88 ? -7.997 -8.777 -16.893 1.00 77.99 449 HIS B CA 1
ATOM 6019 C C . HIS B 1 88 ? -7.911 -7.678 -17.939 1.00 98.41 449 HIS B C 1
ATOM 6020 O O . HIS B 1 88 ? -8.786 -7.581 -18.798 1.00 81.23 449 HIS B O 1
ATOM 6035 N N . PRO B 1 89 ? -6.868 -6.837 -17.873 1.00 111.63 450 PRO B N 1
ATOM 6036 C CA . PRO B 1 89 ? -6.773 -5.781 -18.881 1.00 108.62 450 PRO B CA 1
ATOM 6037 C C . PRO B 1 89 ? -6.200 -6.299 -20.195 1.00 85.49 450 PRO B C 1
ATOM 6038 O O . PRO B 1 89 ? -5.176 -6.986 -20.186 1.00 88.92 450 PRO B O 1
ATOM 6049 N N . GLY B 1 90 ? -6.871 -5.985 -21.300 1.00 83.71 451 GLY B N 1
ATOM 6050 C CA . GLY B 1 90 ? -6.379 -6.306 -22.628 1.00 69.02 451 GLY B CA 1
ATOM 6051 C C . GLY B 1 90 ? -6.075 -7.777 -22.848 1.00 83.62 451 GLY B C 1
ATOM 6052 O O . GLY B 1 90 ? -5.016 -8.124 -23.376 1.00 88.47 451 GLY B O 1
ATOM 6056 N N . GLN B 1 91 ? -7.003 -8.644 -22.453 1.00 67.86 452 GLN B N 1
ATOM 6057 C CA . GLN B 1 91 ? -6.810 -10.083 -22.600 1.00 55.80 452 GLN B CA 1
ATOM 6058 C C . GLN B 1 91 ? -7.216 -10.539 -23.995 1.00 67.48 452 GLN B C 1
ATOM 6059 O O . GLN B 1 91 ? -8.109 -9.955 -24.611 1.00 61.21 452 GLN B O 1
ATOM 6073 N N . GLU B 1 92 ? -6.563 -11.592 -24.477 1.00 61.05 453 GLU B N 1
ATOM 6074 C CA . GLU B 1 92 ? -6.725 -12.034 -25.855 1.00 61.67 453 GLU B CA 1
ATOM 6075 C C . GLU B 1 92 ? -7.007 -13.525 -25.946 1.00 55.21 453 GLU B C 1
ATOM 6076 O O . GLU B 1 92 ? -6.434 -14.327 -25.206 1.00 58.52 453 GLU B O 1
ATOM 6088 N N . LEU B 1 93 ? -7.904 -13.886 -26.854 1.00 54.66 454 LEU B N 1
ATOM 6089 C CA . LEU B 1 93 ? -7.958 -15.239 -27.374 1.00 38.70 454 LEU B CA 1
ATOM 6090 C C . LEU B 1 93 ? -6.866 -15.336 -28.434 1.00 51.18 454 LEU B C 1
ATOM 6091 O O . LEU B 1 93 ? -6.886 -14.588 -29.414 1.00 61.25 454 LEU B O 1
ATOM 6107 N N . GLU B 1 94 ? -5.897 -16.222 -28.212 1.00 49.03 455 GLU B N 1
ATOM 6108 C CA . GLU B 1 94 ? -4.788 -16.412 -29.148 1.00 44.26 455 GLU B CA 1
ATOM 6109 C C . GLU B 1 94 ? -4.873 -17.792 -29.778 1.00 50.51 455 GLU B C 1
ATOM 6110 O O . GLU B 1 94 ? -5.042 -18.788 -29.076 1.00 40.22 455 GLU B O 1
ATOM 6122 N N . ILE B 1 95 ? -4.756 -17.845 -31.100 1.00 49.23 456 ILE B N 1
ATOM 6123 C CA . ILE B 1 95 ? -4.764 -19.112 -31.824 1.00 45.18 456 ILE B CA 1
ATOM 6124 C C . ILE B 1 95 ? -3.624 -19.174 -32.826 1.00 52.00 456 ILE B C 1
ATOM 6125 O O . ILE B 1 95 ? -3.363 -18.208 -33.525 1.00 42.10 456 ILE B O 1
ATOM 6141 N N . GLU B 1 96 ? -2.948 -20.316 -32.876 1.00 46.98 457 GLU B N 1
ATOM 6142 C CA . GLU B 1 96 ? -1.939 -20.586 -33.893 1.00 44.98 457 GLU B CA 1
ATOM 6143 C C . GLU B 1 96 ? -2.246 -21.914 -34.554 1.00 53.15 457 GLU B C 1
ATOM 6144 O O . GLU B 1 96 ? -2.653 -22.865 -33.886 1.00 45.35 457 GLU B O 1
ATOM 6156 N N . LEU B 1 97 ? -2.042 -21.976 -35.865 1.00 48.98 458 LEU B N 1
ATOM 6157 C CA . LEU B 1 97 ? -2.224 -23.211 -36.610 1.00 42.00 458 LEU B CA 1
ATOM 6158 C C . LEU B 1 97 ? -0.868 -23.737 -37.041 1.00 42.64 458 LEU B C 1
ATOM 6159 O O . LEU B 1 97 ? 0.044 -22.962 -37.338 1.00 43.92 458 LEU B O 1
ATOM 6175 N N . PHE B 1 98 ? -0.736 -25.059 -37.056 1.00 39.13 459 PHE B N 1
ATOM 6176 C CA . PHE B 1 98 ? 0.504 -25.696 -37.460 1.00 40.37 459 PHE B CA 1
ATOM 6177 C C . PHE B 1 98 ? 0.243 -26.906 -38.352 1.00 41.43 459 PHE B C 1
ATOM 6178 O O . PHE B 1 98 ? -0.831 -27.504 -38.309 1.00 44.50 459 PHE B O 1
ATOM 6195 N N . ASP B 1 99 ? 1.240 -27.240 -39.163 1.00 44.12 460 ASP B N 1
ATOM 6196 C CA . ASP B 1 99 ? 1.246 -28.456 -39.962 1.00 45.00 460 ASP B CA 1
ATOM 6197 C C . ASP B 1 99 ? 2.041 -29.529 -39.237 1.00 44.85 460 ASP B C 1
ATOM 6198 O O . ASP B 1 99 ? 3.255 -29.406 -39.081 1.00 57.23 460 ASP B O 1
ATOM 6207 N N . GLU B 1 100 ? 1.361 -30.574 -38.781 1.00 52.52 461 GLU B N 1
ATOM 6208 C CA . GLU B 1 100 ? 2.061 -31.683 -38.151 1.00 48.03 461 GLU B CA 1
ATOM 6209 C C . GLU B 1 100 ? 3.058 -32.282 -39.131 1.00 51.60 461 GLU B C 1
ATOM 6210 O O . GLU B 1 100 ? 2.705 -32.624 -40.263 1.00 62.59 461 GLU B O 1
ATOM 6222 N N . ASP B 1 101 ? 4.304 -32.394 -38.684 1.00 72.30 462 ASP B N 1
ATOM 6223 C CA . ASP B 1 101 ? 5.394 -32.913 -39.499 1.00 70.46 462 ASP B CA 1
ATOM 6224 C C . ASP B 1 101 ? 6.206 -33.927 -38.702 1.00 72.18 462 ASP B C 1
ATOM 6225 O O . ASP B 1 101 ? 6.055 -34.022 -37.483 1.00 86.29 462 ASP B O 1
ATOM 6234 N N . PRO B 1 102 ? 7.073 -34.689 -39.386 1.00 68.15 463 PRO B N 1
ATOM 6235 C CA . PRO B 1 102 ? 7.983 -35.586 -38.668 1.00 75.76 463 PRO B CA 1
ATOM 6236 C C . PRO B 1 102 ? 9.008 -34.787 -37.871 1.00 83.02 463 PRO B C 1
ATOM 6237 O O . PRO B 1 102 ? 9.349 -35.149 -36.743 1.00 94.03 463 PRO B O 1
ATOM 6248 N N . ASP B 1 103 ? 9.480 -33.697 -38.469 1.00 70.74 464 ASP B N 1
ATOM 6249 C CA . ASP B 1 103 ? 10.450 -32.813 -37.834 1.00 93.98 464 ASP B CA 1
ATOM 6250 C C . ASP B 1 103 ? 9.711 -31.637 -37.186 1.00 83.70 464 ASP B C 1
ATOM 6251 O O . ASP B 1 103 ? 8.685 -31.834 -36.538 1.00 75.14 464 ASP B O 1
ATOM 6260 N N . LYS B 1 104 ? 10.223 -30.421 -37.355 1.00 76.31 465 LYS B N 1
ATOM 6261 C CA . LYS B 1 104 ? 9.578 -29.240 -36.797 1.00 72.32 465 LYS B CA 1
ATOM 6262 C C . LYS B 1 104 ? 8.268 -28.955 -37.521 1.00 77.36 465 LYS B C 1
ATOM 6263 O O . LYS B 1 104 ? 8.212 -28.975 -38.749 1.00 83.06 465 LYS B O 1
ATOM 6282 N N . ASP B 1 105 ? 7.214 -28.701 -36.752 1.00 71.87 466 ASP B N 1
ATOM 6283 C CA . ASP B 1 105 ? 5.914 -28.365 -37.317 1.00 50.85 466 ASP B CA 1
ATOM 6284 C C . ASP B 1 105 ? 5.927 -26.945 -37.871 1.00 62.35 466 ASP B C 1
ATOM 6285 O O . ASP B 1 105 ? 6.383 -26.014 -37.209 1.00 73.93 466 ASP B O 1
ATOM 6294 N N . ASP B 1 106 ? 5.418 -26.786 -39.087 1.00 60.08 467 ASP B N 1
ATOM 6295 C CA . ASP B 1 106 ? 5.426 -25.492 -39.753 1.00 58.00 467 ASP B CA 1
ATOM 6296 C C . ASP B 1 106 ? 4.198 -24.667 -39.378 1.00 47.00 467 ASP B C 1
ATOM 6297 O O . ASP B 1 106 ? 3.106 -25.199 -39.198 1.00 53.11 467 ASP B O 1
ATOM 6306 N N . PHE B 1 107 ? 4.407 -23.360 -39.262 1.00 56.78 468 PHE B N 1
ATOM 6307 C CA . PHE B 1 107 ? 3.382 -22.408 -38.843 1.00 51.35 468 PHE B CA 1
ATOM 6308 C C . PHE B 1 107 ? 2.468 -22.058 -40.021 1.00 60.84 468 PHE B C 1
ATOM 6309 O O . PHE B 1 107 ? 2.954 -21.758 -41.112 1.00 55.33 468 PHE B O 1
ATOM 6326 N N . LEU B 1 108 ? 1.153 -22.112 -39.801 1.00 50.10 469 LEU B N 1
ATOM 6327 C CA . LEU B 1 108 ? 0.172 -21.898 -40.873 1.00 51.52 469 LEU B CA 1
ATOM 6328 C C . LEU B 1 108 ? -0.682 -20.650 -40.680 1.00 65.35 469 LEU B C 1
ATOM 6329 O O . LEU B 1 108 ? -1.617 -20.422 -41.449 1.00 58.49 469 LEU B O 1
ATOM 6345 N N . GLY B 1 109 ? -0.377 -19.856 -39.655 1.00 52.52 470 GLY B N 1
ATOM 6346 C CA . GLY B 1 109 ? -1.072 -18.598 -39.432 1.00 52.45 470 GLY B CA 1
ATOM 6347 C C . GLY B 1 109 ? -1.593 -18.450 -38.016 1.00 61.20 470 GLY B C 1
ATOM 6348 O O . GLY B 1 109 ? -1.825 -19.444 -37.330 1.00 53.95 470 GLY B O 1
ATOM 6352 N N . SER B 1 110 ? -1.782 -17.207 -37.583 1.00 51.16 471 SER B N 1
ATOM 6353 C CA . SER B 1 110 ? -2.210 -16.930 -36.214 1.00 60.01 471 SER B CA 1
ATOM 6354 C C . SER B 1 110 ? -3.443 -16.040 -36.180 1.00 56.19 471 SER B C 1
ATOM 6355 O O . SER B 1 110 ? -3.875 -15.499 -37.199 1.00 59.89 471 SER B O 1
ATOM 6363 N N . LEU B 1 111 ? -3.992 -15.878 -34.986 1.00 54.55 472 LEU B N 1
ATOM 6364 C CA . LEU B 1 111 ? -5.198 -15.096 -34.795 1.00 52.58 472 LEU B CA 1
ATOM 6365 C C . LEU B 1 111 ? -5.231 -14.608 -33.354 1.00 55.65 472 LEU B C 1
ATOM 6366 O O . LEU B 1 111 ? -4.989 -15.381 -32.426 1.00 50.74 472 LEU B O 1
ATOM 6382 N N . MET B 1 112 ? -5.507 -13.320 -33.181 1.00 56.73 473 MET B N 1
ATOM 6383 C CA . MET B 1 112 ? -5.487 -12.689 -31.872 1.00 63.25 473 MET B CA 1
ATOM 6384 C C . MET B 1 112 ? -6.716 -11.805 -31.755 1.00 68.68 473 MET B C 1
ATOM 6385 O O . MET B 1 112 ? -6.842 -10.805 -32.463 1.00 64.10 473 MET B O 1
ATOM 6399 N N . ILE B 1 113 ? -7.623 -12.192 -30.866 1.00 53.05 474 ILE B N 1
ATOM 6400 C CA . ILE B 1 113 ? -8.932 -11.561 -30.769 1.00 65.44 474 ILE B CA 1
ATOM 6401 C C . ILE B 1 113 ? -9.133 -10.946 -29.389 1.00 60.21 474 ILE B C 1
ATOM 6402 O O . ILE B 1 113 ? -8.875 -11.590 -28.375 1.00 55.29 474 ILE B O 1
ATOM 6418 N N . ASP B 1 114 ? -9.599 -9.701 -29.362 1.00 69.26 475 ASP B N 1
ATOM 6419 C CA . ASP B 1 114 ? -9.855 -9.001 -28.106 1.00 73.48 475 ASP B CA 1
ATOM 6420 C C . ASP B 1 114 ? -11.095 -9.548 -27.414 1.00 59.28 475 ASP B C 1
ATOM 6421 O O . ASP B 1 114 ? -12.204 -9.455 -27.940 1.00 70.62 475 ASP B O 1
ATOM 6430 N N . LEU B 1 115 ? -10.903 -10.100 -26.222 1.00 52.83 476 LEU B N 1
ATOM 6431 C CA . LEU B 1 115 ? -12.000 -10.703 -25.475 1.00 60.87 476 LEU B CA 1
ATOM 6432 C C . LEU B 1 115 ? -13.090 -9.696 -25.100 1.00 72.77 476 LEU B C 1
ATOM 6433 O O . LEU B 1 115 ? -14.272 -10.022 -25.179 1.00 76.87 476 LEU B O 1
ATOM 6449 N N . ILE B 1 116 ? -12.706 -8.482 -24.708 1.00 66.97 477 ILE B N 1
ATOM 6450 C CA . ILE B 1 116 ? -13.697 -7.470 -24.333 1.00 81.36 477 ILE B CA 1
ATOM 6451 C C . ILE B 1 116 ? -14.715 -7.268 -25.451 1.00 83.98 477 ILE B C 1
ATOM 6452 O O . ILE B 1 116 ? -15.894 -7.039 -25.194 1.00 82.15 477 ILE B O 1
ATOM 6468 N N . GLU B 1 117 ? -14.265 -7.374 -26.694 1.00 79.32 478 GLU B N 1
ATOM 6469 C CA . GLU B 1 117 ? -15.165 -7.211 -27.817 1.00 70.77 478 GLU B CA 1
ATOM 6470 C C . GLU B 1 117 ? -16.069 -8.432 -27.938 1.00 69.87 478 GLU B C 1
ATOM 6471 O O . GLU B 1 117 ? -17.249 -8.303 -28.268 1.00 75.88 478 GLU B O 1
ATOM 6483 N N . VAL B 1 118 ? -15.522 -9.610 -27.651 1.00 61.82 479 VAL B N 1
ATOM 6484 C CA . VAL B 1 118 ? -16.313 -10.833 -27.679 1.00 72.15 479 VAL B CA 1
ATOM 6485 C C . VAL B 1 118 ? -17.396 -10.745 -26.615 1.00 78.37 479 VAL B C 1
ATOM 6486 O O . VAL B 1 118 ? -18.548 -11.110 -26.853 1.00 75.50 479 VAL B O 1
ATOM 6499 N N . GLU B 1 119 ? -17.010 -10.250 -25.443 1.00 64.15 480 GLU B N 1
ATOM 6500 C CA . GLU B 1 119 ? -17.945 -10.052 -24.347 1.00 73.77 480 GLU B CA 1
ATOM 6501 C C . GLU B 1 119 ? -19.068 -9.133 -24.801 1.00 69.71 480 GLU B C 1
ATOM 6502 O O . GLU B 1 119 ? -20.244 -9.432 -24.601 1.00 83.65 480 GLU B O 1
ATOM 6514 N N . LYS B 1 120 ? -18.700 -8.019 -25.424 1.00 68.50 481 LYS B N 1
ATOM 6515 C CA . LYS B 1 120 ? -19.681 -7.049 -25.893 1.00 81.14 481 LYS B CA 1
ATOM 6516 C C . LYS B 1 120 ? -20.605 -7.674 -26.927 1.00 85.61 481 LYS B C 1
ATOM 6517 O O . LYS B 1 120 ? -21.824 -7.522 -26.857 1.00 89.68 481 LYS B O 1
ATOM 6536 N N . GLU B 1 121 ? -20.019 -8.381 -27.885 1.00 77.23 482 GLU B N 1
ATOM 6537 C CA . GLU B 1 121 ? -20.794 -8.978 -28.964 1.00 87.51 482 GLU B CA 1
ATOM 6538 C C . GLU B 1 121 ? -21.545 -10.224 -28.496 1.00 88.43 482 GLU B C 1
ATOM 6539 O O . GLU B 1 121 ? -22.557 -10.593 -29.088 1.00 76.31 482 GLU B O 1
ATOM 6551 N N . ARG B 1 122 ? -21.038 -10.865 -27.443 1.00 78.96 483 ARG B N 1
ATOM 6552 C CA . ARG B 1 122 ? -21.704 -11.999 -26.788 1.00 69.52 483 ARG B CA 1
ATOM 6553 C C . ARG B 1 122 ? -21.681 -13.286 -27.609 1.00 78.78 483 ARG B C 1
ATOM 6554 O O . ARG B 1 122 ? -21.454 -14.368 -27.063 1.00 71.10 483 ARG B O 1
ATOM 6575 N N . LEU B 1 123 ? -21.943 -13.170 -28.908 1.00 73.82 484 LEU B N 1
ATOM 6576 C CA . LEU B 1 123 ? -21.921 -14.312 -29.814 1.00 77.24 484 LEU B CA 1
ATOM 6577 C C . LEU B 1 123 ? -21.309 -13.902 -31.147 1.00 69.71 484 LEU B C 1
ATOM 6578 O O . LEU B 1 123 ? -21.729 -12.920 -31.748 1.00 73.48 484 LEU B O 1
ATOM 6594 N N . LEU B 1 124 ? -20.297 -14.653 -31.571 1.00 81.42 485 LEU B N 1
ATOM 6595 C CA . LEU B 1 124 ? -19.643 -14.472 -32.862 1.00 91.18 485 LEU B CA 1
ATOM 6596 C C . LEU B 1 124 ? -19.662 -15.782 -33.626 1.00 86.00 485 LEU B C 1
ATOM 6597 O O . LEU B 1 124 ? -19.416 -16.837 -33.051 1.00 75.12 485 LEU B O 1
ATOM 6613 N N . ASP B 1 125 ? -19.965 -15.709 -34.915 1.00 78.82 486 ASP B N 1
ATOM 6614 C CA . ASP B 1 125 ? -19.845 -16.857 -35.805 1.00 71.09 486 ASP B CA 1
ATOM 6615 C C . ASP B 1 125 ? -19.341 -16.331 -37.145 1.00 81.26 486 ASP B C 1
ATOM 6616 O O . ASP B 1 125 ? -20.128 -15.917 -37.994 1.00 80.10 486 ASP B O 1
ATOM 6625 N N . GLU B 1 126 ? -18.022 -16.335 -37.314 1.00 85.53 487 GLU B N 1
ATOM 6626 C CA . GLU B 1 126 ? -17.390 -15.622 -38.416 1.00 87.38 487 GLU B CA 1
ATOM 6627 C C . GLU B 1 126 ? -16.184 -16.337 -39.001 1.00 86.79 487 GLU B C 1
ATOM 6628 O O . GLU B 1 126 ? -15.582 -17.210 -38.368 1.00 67.42 487 GLU B O 1
ATOM 6640 N N . TRP B 1 127 ? -15.841 -15.928 -40.218 1.00 73.89 488 TRP B N 1
ATOM 6641 C CA . TRP B 1 127 ? -14.578 -16.276 -40.848 1.00 72.57 488 TRP B CA 1
ATOM 6642 C C . TRP B 1 127 ? -13.549 -15.200 -40.527 1.00 71.87 488 TRP B C 1
ATOM 6643 O O . TRP B 1 127 ? -13.831 -14.008 -40.637 1.00 74.67 488 TRP B O 1
ATOM 6664 N N . PHE B 1 128 ? -12.360 -15.631 -40.123 1.00 69.34 489 PHE B N 1
ATOM 6665 C CA . PHE B 1 128 ? -11.268 -14.719 -39.812 1.00 79.51 489 PHE B CA 1
ATOM 6666 C C . PHE B 1 128 ? -10.107 -14.942 -40.763 1.00 76.90 489 PHE B C 1
ATOM 6667 O O . PHE B 1 128 ? -9.668 -16.073 -40.951 1.00 80.88 489 PHE B O 1
ATOM 6684 N N . THR B 1 129 ? -9.602 -13.867 -41.355 1.00 73.50 490 THR B N 1
ATOM 6685 C CA . THR B 1 129 ? -8.405 -13.962 -42.175 1.00 81.78 490 THR B CA 1
ATOM 6686 C C . THR B 1 129 ? -7.194 -14.154 -41.268 1.00 79.50 490 THR B C 1
ATOM 6687 O O . THR B 1 129 ? -6.895 -13.309 -40.428 1.00 82.20 490 THR B O 1
ATOM 6698 N N . LEU B 1 130 ? -6.508 -15.279 -41.433 1.00 64.76 491 LEU B N 1
ATOM 6699 C CA . LEU B 1 130 ? -5.341 -15.590 -40.619 1.00 75.46 491 LEU B CA 1
ATOM 6700 C C . LEU B 1 130 ? -4.227 -14.576 -40.816 1.00 71.01 491 LEU B C 1
ATOM 6701 O O . LEU B 1 130 ? -3.895 -14.218 -41.941 1.00 67.68 491 LEU B O 1
ATOM 6717 N N . ASP B 1 131 ? -3.643 -14.126 -39.711 1.00 72.58 492 ASP B N 1
ATOM 6718 C CA . ASP B 1 131 ? -2.535 -13.183 -39.762 1.00 63.08 492 ASP B CA 1
ATOM 6719 C C . ASP B 1 131 ? -1.212 -13.915 -39.936 1.00 65.65 492 ASP B C 1
ATOM 6720 O O . ASP B 1 131 ? -1.114 -15.116 -39.662 1.00 58.29 492 ASP B O 1
ATOM 6729 N N . GLU B 1 132 ? -0.207 -13.176 -40.406 1.00 67.73 493 GLU B N 1
ATOM 6730 C CA . GLU B 1 132 ? 1.177 -13.646 -40.468 1.00 71.27 493 GLU B CA 1
ATOM 6731 C C . GLU B 1 132 ? 1.386 -14.727 -41.525 1.00 72.79 493 GLU B C 1
ATOM 6732 O O . GLU B 1 132 ? 2.411 -15.411 -41.523 1.00 66.41 493 GLU B O 1
ATOM 6744 N N . VAL B 1 133 ? 0.414 -14.876 -42.420 1.00 76.53 494 VAL B N 1
ATOM 6745 C CA . VAL B 1 133 ? 0.561 -15.734 -43.590 1.00 64.54 494 VAL B CA 1
ATOM 6746 C C . VAL B 1 133 ? -0.142 -15.076 -44.778 1.00 70.38 494 VAL B C 1
ATOM 6747 O O . VAL B 1 133 ? -1.037 -14.250 -44.589 1.00 82.97 494 VAL B O 1
ATOM 6760 N N . PRO B 1 134 ? 0.263 -15.436 -46.008 1.00 75.42 495 PRO B N 1
ATOM 6761 C CA . PRO B 1 134 ? -0.316 -14.791 -47.194 1.00 76.68 495 PRO B CA 1
ATOM 6762 C C . PRO B 1 134 ? -1.712 -15.299 -47.529 1.00 75.26 495 PRO B C 1
ATOM 6763 O O . PRO B 1 134 ? -2.342 -14.788 -48.455 1.00 92.75 495 PRO B O 1
ATOM 6774 N N . LYS B 1 135 ? -2.186 -16.289 -46.781 1.00 80.06 496 LYS B N 1
ATOM 6775 C CA . LYS B 1 135 ? -3.327 -17.081 -47.215 1.00 76.78 496 LYS B CA 1
ATOM 6776 C C . LYS B 1 135 ? -3.865 -17.954 -46.088 1.00 69.15 496 LYS B C 1
ATOM 6777 O O . LYS B 1 135 ? -3.098 -18.623 -45.399 1.00 70.47 496 LYS B O 1
ATOM 6796 N N . GLY B 1 136 ? -5.183 -17.942 -45.908 1.00 70.97 497 GLY B N 1
ATOM 6797 C CA . GLY B 1 136 ? -5.834 -18.823 -44.956 1.00 67.41 497 GLY B CA 1
ATOM 6798 C C . GLY B 1 136 ? -6.907 -18.127 -44.144 1.00 68.31 497 GLY B C 1
ATOM 6799 O O . GLY B 1 136 ? -6.751 -16.974 -43.744 1.00 76.05 497 GLY B O 1
ATOM 6803 N N . LYS B 1 137 ? -8.001 -18.843 -43.909 1.00 79.66 498 LYS B N 1
ATOM 6804 C CA . LYS B 1 137 ? -9.105 -18.339 -43.107 1.00 66.82 498 LYS B CA 1
ATOM 6805 C C . LYS B 1 137 ? -9.492 -19.369 -42.058 1.00 67.37 498 LYS B C 1
ATOM 6806 O O . LYS B 1 137 ? -9.340 -20.575 -42.271 1.00 62.60 498 LYS B O 1
ATOM 6825 N N . LEU B 1 138 ? -9.984 -18.876 -40.924 1.00 62.34 499 LEU B N 1
ATOM 6826 C CA . LEU B 1 138 ? -10.422 -19.717 -39.818 1.00 59.57 499 LEU B CA 1
ATOM 6827 C C . LEU B 1 138 ? -11.860 -19.369 -39.432 1.00 61.93 499 LEU B C 1
ATOM 6828 O O . LEU B 1 138 ? -12.185 -18.204 -39.207 1.00 66.99 499 LEU B O 1
ATOM 6844 N N . HIS B 1 139 ? -12.713 -20.387 -39.363 1.00 61.04 500 HIS B N 1
ATOM 6845 C CA . HIS B 1 139 ? -14.107 -20.216 -38.963 1.00 71.36 500 HIS B CA 1
ATOM 6846 C C . HIS B 1 139 ? -14.311 -20.576 -37.485 1.00 65.51 500 HIS B C 1
ATOM 6847 O O . HIS B 1 139 ? -14.183 -21.738 -37.107 1.00 57.46 500 HIS B O 1
ATOM 6862 N N . LEU B 1 140 ? -14.627 -19.575 -36.663 1.00 59.39 501 LEU B N 1
ATOM 6863 C CA . LEU B 1 140 ? -14.905 -19.789 -35.240 1.00 57.70 501 LEU B CA 1
ATOM 6864 C C . LEU B 1 140 ? -16.325 -19.387 -34.882 1.00 60.23 501 LEU B C 1
ATOM 6865 O O . LEU B 1 140 ? -16.890 -18.474 -35.484 1.00 63.10 501 LEU B O 1
ATOM 6881 N N . ARG B 1 141 ? -16.894 -20.085 -33.903 1.00 57.50 502 ARG B N 1
ATOM 6882 C CA . ARG B 1 141 ? -18.098 -19.630 -33.234 1.00 58.95 502 ARG B CA 1
ATOM 6883 C C . ARG B 1 141 ? -17.734 -19.413 -31.766 1.00 59.77 502 ARG B C 1
ATOM 6884 O O . ARG B 1 141 ? -17.285 -20.340 -31.083 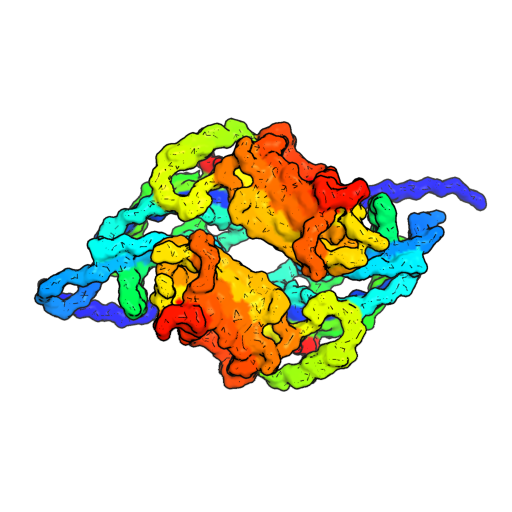1.00 56.59 502 ARG B O 1
ATOM 6905 N N . LEU B 1 142 ? -17.890 -18.176 -31.303 1.00 57.40 503 LEU B N 1
ATOM 6906 C CA . LEU B 1 142 ? -17.552 -17.815 -29.929 1.00 62.37 503 LEU B CA 1
ATOM 6907 C C . LEU B 1 142 ? -18.810 -17.498 -29.138 1.00 58.91 503 LEU B C 1
ATOM 6908 O O . LEU B 1 142 ? -19.684 -16.784 -29.625 1.00 68.28 503 LEU B O 1
ATOM 6924 N N . GLU B 1 143 ? -18.897 -18.039 -27.924 1.00 58.96 504 GLU B N 1
ATOM 6925 C CA . GLU B 1 143 ? -20.026 -17.777 -27.033 1.00 56.53 504 GLU B CA 1
ATOM 6926 C C . GLU B 1 143 ? -19.525 -17.289 -25.680 1.00 52.74 504 GLU B C 1
ATOM 6927 O O . GLU B 1 143 ? -18.725 -17.954 -25.025 1.00 49.69 504 GLU B O 1
ATOM 6939 N N . TRP B 1 144 ? -19.986 -16.110 -25.282 1.00 58.31 505 TRP B N 1
ATOM 6940 C CA . TRP B 1 144 ? -19.670 -15.551 -23.977 1.00 53.29 505 TRP B CA 1
ATOM 6941 C C . TRP B 1 144 ? -20.763 -15.919 -22.993 1.00 57.13 505 TRP B C 1
ATOM 6942 O O . TRP B 1 144 ? -21.896 -15.460 -23.117 1.00 56.85 505 TRP B O 1
ATOM 6963 N N . LEU B 1 145 ? -20.414 -16.746 -22.011 1.00 50.78 506 LEU B N 1
ATOM 6964 C CA . LEU B 1 145 ? -21.383 -17.254 -21.050 1.00 55.94 506 LEU B CA 1
ATOM 6965 C C . LEU B 1 145 ? -21.273 -16.518 -19.718 1.00 76.59 506 LEU B C 1
ATOM 6966 O O . LEU B 1 145 ? -20.189 -16.404 -19.141 1.00 55.60 506 LEU B O 1
ATOM 6982 N N . THR B 1 146 ? -22.412 -16.028 -19.244 1.00 55.40 507 THR B N 1
ATOM 6983 C CA . THR B 1 146 ? -22.499 -15.289 -17.992 1.00 53.23 507 THR B CA 1
ATOM 6984 C C . THR B 1 146 ? -22.852 -16.231 -16.845 1.00 57.62 507 THR B C 1
ATOM 6985 O O . THR B 1 146 ? -23.520 -17.242 -17.054 1.00 63.19 507 THR B O 1
ATOM 6996 N N . LEU B 1 147 ? -22.409 -15.895 -15.636 1.00 60.88 508 LEU B N 1
ATOM 6997 C CA . LEU B 1 147 ? -22.739 -16.682 -14.453 1.00 49.20 508 LEU B CA 1
ATOM 6998 C C . LEU B 1 147 ? -24.092 -16.256 -13.873 1.00 52.06 508 LEU B C 1
ATOM 6999 O O . LEU B 1 147 ? -24.321 -15.077 -13.608 1.00 55.43 508 LEU B O 1
ATOM 7015 N N . MET B 1 148 ? -24.985 -17.224 -13.692 1.00 67.08 509 MET B N 1
ATOM 7016 C CA . MET B 1 148 ? -26.322 -16.969 -13.165 1.00 58.43 509 MET B CA 1
ATOM 7017 C C . MET B 1 148 ? -26.393 -17.340 -11.682 1.00 57.62 509 MET B C 1
ATOM 7018 O O . MET B 1 148 ? -26.129 -18.489 -11.334 1.00 65.06 509 MET B O 1
ATOM 7032 N N . PRO B 1 149 ? -26.771 -16.387 -10.808 1.00 66.43 510 PRO B N 1
ATOM 7033 C CA . PRO B 1 149 ? -26.914 -16.746 -9.387 1.00 64.56 510 PRO B CA 1
ATOM 7034 C C . PRO B 1 149 ? -28.222 -17.478 -9.078 1.00 68.07 510 PRO B C 1
ATOM 7035 O O . PRO B 1 149 ? -28.618 -17.547 -7.916 1.00 68.71 510 PRO B O 1
ATOM 7046 N N . ASN B 1 150 ? -28.891 -17.988 -10.107 1.00 61.03 511 ASN B N 1
ATOM 7047 C CA . ASN B 1 150 ? -30.104 -18.779 -9.931 1.00 61.21 511 ASN B CA 1
ATOM 7048 C C . ASN B 1 150 ? -30.185 -19.811 -11.047 1.00 61.60 511 ASN B C 1
ATOM 7049 O O . ASN B 1 150 ? -29.384 -19.773 -11.973 1.00 59.98 511 ASN B O 1
ATOM 7060 N N . ALA B 1 151 ? -31.148 -20.723 -10.963 1.00 62.73 512 ALA B N 1
ATOM 7061 C CA . ALA B 1 151 ? -31.213 -21.847 -11.892 1.00 69.08 512 ALA B CA 1
ATOM 7062 C C . ALA B 1 151 ? -32.172 -21.607 -13.055 1.00 65.95 512 ALA B C 1
ATOM 7063 O O . ALA B 1 151 ? -32.396 -22.507 -13.864 1.00 76.79 512 ALA B O 1
ATOM 7070 N N . SER B 1 152 ? -32.715 -20.396 -13.145 1.00 68.34 513 SER B N 1
ATOM 7071 C CA . SER B 1 152 ? -33.877 -20.131 -13.995 1.00 96.72 513 SER B CA 1
ATOM 7072 C C . SER B 1 152 ? -33.675 -20.580 -15.439 1.00 86.10 513 SER B C 1
ATOM 7073 O O . SER B 1 152 ? -34.562 -21.201 -16.025 1.00 99.72 513 SER B O 1
ATOM 7081 N N . ASN B 1 153 ? -32.507 -20.288 -16.003 1.00 84.67 514 ASN B N 1
ATOM 7082 C CA . ASN B 1 153 ? -32.260 -20.563 -17.415 1.00 78.25 514 ASN B CA 1
ATOM 7083 C C . ASN B 1 153 ? -31.582 -21.903 -17.657 1.00 76.05 514 ASN B C 1
ATOM 7084 O O . ASN B 1 153 ? -31.032 -22.121 -18.727 1.00 66.86 514 ASN B O 1
ATOM 7095 N N . LEU B 1 154 ? -31.619 -22.801 -16.678 1.00 66.27 515 LEU B N 1
ATOM 7096 C CA . LEU B 1 154 ? -30.835 -24.036 -16.759 1.00 63.66 515 LEU B CA 1
ATOM 7097 C C . LEU B 1 154 ? -31.435 -25.088 -17.691 1.00 79.43 515 LEU B C 1
ATOM 7098 O O . LEU B 1 154 ? -30.702 -25.867 -18.302 1.00 74.83 515 LEU B O 1
ATOM 7114 N N . ASP B 1 155 ? -32.760 -25.137 -17.777 1.00 69.53 516 ASP B N 1
ATOM 7115 C CA . ASP B 1 155 ? -33.414 -26.157 -18.591 1.00 84.29 516 ASP B CA 1
ATOM 7116 C C . ASP B 1 155 ? -32.947 -26.069 -20.042 1.00 79.91 516 ASP B C 1
ATOM 7117 O O . ASP B 1 155 ? -32.776 -27.092 -20.710 1.00 72.14 516 ASP B O 1
ATOM 7126 N N . LYS B 1 156 ? -32.703 -24.849 -20.511 1.00 76.30 517 LYS B N 1
ATOM 7127 C CA . LYS B 1 156 ? -32.378 -24.634 -21.915 1.00 89.35 517 LYS B CA 1
ATOM 7128 C C . LYS B 1 156 ? -30.884 -24.740 -22.218 1.00 87.91 517 LYS B C 1
ATOM 7129 O O . LYS B 1 156 ? -30.509 -25.071 -23.342 1.00 69.19 517 LYS B O 1
ATOM 7148 N N . VAL B 1 157 ? -30.021 -24.457 -21.246 1.00 65.66 518 VAL B N 1
ATOM 7149 C CA . VAL B 1 157 ? -28.597 -24.589 -21.518 1.00 76.79 518 VAL B CA 1
ATOM 7150 C C . VAL B 1 157 ? -28.304 -26.072 -21.675 1.00 75.74 518 VAL B C 1
ATOM 7151 O O . VAL B 1 157 ? -27.525 -26.464 -22.540 1.00 75.66 518 VAL B O 1
ATOM 7164 N N . LEU B 1 158 ? -28.963 -26.898 -20.867 1.00 61.79 519 LEU B N 1
ATOM 7165 C CA . LEU B 1 158 ? -28.714 -28.334 -20.891 1.00 61.21 519 LEU B CA 1
ATOM 7166 C C . LEU B 1 158 ? -29.155 -28.964 -22.207 1.00 85.32 519 LEU B C 1
ATOM 7167 O O . LEU B 1 158 ? -28.446 -29.802 -22.765 1.00 70.46 519 LEU B O 1
ATOM 7183 N N . THR B 1 159 ? -30.321 -28.567 -22.705 1.00 73.90 520 THR B N 1
ATOM 7184 C CA . THR B 1 159 ? -30.834 -29.155 -23.933 1.00 70.37 520 THR B CA 1
ATOM 7185 C C . THR B 1 159 ? -29.994 -28.675 -25.124 1.00 72.69 520 THR B C 1
ATOM 7186 O O . THR B 1 159 ? -29.719 -29.442 -26.048 1.00 79.13 520 THR B O 1
ATOM 7197 N N . ASP B 1 160 ? -29.569 -27.413 -25.079 1.00 75.29 521 ASP B N 1
ATOM 7198 C CA . ASP B 1 160 ? -28.672 -26.855 -26.088 1.00 87.41 521 ASP B CA 1
ATOM 7199 C C . ASP B 1 160 ? -27.361 -27.631 -26.141 1.00 84.57 521 ASP B C 1
ATOM 7200 O O . ASP B 1 160 ? -26.764 -27.798 -27.204 1.00 75.28 521 ASP B O 1
ATOM 7209 N N . ILE B 1 161 ? -26.919 -28.097 -24.981 1.00 61.23 522 ILE B N 1
ATOM 7210 C CA . ILE B 1 161 ? -25.687 -28.863 -24.879 1.00 76.44 522 ILE B CA 1
ATOM 7211 C C . ILE B 1 161 ? -25.869 -30.238 -25.514 1.00 71.87 522 ILE B C 1
ATOM 7212 O O . ILE B 1 161 ? -24.953 -30.752 -26.157 1.00 66.48 522 ILE B O 1
ATOM 7228 N N . LYS B 1 162 ? -27.046 -30.833 -25.342 1.00 70.07 523 LYS B N 1
ATOM 7229 C CA . LYS B 1 162 ? -27.339 -32.109 -25.990 1.00 85.25 523 LYS B CA 1
ATOM 7230 C C . LYS B 1 162 ? -27.631 -31.893 -27.474 1.00 101.31 523 LYS B C 1
ATOM 7231 O O . LYS B 1 162 ? -27.572 -32.830 -28.268 1.00 102.36 523 LYS B O 1
ATOM 7250 N N . ALA B 1 163 ? -27.940 -30.651 -27.841 1.00 104.14 524 ALA B N 1
ATOM 7251 C CA . ALA B 1 163 ? -28.187 -30.292 -29.234 1.00 96.79 524 ALA B CA 1
ATOM 7252 C C . ALA B 1 163 ? -26.874 -30.013 -29.963 1.00 94.53 524 ALA B C 1
ATOM 7253 O O . ALA B 1 163 ? -26.867 -29.649 -31.142 1.00 90.74 524 ALA B O 1
ATOM 7260 N N . ASP B 1 164 ? -25.766 -30.201 -29.253 1.00 89.11 525 ASP B N 1
ATOM 7261 C CA . ASP B 1 164 ? -24.443 -29.889 -29.771 1.00 84.89 525 ASP B CA 1
ATOM 7262 C C . ASP B 1 164 ? -23.642 -31.172 -29.943 1.00 80.92 525 ASP B C 1
ATOM 7263 O O . ASP B 1 164 ? -23.413 -31.903 -28.978 1.00 89.80 525 ASP B O 1
ATOM 7272 N N . LYS B 1 165 ? -23.224 -31.438 -31.178 1.00 84.84 526 LYS B N 1
ATOM 7273 C CA . LYS B 1 165 ? -22.459 -32.641 -31.491 1.00 97.13 526 LYS B CA 1
ATOM 7274 C C . LYS B 1 165 ? -21.049 -32.304 -31.975 1.00 81.01 526 LYS B C 1
ATOM 7275 O O . LYS B 1 165 ? -20.402 -33.120 -32.631 1.00 81.59 526 LYS B O 1
ATOM 7294 N N . ASP B 1 166 ? -20.578 -31.100 -31.655 1.00 74.30 527 ASP B N 1
ATOM 7295 C CA . ASP B 1 166 ? -19.161 -30.795 -31.807 1.00 72.05 527 ASP B CA 1
ATOM 7296 C C . ASP B 1 166 ? -18.404 -31.635 -30.789 1.00 65.61 527 ASP B C 1
ATOM 7297 O O . ASP B 1 166 ? -18.921 -31.930 -29.711 1.00 69.30 527 ASP B O 1
ATOM 7306 N N . GLN B 1 167 ? -17.183 -32.022 -31.131 1.00 67.70 528 GLN B N 1
ATOM 7307 C CA . GLN B 1 167 ? -16.373 -32.854 -30.249 1.00 73.78 528 GLN B CA 1
ATOM 7308 C C . GLN B 1 167 ? -15.814 -32.044 -29.073 1.00 51.62 528 GLN B C 1
ATOM 7309 O O . GLN B 1 167 ? -15.121 -31.042 -29.266 1.00 52.17 528 GLN B O 1
ATOM 7323 N N . ALA B 1 168 ? -16.141 -32.482 -27.858 1.00 67.70 529 ALA B N 1
ATOM 7324 C CA . ALA B 1 168 ? -15.574 -31.916 -26.633 1.00 62.07 529 ALA B CA 1
ATOM 7325 C C . ALA B 1 168 ? -14.835 -33.019 -25.887 1.00 64.85 529 ALA B C 1
ATOM 7326 O O . ALA B 1 168 ? -15.417 -34.057 -25.575 1.00 72.83 529 ALA B O 1
ATOM 7333 N N . ASN B 1 169 ? -13.554 -32.796 -25.613 1.00 62.30 530 ASN B N 1
ATOM 7334 C CA . ASN B 1 169 ? -12.699 -33.827 -25.029 1.00 49.67 530 ASN B CA 1
ATOM 7335 C C . ASN B 1 169 ? -13.132 -34.257 -23.628 1.00 62.76 530 ASN B C 1
ATOM 7336 O O . ASN B 1 169 ? -12.850 -35.381 -23.209 1.00 69.00 530 ASN B O 1
ATOM 7347 N N . ASP B 1 170 ? -13.811 -33.365 -22.911 1.00 65.34 531 ASP B N 1
ATOM 7348 C CA . ASP B 1 170 ? -14.310 -33.672 -21.572 1.00 70.37 531 ASP B CA 1
ATOM 7349 C C . ASP B 1 170 ? -15.720 -33.116 -21.367 1.00 66.56 531 ASP B C 1
ATOM 7350 O O . ASP B 1 170 ? -16.117 -32.791 -20.248 1.00 64.98 531 ASP B O 1
ATOM 7359 N N . GLY B 1 171 ? -16.471 -33.010 -22.460 1.00 64.55 532 GLY B N 1
ATOM 7360 C CA . GLY B 1 171 ? -17.856 -32.578 -22.403 1.00 57.62 532 GLY B CA 1
ATOM 7361 C C . GLY B 1 171 ? -17.997 -31.080 -22.215 1.00 52.24 532 GLY B C 1
ATOM 7362 O O . GLY B 1 171 ? -17.015 -30.384 -21.963 1.00 55.37 532 GLY B O 1
ATOM 7366 N N . LEU B 1 172 ? -19.228 -30.590 -22.343 1.00 46.78 533 LEU B N 1
ATOM 7367 C CA . LEU B 1 172 ? -19.537 -29.177 -22.138 1.00 50.82 533 LEU B CA 1
ATOM 7368 C C . LEU B 1 172 ? -20.112 -28.942 -20.738 1.00 59.11 533 LEU B C 1
ATOM 7369 O O . LEU B 1 172 ? -20.545 -29.884 -20.074 1.00 58.41 533 LEU B O 1
ATOM 7385 N N . SER B 1 173 ? -20.135 -27.681 -20.312 1.00 48.38 534 SER B N 1
ATOM 7386 C CA . SER B 1 173 ? -20.541 -27.326 -18.952 1.00 49.95 534 SER B CA 1
ATOM 7387 C C . SER B 1 173 ? -21.767 -26.436 -18.921 1.00 50.25 534 SER B C 1
ATOM 7388 O O . SER B 1 173 ? -21.868 -25.478 -19.685 1.00 52.25 534 SER B O 1
ATOM 7396 N N . SER B 1 174 ? -22.682 -26.741 -18.009 1.00 53.31 535 SER B N 1
ATOM 7397 C CA . SER B 1 174 ? -23.855 -25.910 -17.794 1.00 52.62 535 SER B CA 1
ATOM 7398 C C . SER B 1 174 ? -23.699 -25.028 -16.553 1.00 51.80 535 SER B C 1
ATOM 7399 O O . SER B 1 174 ? -24.534 -24.164 -16.300 1.00 48.30 535 SER B O 1
ATOM 7407 N N . ALA B 1 175 ? -22.638 -25.242 -15.780 1.00 47.03 536 ALA B N 1
ATOM 7408 C CA . ALA B 1 175 ? -22.423 -24.442 -14.578 1.00 51.42 536 ALA B CA 1
ATOM 7409 C C . ALA B 1 175 ? -20.993 -24.501 -14.067 1.00 43.38 536 ALA B C 1
ATOM 7410 O O . ALA B 1 175 ? -20.192 -25.336 -14.499 1.00 45.50 536 ALA B O 1
ATOM 7417 N N . LEU B 1 176 ? -20.684 -23.585 -13.150 1.00 47.56 537 LEU B N 1
ATOM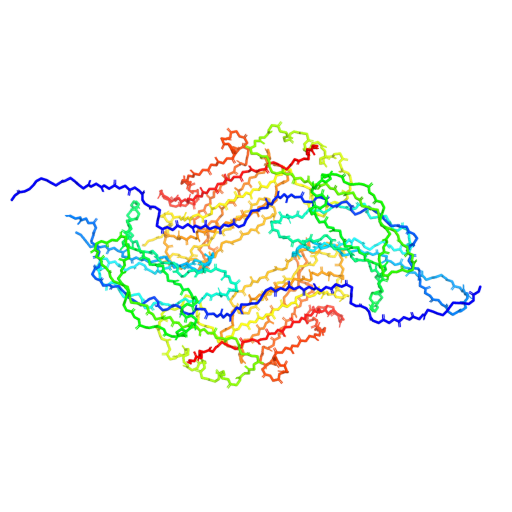 7418 C CA . LEU B 1 176 ? -19.445 -23.630 -12.384 1.00 46.94 537 LEU B CA 1
ATOM 7419 C C . LEU B 1 176 ? -19.790 -23.870 -10.929 1.00 42.57 537 LEU B C 1
ATOM 7420 O O . LEU B 1 176 ? -20.791 -23.368 -10.440 1.00 39.99 537 LEU B O 1
ATOM 7436 N N . LEU B 1 177 ? -18.962 -24.651 -10.252 1.00 39.00 538 LEU B N 1
ATOM 7437 C CA . LEU B 1 177 ? -19.070 -24.814 -8.814 1.00 38.50 538 LEU B CA 1
ATOM 7438 C C . LEU B 1 177 ? -17.918 -24.079 -8.167 1.00 42.16 538 LEU B C 1
ATOM 7439 O O . LEU B 1 177 ? -16.760 -24.327 -8.499 1.00 35.58 538 LEU B O 1
ATOM 7455 N N . ILE B 1 178 ? -18.237 -23.173 -7.251 1.00 39.41 539 ILE B N 1
ATOM 7456 C CA . ILE B 1 178 ? -17.213 -22.496 -6.472 1.00 43.08 539 ILE B CA 1
ATOM 7457 C C . ILE B 1 178 ? -17.241 -23.049 -5.047 1.00 40.90 539 ILE B C 1
ATOM 7458 O O . ILE B 1 178 ? -18.265 -23.001 -4.365 1.00 39.64 539 ILE B O 1
ATOM 7474 N N . LEU B 1 179 ? -16.106 -23.591 -4.622 1.00 34.74 540 LEU B N 1
ATOM 7475 C CA . LEU B 1 179 ? -16.004 -24.304 -3.357 1.00 36.87 540 LEU B CA 1
ATOM 7476 C C . LEU B 1 179 ? -14.949 -23.666 -2.475 1.00 38.48 540 LEU B C 1
ATOM 7477 O O . LEU B 1 179 ? -13.757 -23.737 -2.772 1.00 39.14 540 LEU B O 1
ATOM 7493 N N . TYR B 1 180 ? -15.400 -23.047 -1.389 1.00 38.67 541 TYR B N 1
ATOM 7494 C CA . TYR B 1 180 ? -14.499 -22.554 -0.361 1.00 35.47 541 TYR B CA 1
ATOM 7495 C C . TYR B 1 180 ? -14.395 -23.584 0.768 1.00 37.63 541 TYR B C 1
ATOM 7496 O O . TYR B 1 180 ? -15.389 -23.936 1.404 1.00 49.59 541 TYR B O 1
ATOM 7514 N N . LEU B 1 181 ? -13.177 -24.066 0.982 1.00 36.46 542 LEU B N 1
ATOM 7515 C CA . LEU B 1 181 ? -12.881 -25.075 1.982 1.00 36.91 542 LEU B CA 1
ATOM 7516 C C . LEU B 1 181 ? -12.248 -24.418 3.199 1.00 61.80 542 LEU B C 1
ATOM 7517 O O . LEU B 1 181 ? -11.082 -24.022 3.165 1.00 45.51 542 LEU B O 1
ATOM 7533 N N . ASP B 1 182 ? -13.014 -24.313 4.276 1.00 44.20 543 ASP B N 1
ATOM 7534 C CA . ASP B 1 182 ? -12.558 -23.585 5.455 1.00 42.04 543 ASP B CA 1
ATOM 7535 C C . ASP B 1 182 ? -11.703 -24.422 6.387 1.00 41.45 543 ASP B C 1
ATOM 7536 O O . ASP B 1 182 ? -10.538 -24.113 6.624 1.00 44.39 543 ASP B O 1
ATOM 7545 N N . SER B 1 183 ? -12.296 -25.473 6.934 1.00 50.28 544 SER B N 1
ATOM 7546 C CA . SER B 1 183 ? -11.632 -26.255 7.959 1.00 66.53 544 SER B CA 1
ATOM 7547 C C . SER B 1 183 ? -12.434 -27.486 8.309 1.00 60.46 544 SER B C 1
ATOM 7548 O O . SER B 1 183 ? -13.502 -27.735 7.748 1.00 61.34 544 SER B O 1
ATOM 7556 N N . ALA B 1 184 ? -11.914 -28.246 9.263 1.00 53.77 545 ALA B N 1
ATOM 7557 C CA . ALA B 1 184 ? -12.601 -29.421 9.753 1.00 73.29 545 ALA B CA 1
ATOM 7558 C C . ALA B 1 184 ? -12.384 -29.538 11.255 1.00 70.06 545 ALA B C 1
ATOM 7559 O O . ALA B 1 184 ? -11.489 -28.904 11.829 1.00 56.73 545 ALA B O 1
ATOM 7566 N N . ARG B 1 185 ? -13.213 -30.366 11.876 1.00 60.30 546 ARG B N 1
ATOM 7567 C CA . ARG B 1 185 ? -13.371 -30.371 13.322 1.00 55.57 546 ARG B CA 1
ATOM 7568 C C . ARG B 1 185 ? -13.563 -31.805 13.802 1.00 58.01 546 ARG B C 1
ATOM 7569 O O . ARG B 1 185 ? -14.344 -32.561 13.222 1.00 75.76 546 ARG B O 1
ATOM 7590 N N . ASN B 1 186 ? -12.822 -32.177 14.843 1.00 91.42 547 ASN B N 1
ATOM 7591 C CA . ASN B 1 186 ? -13.002 -33.458 15.527 1.00 77.49 547 ASN B CA 1
ATOM 7592 C C . ASN B 1 186 ? -12.822 -34.669 14.612 1.00 77.67 547 ASN B C 1
ATOM 7593 O O . ASN B 1 186 ? -13.647 -35.582 14.604 1.00 80.20 547 ASN B O 1
ATOM 7604 N N . LEU B 1 187 ? -11.733 -34.673 13.848 1.00 79.78 548 LEU B N 1
ATOM 7605 C CA . LEU B 1 187 ? -11.422 -35.792 12.964 1.00 75.70 548 LEU B CA 1
ATOM 7606 C C . LEU B 1 187 ? -10.883 -36.987 13.747 1.00 90.05 548 LEU B C 1
ATOM 7607 O O . LEU B 1 187 ? -10.270 -36.814 14.798 1.00 97.21 548 LEU B O 1
ATOM 7623 N N . PRO B 1 188 ? -11.099 -38.208 13.227 1.00 85.68 549 PRO B N 1
ATOM 7624 C CA . PRO B 1 188 ? -10.570 -39.415 13.869 1.00 88.13 549 PRO B CA 1
ATOM 7625 C C . PRO B 1 188 ? -9.048 -39.503 13.793 1.00 107.95 549 PRO B C 1
ATOM 7626 O O . PRO B 1 188 ? -8.431 -39.933 14.771 1.00 121.79 549 PRO B O 1
ATOM 7637 N N . ASN B 1 196 ? -3.275 -36.674 15.590 1.00 127.30 557 ASN B N 1
ATOM 7638 C CA . ASN B 1 196 ? -1.987 -37.050 15.021 1.00 115.12 557 ASN B CA 1
ATOM 7639 C C . ASN B 1 196 ? -1.990 -37.455 13.532 1.00 105.73 557 ASN B C 1
ATOM 7640 O O . ASN B 1 196 ? -0.952 -37.872 13.014 1.00 108.80 557 ASN B O 1
ATOM 7650 N N . PRO B 1 197 ? -3.136 -37.332 12.827 1.00 105.06 558 PRO B N 1
ATOM 7651 C CA . PRO B 1 197 ? -3.014 -37.578 11.385 1.00 91.91 558 PRO B CA 1
ATOM 7652 C C . PRO B 1 197 ? -2.528 -36.343 10.636 1.00 84.96 558 PRO B C 1
ATOM 7653 O O . PRO B 1 197 ? -2.400 -35.280 11.245 1.00 77.92 558 PRO B O 1
ATOM 7664 N N . ASN B 1 198 ? -2.251 -36.499 9.342 1.00 80.04 559 ASN B N 1
ATOM 7665 C CA . ASN B 1 198 ? -1.933 -35.382 8.458 1.00 65.11 559 ASN B CA 1
ATOM 7666 C C . ASN B 1 198 ? -3.047 -35.183 7.425 1.00 67.66 559 ASN B C 1
ATOM 7667 O O . ASN B 1 198 ? -2.977 -35.742 6.334 1.00 60.23 559 ASN B O 1
ATOM 7678 N N . PRO B 1 199 ? -4.084 -34.394 7.764 1.00 66.89 560 PRO B N 1
ATOM 7679 C CA . PRO B 1 199 ? -5.263 -34.323 6.890 1.00 61.78 560 PRO B CA 1
ATOM 7680 C C . PRO B 1 199 ? -5.070 -33.501 5.621 1.00 69.86 560 PRO B C 1
ATOM 7681 O O . PRO B 1 199 ? -4.513 -32.403 5.644 1.00 56.99 560 PRO B O 1
ATOM 7692 N N . VAL B 1 200 ? -5.550 -34.053 4.514 1.00 65.90 561 VAL B N 1
ATOM 7693 C CA . VAL B 1 200 ? -5.564 -33.359 3.238 1.00 59.55 561 VAL B CA 1
ATOM 7694 C C . VAL B 1 200 ? -6.872 -33.720 2.530 1.00 58.04 561 VAL B C 1
ATOM 7695 O O . VAL B 1 200 ? -7.346 -34.853 2.638 1.00 56.85 561 VAL B O 1
ATOM 7708 N N . VAL B 1 201 ? -7.460 -32.751 1.832 1.00 46.42 562 VAL B N 1
ATOM 7709 C CA . VAL B 1 201 ? -8.783 -32.921 1.231 1.00 48.97 562 VAL B CA 1
ATOM 7710 C C . VAL B 1 201 ? -8.710 -33.137 -0.275 1.00 52.18 562 VAL B C 1
ATOM 7711 O O . VAL B 1 201 ? -7.929 -32.496 -0.969 1.00 52.29 562 VAL B O 1
ATOM 7724 N N . GLN B 1 202 ? -9.567 -34.026 -0.763 1.00 54.75 563 GLN B N 1
ATOM 7725 C CA . GLN B 1 202 ? -9.637 -34.380 -2.170 1.00 57.13 563 GLN B CA 1
ATOM 7726 C C . GLN B 1 202 ? -11.053 -34.106 -2.677 1.00 62.18 563 GLN B C 1
ATOM 7727 O O . GLN B 1 202 ? -12.008 -34.708 -2.196 1.00 52.98 563 GLN B O 1
ATOM 7741 N N . MET B 1 203 ? -11.184 -33.190 -3.634 1.00 46.94 564 MET B N 1
ATOM 7742 C CA . MET B 1 203 ? -12.495 -32.769 -4.127 1.00 46.44 564 MET B CA 1
ATOM 7743 C C . MET B 1 203 ? -12.654 -33.068 -5.600 1.00 57.04 564 MET B C 1
ATOM 7744 O O . MET B 1 203 ? -11.746 -32.814 -6.390 1.00 37.76 564 MET B O 1
ATOM 7758 N N . SER B 1 204 ? -13.820 -33.585 -5.970 1.00 49.12 565 SER B N 1
ATOM 7759 C CA . SER B 1 204 ? -14.085 -33.934 -7.356 1.00 57.29 565 SER B CA 1
ATOM 7760 C C . SER B 1 204 ? -15.566 -33.879 -7.690 1.00 56.60 565 SER B C 1
ATOM 7761 O O . SER B 1 204 ? -16.420 -34.062 -6.823 1.00 45.88 565 SER B O 1
ATOM 7769 N N . VAL B 1 205 ? -15.857 -33.613 -8.959 1.00 50.28 566 VAL B N 1
ATOM 7770 C CA . VAL B 1 205 ? -17.201 -33.766 -9.492 1.00 55.11 566 VAL B CA 1
ATOM 7771 C C . VAL B 1 205 ? -17.113 -34.652 -10.728 1.00 71.38 566 VAL B C 1
ATOM 7772 O O . VAL B 1 205 ? -16.915 -34.170 -11.841 1.00 83.49 566 VAL B O 1
ATOM 7785 N N . GLY B 1 206 ? -17.246 -35.955 -10.517 1.00 73.80 567 GLY B N 1
ATOM 7786 C CA . GLY B 1 206 ? -17.126 -36.918 -11.593 1.00 77.74 567 GLY B CA 1
ATOM 7787 C C . GLY B 1 206 ? -15.712 -37.011 -12.135 1.00 84.98 567 GLY B C 1
ATOM 7788 O O . GLY B 1 206 ? -14.921 -37.845 -11.695 1.00 88.88 567 GLY B O 1
ATOM 7792 N N . HIS B 1 207 ? -15.390 -36.137 -13.083 1.00 96.50 568 HIS B N 1
ATOM 7793 C CA . HIS B 1 207 ? -14.139 -36.234 -13.825 1.00 105.83 568 HIS B CA 1
ATOM 7794 C C . HIS B 1 207 ? -12.957 -35.612 -13.081 1.00 98.79 568 HIS B C 1
ATOM 7795 O O . HIS B 1 207 ? -12.106 -36.323 -12.549 1.00 93.93 568 HIS B O 1
ATOM 7810 N N . LYS B 1 208 ? -12.911 -34.285 -13.045 1.00 89.94 569 LYS B N 1
ATOM 7811 C CA . LYS B 1 208 ? -11.762 -33.568 -12.506 1.00 103.89 569 LYS B CA 1
ATOM 7812 C C . LYS B 1 208 ? -11.713 -33.633 -10.980 1.00 95.55 569 LYS B C 1
ATOM 7813 O O . LYS B 1 208 ? -12.754 -33.663 -10.322 1.00 102.49 569 LYS B O 1
ATOM 7832 N N . ALA B 1 209 ? -10.499 -33.657 -10.429 1.00 62.28 570 ALA B N 1
ATOM 7833 C CA . ALA B 1 209 ? -10.301 -33.682 -8.983 1.00 60.30 570 ALA B CA 1
ATOM 7834 C C . ALA B 1 209 ? -9.191 -32.732 -8.542 1.00 49.68 570 ALA B C 1
ATOM 7835 O O . ALA B 1 209 ? -8.121 -32.715 -9.133 1.00 44.12 570 ALA B O 1
ATOM 7842 N N . GLN B 1 210 ? -9.445 -31.963 -7.486 1.00 40.07 571 GLN B N 1
ATOM 7843 C CA . GLN B 1 210 ? -8.458 -31.025 -6.951 1.00 35.39 571 GLN B CA 1
ATOM 7844 C C . GLN B 1 210 ? -8.186 -31.365 -5.480 1.00 40.24 571 GLN B C 1
ATOM 7845 O O . GLN B 1 210 ? -9.014 -31.995 -4.820 1.00 48.61 571 GLN B O 1
ATOM 7859 N N . GLU B 1 211 ? -7.018 -30.967 -4.984 1.00 40.68 572 GLU B N 1
ATOM 7860 C CA . GLU B 1 211 ? -6.610 -31.260 -3.610 1.00 58.43 572 GLU B CA 1
ATOM 7861 C C . GLU B 1 211 ? -6.186 -30.010 -2.853 1.00 44.70 572 GLU B C 1
ATOM 7862 O O . GLU B 1 211 ? -5.634 -29.075 -3.434 1.00 38.60 572 GLU B O 1
ATOM 7874 N N . SER B 1 212 ? -6.418 -30.012 -1.546 1.00 39.65 573 SER B N 1
ATOM 7875 C CA . SER B 1 212 ? -5.961 -28.934 -0.686 1.00 37.49 573 SER B CA 1
ATOM 7876 C C . SER B 1 212 ? -4.500 -29.152 -0.320 1.00 42.70 573 SER B C 1
ATOM 7877 O O . SER B 1 212 ? -3.895 -30.143 -0.727 1.00 41.49 573 SER B O 1
ATOM 7885 N N . LYS B 1 213 ? -3.943 -28.230 0.459 1.00 43.68 574 LYS B N 1
ATOM 7886 C CA . LYS B 1 213 ? -2.629 -28.442 1.059 1.00 60.50 574 LYS B CA 1
ATOM 7887 C C . LYS B 1 213 ? -2.731 -29.477 2.172 1.00 51.03 574 LYS B C 1
ATOM 7888 O O . LYS B 1 213 ? -3.820 -29.761 2.663 1.00 46.82 574 LYS B O 1
ATOM 7907 N N . ILE B 1 214 ? -1.595 -30.044 2.556 1.00 48.97 575 ILE B N 1
ATOM 7908 C CA . ILE B 1 214 ? -1.540 -30.983 3.674 1.00 57.52 575 ILE B CA 1
ATOM 7909 C C . ILE B 1 214 ? -1.471 -30.231 4.996 1.00 57.60 575 ILE B C 1
ATOM 7910 O O . ILE B 1 214 ? -0.717 -29.261 5.123 1.00 54.44 575 ILE B O 1
ATOM 7926 N N . ARG B 1 215 ? -2.254 -30.684 5.971 1.00 49.55 576 ARG B N 1
ATOM 7927 C CA . ARG B 1 215 ? -2.085 -30.255 7.354 1.00 65.47 576 ARG B CA 1
ATOM 7928 C C . ARG B 1 215 ? -1.399 -31.329 8.149 1.00 60.21 576 ARG B C 1
ATOM 7929 O O . ARG B 1 215 ? -1.594 -32.511 7.887 1.00 74.00 576 ARG B O 1
ATOM 7950 N N . TYR B 1 216 ? -0.612 -30.910 9.135 1.00 60.50 577 TYR B N 1
ATOM 7951 C CA . TYR B 1 216 ? 0.231 -31.830 9.883 1.00 67.21 577 TYR B CA 1
ATOM 7952 C C . TYR B 1 216 ? -0.176 -31.950 11.347 1.00 80.60 577 TYR B C 1
ATOM 7953 O O . TYR B 1 216 ? -0.371 -30.948 12.036 1.00 70.35 577 TYR B O 1
ATOM 7971 N N . LYS B 1 217 ? -0.306 -33.194 11.797 1.00 82.15 578 LYS B N 1
ATOM 7972 C CA . LYS B 1 217 ? -0.492 -33.513 13.207 1.00 95.92 578 LYS B CA 1
ATOM 7973 C C . LYS B 1 217 ? -1.606 -32.692 13.841 1.00 93.27 578 LYS B C 1
ATOM 7974 O O . LYS B 1 217 ? -1.383 -31.947 14.800 1.00 75.18 578 LYS B O 1
ATOM 7993 N N . THR B 1 218 ? -2.801 -32.826 13.277 1.00 75.05 579 THR B N 1
ATOM 7994 C CA . THR B 1 218 ? -3.992 -32.233 13.859 1.00 73.46 579 THR B CA 1
ATOM 7995 C C . THR B 1 218 ? -5.245 -32.923 13.343 1.00 90.94 579 THR B C 1
ATOM 7996 O O . THR B 1 218 ? -5.286 -33.413 12.213 1.00 79.94 579 THR B O 1
ATOM 8007 N N . ASN B 1 219 ? -6.259 -32.954 14.197 1.00 87.88 580 ASN B N 1
ATOM 8008 C CA . ASN B 1 219 ? -7.583 -33.438 13.842 1.00 83.10 580 ASN B CA 1
ATOM 8009 C C . ASN B 1 219 ? -8.526 -32.258 13.685 1.00 69.14 580 ASN B C 1
ATOM 8010 O O . ASN B 1 219 ? -9.735 -32.432 13.543 1.00 69.06 580 ASN B O 1
ATOM 8021 N N . GLU B 1 220 ? -7.959 -31.056 13.744 1.00 75.64 581 GLU B N 1
ATOM 8022 C CA . GLU B 1 220 ? -8.714 -29.825 13.562 1.00 87.33 581 GLU B CA 1
ATOM 8023 C C . GLU B 1 220 ? -8.074 -28.988 12.452 1.00 68.76 581 GLU B C 1
ATOM 8024 O O . GLU B 1 220 ? -7.767 -27.812 12.651 1.00 65.17 581 GLU B O 1
ATOM 8036 N N . PRO B 1 221 ? -7.873 -29.594 11.272 1.00 66.69 582 PRO B N 1
ATOM 8037 C CA . PRO B 1 221 ? -7.168 -28.892 10.199 1.00 61.50 582 PRO B CA 1
ATOM 8038 C C . PRO B 1 221 ? -7.921 -27.664 9.711 1.00 56.61 582 PRO B C 1
ATOM 8039 O O . PRO B 1 221 ? -9.147 -27.697 9.598 1.00 50.79 582 PRO B O 1
ATOM 8050 N N . VAL B 1 222 ? -7.177 -26.595 9.443 1.00 56.26 583 VAL B N 1
ATOM 8051 C CA . VAL B 1 222 ? -7.715 -25.384 8.837 1.00 49.38 583 VAL B CA 1
ATOM 8052 C C . VAL B 1 222 ? -7.020 -25.188 7.486 1.00 46.06 583 VAL B C 1
ATOM 8053 O O . VAL B 1 222 ? -5.798 -25.291 7.412 1.00 55.47 583 VAL B O 1
ATOM 8066 N N . TRP B 1 223 ? -7.784 -24.918 6.429 1.00 42.58 584 TRP B N 1
ATOM 8067 C CA . TRP B 1 223 ? -7.205 -24.771 5.083 1.00 47.88 584 TRP B CA 1
ATOM 8068 C C . TRP B 1 223 ? -7.444 -23.392 4.490 1.00 41.41 584 TRP B C 1
ATOM 8069 O O . TRP B 1 223 ? -6.520 -22.772 3.967 1.00 44.10 584 TRP B O 1
ATOM 8090 N N . GLU B 1 224 ? -8.692 -22.935 4.561 1.00 41.79 585 GLU B N 1
ATOM 8091 C CA . GLU B 1 224 ? -9.110 -21.659 3.978 1.00 48.68 585 GLU B CA 1
ATOM 8092 C C . GLU B 1 224 ? -8.648 -21.541 2.531 1.00 44.48 585 GLU B C 1
ATOM 8093 O O . GLU B 1 224 ? -7.985 -20.577 2.147 1.00 42.24 585 GLU B O 1
ATOM 8105 N N . GLU B 1 225 ? -8.995 -22.548 1.739 1.00 37.34 586 GLU B N 1
ATOM 8106 C CA . GLU B 1 225 ? -8.656 -22.591 0.320 1.00 37.23 586 GLU B CA 1
ATOM 8107 C C . GLU B 1 225 ? -9.902 -22.560 -0.555 1.00 42.38 586 GLU B C 1
ATOM 8108 O O . GLU B 1 225 ? -10.959 -23.029 -0.144 1.00 33.00 586 GLU B O 1
ATOM 8120 N N . ASN B 1 226 ? -9.760 -22.031 -1.771 1.00 41.05 587 ASN B N 1
ATOM 8121 C CA . ASN B 1 226 ? -10.873 -21.918 -2.703 1.00 37.13 587 ASN B CA 1
ATOM 8122 C C . ASN B 1 226 ? -10.611 -22.674 -4.010 1.00 36.90 587 ASN B C 1
ATOM 8123 O O . ASN B 1 226 ? -9.499 -22.674 -4.523 1.00 34.68 587 ASN B O 1
ATOM 8134 N N . PHE B 1 227 ? -11.646 -23.323 -4.529 1.00 35.45 588 PHE B N 1
ATOM 8135 C CA . PHE B 1 227 ? -11.538 -24.170 -5.710 1.00 33.60 588 PHE B CA 1
ATOM 8136 C C . PHE B 1 227 ? -12.707 -23.908 -6.639 1.00 43.96 588 PHE B C 1
ATOM 8137 O O . PHE B 1 227 ? -13.803 -23.570 -6.187 1.00 32.60 588 PHE B O 1
ATOM 8154 N N . THR B 1 228 ? -12.459 -24.064 -7.936 1.00 33.93 589 THR B N 1
ATOM 8155 C CA . THR B 1 228 ? -13.467 -23.839 -8.974 1.00 37.62 589 THR B CA 1
ATOM 8156 C C . THR B 1 228 ? -13.540 -25.051 -9.902 1.00 33.29 589 THR B C 1
ATOM 8157 O O . THR B 1 228 ? -12.508 -25.551 -10.360 1.00 30.61 589 THR B O 1
ATOM 8168 N N . PHE B 1 229 ? -14.758 -25.518 -10.163 1.00 34.26 590 PHE B N 1
ATOM 8169 C CA . PHE B 1 229 ? -14.994 -26.716 -10.969 1.00 37.36 590 PHE B CA 1
ATOM 8170 C C . PHE B 1 229 ? -15.959 -26.434 -12.104 1.00 45.17 590 PHE B C 1
ATOM 8171 O O . PHE B 1 229 ? -16.964 -25.742 -11.905 1.00 34.84 590 PHE B O 1
ATOM 8188 N N . PHE B 1 230 ? -15.675 -26.995 -13.280 1.00 36.04 591 PHE B N 1
ATOM 8189 C CA . PHE B 1 230 ? -16.653 -27.052 -14.366 1.00 38.49 591 PHE B CA 1
ATOM 8190 C C . PHE B 1 230 ? -17.686 -28.127 -14.051 1.00 42.04 591 PHE B C 1
ATOM 8191 O O . PHE B 1 230 ? -17.325 -29.241 -13.660 1.00 37.97 591 PHE B O 1
ATOM 8208 N N . ILE B 1 231 ? -18.962 -27.790 -14.212 1.00 47.87 592 ILE B N 1
ATOM 8209 C CA . ILE B 1 231 ? -20.049 -28.719 -13.934 1.00 40.47 592 ILE B CA 1
ATOM 8210 C C . ILE B 1 231 ? -20.824 -29.021 -15.210 1.00 39.79 592 ILE B C 1
ATOM 8211 O O . ILE B 1 231 ? -21.294 -28.107 -15.883 1.00 45.40 592 ILE B O 1
ATOM 8227 N N . HIS B 1 232 ? -20.968 -30.304 -15.523 1.00 46.59 593 HIS B N 1
ATOM 8228 C CA . HIS B 1 232 ? -21.733 -30.721 -16.692 1.00 61.34 593 HIS B CA 1
ATOM 8229 C C . HIS B 1 232 ? -23.241 -30.592 -16.451 1.00 52.85 593 HIS B C 1
ATOM 8230 O O . HIS B 1 232 ? -23.942 -29.927 -17.216 1.00 52.51 593 HIS B O 1
ATOM 8245 N N . ASN B 1 233 ? -23.734 -31.229 -15.389 1.00 47.51 594 ASN B N 1
ATOM 8246 C CA . ASN B 1 233 ? -25.163 -31.217 -15.068 1.00 56.18 594 ASN B CA 1
ATOM 8247 C C . ASN B 1 233 ? -25.399 -31.223 -13.550 1.00 56.68 594 ASN B C 1
ATOM 8248 O O . ASN B 1 233 ? -25.245 -32.259 -12.905 1.00 61.91 594 ASN B O 1
ATOM 8259 N N . PRO B 1 234 ? -25.784 -30.067 -12.975 1.00 62.37 595 PRO B N 1
ATOM 8260 C CA . PRO B 1 234 ? -25.997 -29.982 -11.522 1.00 56.21 595 PRO B CA 1
ATOM 8261 C C . PRO B 1 234 ? -27.181 -30.818 -11.029 1.00 64.85 595 PRO B C 1
ATOM 8262 O O . PRO B 1 234 ? -27.231 -31.163 -9.846 1.00 59.51 595 PRO B O 1
ATOM 8273 N N . LYS B 1 235 ? -28.131 -31.116 -11.910 1.00 56.37 596 LYS B N 1
ATOM 8274 C CA . LYS B 1 235 ? -29.288 -31.925 -11.527 1.00 62.99 596 LYS B CA 1
ATOM 8275 C C . LYS B 1 235 ? -28.860 -33.334 -11.142 1.00 65.57 596 LYS B C 1
ATOM 8276 O O . LYS B 1 235 ? -29.514 -33.990 -10.333 1.00 77.14 596 LYS B O 1
ATOM 8295 N N . ARG B 1 236 ? -27.752 -33.786 -11.723 1.00 67.40 597 ARG B N 1
ATOM 8296 C CA . ARG B 1 236 ? -27.411 -35.204 -11.717 1.00 83.53 597 ARG B CA 1
ATOM 8297 C C . ARG B 1 236 ? -26.046 -35.512 -11.098 1.00 81.11 597 ARG B C 1
ATOM 8298 O O . ARG B 1 236 ? -25.785 -36.652 -10.714 1.00 85.74 597 ARG B O 1
ATOM 8319 N N . GLN B 1 237 ? -25.188 -34.502 -10.981 1.00 69.50 598 GLN B N 1
ATOM 8320 C CA . GLN B 1 237 ? -23.839 -34.711 -10.460 1.00 67.20 598 GLN B CA 1
ATOM 8321 C C . GLN B 1 237 ? -23.736 -34.451 -8.961 1.00 58.24 598 GLN B C 1
ATOM 8322 O O . GLN B 1 237 ? -24.524 -33.694 -8.390 1.00 59.81 598 GLN B O 1
ATOM 8336 N N . ASP B 1 238 ? -22.749 -35.092 -8.340 1.00 57.24 599 ASP B N 1
ATOM 8337 C CA . ASP B 1 238 ? -22.475 -34.934 -6.919 1.00 60.54 599 ASP B CA 1
ATOM 8338 C C . ASP B 1 238 ? -21.079 -34.370 -6.708 1.00 60.64 599 ASP B C 1
ATOM 8339 O O . ASP B 1 238 ? -20.138 -34.762 -7.395 1.00 54.82 599 ASP B O 1
ATOM 8348 N N . LEU B 1 239 ? -20.949 -33.441 -5.766 1.00 53.13 600 LEU B N 1
ATOM 8349 C CA . LEU B 1 239 ? -19.639 -33.061 -5.258 1.00 51.88 600 LEU B CA 1
ATOM 8350 C C . LEU B 1 239 ? -19.175 -34.141 -4.290 1.00 61.19 600 LEU B C 1
ATOM 8351 O O . LEU B 1 239 ? -19.758 -34.314 -3.215 1.00 60.97 600 LEU B O 1
ATOM 8367 N N . GLU B 1 240 ? -18.133 -34.867 -4.684 1.00 52.92 601 GLU B N 1
ATOM 8368 C CA . GLU B 1 240 ? -17.603 -35.952 -3.875 1.00 73.41 601 GLU B CA 1
ATOM 8369 C C . GLU B 1 240 ? -16.332 -35.492 -3.186 1.00 63.17 601 GLU B C 1
ATOM 8370 O O . GLU B 1 240 ? -15.368 -35.085 -3.832 1.00 65.06 601 GLU B O 1
ATOM 8382 N N . VAL B 1 241 ? -16.359 -35.549 -1.861 1.00 62.22 602 VAL B N 1
ATOM 8383 C CA . VAL B 1 241 ? -15.264 -35.087 -1.029 1.00 58.91 602 VAL B CA 1
ATOM 8384 C C . VAL B 1 241 ? -14.713 -36.249 -0.223 1.00 60.12 602 VAL B C 1
ATOM 8385 O O . VAL B 1 241 ? -15.468 -36.962 0.431 1.00 66.42 602 VAL B O 1
ATOM 8398 N N . GLU B 1 242 ? -13.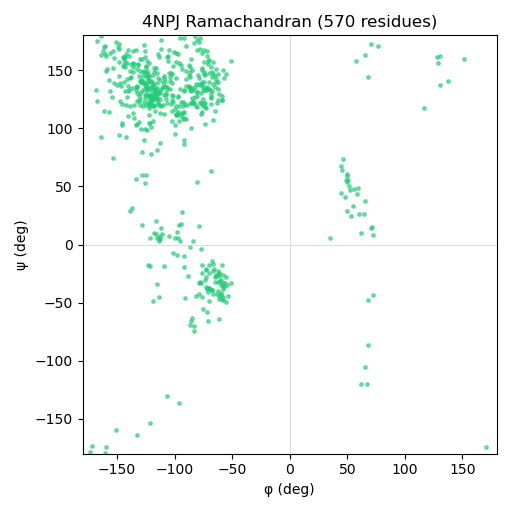400 -36.439 -0.277 1.00 76.22 603 GLU B N 1
ATOM 8399 C CA . GLU B 1 242 ? -12.754 -37.458 0.533 1.00 79.98 603 GLU B CA 1
ATOM 8400 C C . GLU B 1 242 ? -11.569 -36.864 1.275 1.00 81.97 603 GLU B C 1
ATOM 8401 O O . GLU B 1 242 ? -10.636 -36.341 0.667 1.00 71.11 603 GLU B O 1
ATOM 8413 N N . VAL B 1 243 ? -11.627 -36.941 2.600 1.00 69.27 604 VAL B N 1
ATOM 8414 C CA . VAL B 1 243 ? -10.510 -36.557 3.448 1.00 57.38 604 VAL B CA 1
ATOM 8415 C C . VAL B 1 243 ? -9.591 -37.755 3.622 1.00 75.97 604 VAL B C 1
ATOM 8416 O O . VAL B 1 243 ? -10.054 -38.877 3.848 1.00 75.28 604 VAL B O 1
ATOM 8429 N N . ARG B 1 244 ? -8.290 -37.507 3.527 1.00 62.56 605 ARG B N 1
ATOM 8430 C CA . ARG B 1 244 ? -7.298 -38.566 3.635 1.00 83.85 605 ARG B CA 1
ATOM 8431 C C . ARG B 1 244 ? -6.183 -38.187 4.603 1.00 76.97 605 ARG B C 1
ATOM 8432 O O . ARG B 1 244 ? -5.928 -37.005 4.842 1.00 73.54 605 ARG B O 1
ATOM 8453 N N . ASP B 1 245 ? -5.530 -39.203 5.158 1.00 73.87 606 ASP B N 1
ATOM 8454 C CA . ASP B 1 245 ? -4.369 -39.006 6.021 1.00 71.08 606 ASP B CA 1
ATOM 8455 C C . ASP B 1 245 ? -3.084 -39.241 5.240 1.00 71.16 606 ASP B C 1
ATOM 8456 O O . ASP B 1 245 ? -2.706 -40.384 4.998 1.00 92.32 606 ASP B O 1
ATOM 8465 N N . GLU B 1 246 ? -2.406 -38.165 4.855 1.00 79.80 607 GLU B N 1
ATOM 8466 C CA . GLU B 1 246 ? -1.209 -38.285 4.029 1.00 79.63 607 GLU B CA 1
ATOM 8467 C C . GLU B 1 246 ? -0.093 -39.028 4.764 1.00 77.21 607 GLU B C 1
ATOM 8468 O O . GLU B 1 246 ? 0.766 -39.645 4.138 1.00 97.05 607 GLU B O 1
ATOM 8480 N N . GLN B 1 247 ? -0.110 -38.961 6.090 1.00 90.24 608 GLN B N 1
ATOM 8481 C CA . GLN B 1 247 ? 0.870 -39.668 6.908 1.00 105.41 608 GLN B CA 1
ATOM 8482 C C . GLN B 1 247 ? 0.769 -41.176 6.699 1.00 101.36 608 GLN B C 1
ATOM 8483 O O . GLN B 1 247 ? 1.702 -41.811 6.207 1.00 98.69 608 GLN B O 1
ATOM 8497 N N . HIS B 1 248 ? -0.376 -41.737 7.075 1.00 102.29 609 HIS B N 1
ATOM 8498 C CA . HIS B 1 248 ? -0.579 -43.180 7.041 1.00 115.05 609 HIS B CA 1
ATOM 8499 C C . HIS B 1 248 ? -1.367 -43.617 5.804 1.00 118.16 609 HIS B C 1
ATOM 8500 O O . HIS B 1 248 ? -1.712 -44.791 5.669 1.00 124.54 609 HIS B O 1
ATOM 8515 N N . GLN B 1 249 ? -1.636 -42.667 4.910 1.00 114.61 610 GLN B N 1
ATOM 8516 C CA . GLN B 1 249 ? -2.303 -42.934 3.633 1.00 117.87 610 GLN B CA 1
ATOM 8517 C C . GLN B 1 249 ? -3.539 -43.826 3.777 1.00 109.15 610 GLN B C 1
ATOM 8518 O O . GLN B 1 249 ? -3.525 -45.003 3.414 1.00 106.25 610 GLN B O 1
ATOM 8532 N N . CYS B 1 250 ? -4.606 -43.242 4.311 1.00 105.43 611 CYS B N 1
ATOM 8533 C CA . CYS B 1 250 ? -5.877 -43.938 4.483 1.00 101.88 611 CYS B CA 1
ATOM 8534 C C . CYS B 1 250 ? -6.994 -42.913 4.664 1.00 95.12 611 CYS B C 1
ATOM 8535 O O . CYS B 1 250 ? -6.727 -41.724 4.848 1.00 96.21 611 CYS B O 1
ATOM 8543 N N . SER B 1 251 ? -8.240 -43.375 4.620 1.00 87.59 612 SER B N 1
ATOM 8544 C CA . SER B 1 251 ? -9.393 -42.477 4.620 1.00 89.62 612 SER B CA 1
ATOM 8545 C C . SER B 1 251 ? -9.768 -41.995 6.024 1.00 90.30 612 SER B C 1
ATOM 8546 O O . SER B 1 251 ? -9.762 -42.769 6.980 1.00 102.29 612 SER B O 1
ATOM 8554 N N . LEU B 1 252 ? -10.093 -40.707 6.124 1.00 95.45 613 LEU B N 1
ATOM 8555 C CA . LEU B 1 252 ? -10.509 -40.075 7.378 1.00 72.67 613 LEU B CA 1
ATOM 8556 C C . LEU B 1 252 ? -11.963 -39.623 7.328 1.00 71.59 613 LEU B C 1
ATOM 8557 O O . LEU B 1 252 ? -12.463 -39.004 8.266 1.00 73.71 613 LEU B O 1
ATOM 8573 N N . GLY B 1 253 ? -12.636 -39.915 6.222 1.00 76.92 614 GLY B N 1
ATOM 8574 C CA . GLY B 1 253 ? -13.984 -39.428 6.009 1.00 85.78 614 GLY B CA 1
ATOM 8575 C C . GLY B 1 253 ? -14.309 -39.250 4.541 1.00 77.90 614 GLY B C 1
ATOM 8576 O O . GLY B 1 253 ? -13.422 -39.111 3.701 1.00 68.58 614 GLY B O 1
ATOM 8580 N N . ASN B 1 254 ? -15.601 -39.219 4.246 1.00 81.79 615 ASN B N 1
ATOM 8581 C CA . ASN B 1 254 ? -16.084 -39.354 2.884 1.00 88.28 615 ASN B CA 1
ATOM 8582 C C . ASN B 1 254 ? -17.472 -38.742 2.742 1.00 85.85 615 ASN B C 1
ATOM 8583 O O . ASN B 1 254 ? -18.432 -39.232 3.330 1.00 82.37 615 ASN B O 1
ATOM 8594 N N . LEU B 1 255 ? -17.565 -37.668 1.963 1.00 77.95 616 LEU B N 1
ATOM 8595 C CA . LEU B 1 255 ? -18.807 -36.913 1.817 1.00 72.60 616 LEU B CA 1
ATOM 8596 C C . LEU B 1 255 ? -19.270 -36.825 0.364 1.00 72.12 616 LEU B C 1
ATOM 8597 O O . LEU B 1 255 ? -18.463 -36.658 -0.551 1.00 63.67 616 LEU B O 1
ATOM 8613 N N . LYS B 1 256 ? -20.580 -36.942 0.168 1.00 70.74 617 LYS B N 1
ATOM 8614 C CA . LYS B 1 256 ? -21.203 -36.714 -1.130 1.00 81.88 617 LYS B CA 1
ATOM 8615 C C . LYS B 1 256 ? -22.286 -35.660 -0.975 1.00 81.69 617 LYS B C 1
ATOM 8616 O O . LYS B 1 256 ? -23.082 -35.709 -0.038 1.00 84.97 617 LYS B O 1
ATOM 8635 N N . VAL B 1 257 ? -22.302 -34.704 -1.895 1.00 65.99 618 VAL B N 1
ATOM 8636 C CA . VAL B 1 257 ? -23.216 -33.575 -1.816 1.00 61.36 618 VAL B CA 1
ATOM 8637 C C . VAL B 1 257 ? -23.870 -33.364 -3.169 1.00 67.69 618 VAL B C 1
ATOM 8638 O O . VAL B 1 257 ? -23.232 -32.836 -4.084 1.00 57.19 618 VAL B O 1
ATOM 8651 N N . PRO B 1 258 ? -25.138 -33.787 -3.311 1.00 63.42 619 PRO B N 1
ATOM 8652 C CA . PRO B 1 258 ? -25.816 -33.561 -4.590 1.00 64.66 619 PRO B CA 1
ATOM 8653 C C . PRO B 1 258 ? -25.933 -32.076 -4.887 1.00 66.95 619 PRO B C 1
ATOM 8654 O O . PRO B 1 258 ? -26.466 -31.323 -4.071 1.00 58.85 619 PRO B O 1
ATOM 8665 N N . LEU B 1 259 ? -25.430 -31.661 -6.042 1.00 52.23 620 LEU B N 1
ATOM 8666 C CA . LEU B 1 259 ? -25.436 -30.255 -6.401 1.00 60.22 620 LEU B CA 1
ATOM 8667 C C . LEU B 1 259 ? -26.863 -29.743 -6.587 1.00 53.10 620 LEU B C 1
ATOM 8668 O O . LEU B 1 259 ? -27.107 -28.541 -6.500 1.00 59.91 620 LEU B O 1
ATOM 8684 N N . SER B 1 260 ? -27.807 -30.650 -6.826 1.00 54.86 621 SER B N 1
ATOM 8685 C CA . SER B 1 260 ? -29.191 -30.247 -7.061 1.00 57.57 621 SER B CA 1
ATOM 8686 C C . SER B 1 260 ? -29.767 -29.518 -5.852 1.00 58.63 621 SER B C 1
ATOM 8687 O O . SER B 1 260 ? -30.660 -28.684 -5.993 1.00 60.01 621 SER B O 1
ATOM 8695 N N . GLN B 1 261 ? -29.246 -29.828 -4.668 1.00 68.53 622 GLN B N 1
ATOM 8696 C CA . GLN B 1 261 ? -29.694 -29.171 -3.446 1.00 61.49 622 GLN B CA 1
ATOM 8697 C C . GLN B 1 261 ? -29.449 -27.668 -3.538 1.00 57.24 622 GLN B C 1
ATOM 8698 O O . GLN B 1 261 ? -30.200 -26.871 -2.981 1.00 60.38 622 GLN B O 1
ATOM 8712 N N . LEU B 1 262 ? -28.407 -27.288 -4.270 1.00 54.09 623 LEU B N 1
ATOM 8713 C CA . LEU B 1 262 ? -28.044 -25.884 -4.413 1.00 52.22 623 LEU B CA 1
ATOM 8714 C C . LEU B 1 262 ? -29.006 -25.116 -5.313 1.00 61.27 623 LEU B C 1
ATOM 8715 O O . LEU B 1 262 ? -29.090 -23.895 -5.233 1.00 53.81 623 LEU B O 1
ATOM 8731 N N . LEU B 1 263 ? -29.722 -25.828 -6.175 1.00 55.54 624 LEU B N 1
ATOM 8732 C CA . LEU B 1 263 ? -30.550 -25.180 -7.192 1.00 71.88 624 LEU B CA 1
ATOM 8733 C C . LEU B 1 263 ? -31.736 -24.407 -6.607 1.00 62.41 624 LEU B C 1
ATOM 8734 O O . LEU B 1 263 ? -32.327 -23.565 -7.285 1.00 72.44 624 LEU B O 1
ATOM 8750 N N . THR B 1 264 ? -32.063 -24.688 -5.350 1.00 76.08 625 THR B N 1
ATOM 8751 C CA . THR B 1 264 ? -33.234 -24.108 -4.699 1.00 66.58 625 THR B CA 1
ATOM 8752 C C . THR B 1 264 ? -32.857 -23.253 -3.484 1.00 70.21 625 THR B C 1
ATOM 8753 O O . THR B 1 264 ? -33.728 -22.836 -2.713 1.00 69.02 625 THR B O 1
ATOM 8764 N N . SER B 1 265 ? -31.560 -22.995 -3.321 1.00 61.05 626 SER B N 1
ATOM 8765 C CA . SER B 1 265 ? -31.065 -22.147 -2.240 1.00 70.15 626 SER B CA 1
ATOM 8766 C C . SER B 1 265 ? -30.850 -20.717 -2.727 1.00 62.91 626 SER B C 1
ATOM 8767 O O . SER B 1 265 ? -30.657 -20.487 -3.917 1.00 58.73 626 SER B O 1
ATOM 8775 N N . GLU B 1 266 ? -30.881 -19.759 -1.806 1.00 60.73 627 GLU B N 1
ATOM 8776 C CA . GLU B 1 266 ? -30.649 -18.361 -2.160 1.00 66.93 627 GLU B CA 1
ATOM 8777 C C . GLU B 1 266 ? -29.247 -18.184 -2.736 1.00 66.90 627 GLU B C 1
ATOM 8778 O O . GLU B 1 266 ? -28.258 -18.629 -2.144 1.00 54.56 627 GLU B O 1
ATOM 8790 N N . ASP B 1 267 ? -29.176 -17.528 -3.892 1.00 59.88 628 ASP B N 1
ATOM 8791 C CA . ASP B 1 267 ? -27.931 -17.387 -4.648 1.00 61.39 628 ASP B CA 1
ATOM 8792 C C . ASP B 1 267 ? -27.235 -18.734 -4.812 1.00 54.31 628 ASP B C 1
ATOM 8793 O O . ASP B 1 267 ? -26.014 -18.802 -4.931 1.00 49.11 628 ASP B O 1
ATOM 8802 N N . MET B 1 268 ? -28.032 -19.799 -4.824 1.00 55.67 629 MET B N 1
ATOM 8803 C CA . MET B 1 268 ? -27.534 -21.155 -5.029 1.00 56.14 629 MET B CA 1
ATOM 8804 C C . MET B 1 268 ? -26.287 -21.414 -4.199 1.00 57.87 629 MET B C 1
ATOM 8805 O O . MET B 1 268 ? -25.302 -21.959 -4.700 1.00 50.84 629 MET B O 1
ATOM 8819 N N . THR B 1 269 ? -26.330 -20.994 -2.937 1.00 57.50 630 THR B N 1
ATOM 8820 C CA . THR B 1 269 ? -25.180 -21.094 -2.053 1.00 54.13 630 THR B CA 1
ATOM 8821 C C . THR B 1 269 ? -25.573 -21.681 -0.700 1.00 54.87 630 THR B C 1
ATOM 8822 O O . THR B 1 269 ? -26.595 -21.309 -0.129 1.00 62.49 630 THR B O 1
ATOM 8833 N N . VAL B 1 270 ? -24.762 -22.610 -0.202 1.00 60.30 631 VAL B N 1
ATOM 8834 C CA . VAL B 1 270 ? -24.931 -23.120 1.152 1.00 57.26 631 VAL B CA 1
ATOM 8835 C C . VAL B 1 270 ? -23.593 -23.033 1.864 1.00 63.74 631 VAL B C 1
ATOM 8836 O O . VAL B 1 270 ? -22.543 -23.294 1.275 1.00 57.23 631 VAL B O 1
ATOM 8849 N N . SER B 1 271 ? -23.645 -22.637 3.130 1.00 51.23 632 SER B N 1
ATOM 8850 C CA . SER B 1 271 ? -22.461 -22.509 3.959 1.00 60.30 632 SER B CA 1
ATOM 8851 C C . SER B 1 271 ? -22.757 -23.129 5.320 1.00 64.57 632 SER B C 1
ATOM 8852 O O . SER B 1 271 ? -23.545 -22.588 6.095 1.00 70.30 632 SER B O 1
ATOM 8860 N N . GLN B 1 272 ? -22.147 -24.275 5.603 1.00 62.95 633 GLN B N 1
ATOM 8861 C CA . GLN B 1 272 ? -22.433 -24.986 6.842 1.00 72.41 633 GLN B CA 1
ATOM 8862 C C . GLN B 1 272 ? -21.386 -26.047 7.162 1.00 81.66 633 GLN B C 1
ATOM 8863 O O . GLN B 1 272 ? -20.419 -26.233 6.422 1.00 51.32 633 GLN B O 1
ATOM 8877 N N . ARG B 1 273 ? -21.587 -26.731 8.284 1.00 59.82 634 ARG B N 1
ATOM 8878 C CA . ARG B 1 273 ? -20.794 -27.902 8.631 1.00 56.82 634 ARG B CA 1
ATOM 8879 C C . ARG B 1 273 ? -21.481 -29.163 8.133 1.00 74.98 634 ARG B C 1
ATOM 8880 O O . ARG B 1 273 ? -22.635 -29.429 8.471 1.00 87.27 634 ARG B O 1
ATOM 8901 N N . PHE B 1 274 ? -20.766 -29.928 7.317 1.00 75.42 635 PHE B N 1
ATOM 8902 C CA . PHE B 1 274 ? -21.275 -31.181 6.780 1.00 69.90 635 PHE B CA 1
ATOM 8903 C C . PHE B 1 274 ? -20.728 -32.343 7.593 1.00 77.29 635 PHE B C 1
ATOM 8904 O O . PHE B 1 274 ? -19.575 -32.316 8.018 1.00 77.05 635 PHE B O 1
ATOM 8921 N N . GLN B 1 275 ? -21.550 -33.365 7.795 1.00 80.10 636 GLN B N 1
ATOM 8922 C CA . GLN B 1 275 ? -21.134 -34.538 8.550 1.00 88.74 636 GLN B CA 1
ATOM 8923 C C . GLN B 1 275 ? -20.441 -35.535 7.629 1.00 90.27 636 GLN B C 1
ATOM 8924 O O . GLN B 1 275 ? -20.914 -35.815 6.525 1.00 68.43 636 GLN B O 1
ATOM 8938 N N . LEU B 1 276 ? -19.309 -36.061 8.084 1.00 69.73 637 LEU B N 1
ATOM 8939 C CA . LEU B 1 276 ? -18.520 -36.978 7.277 1.00 68.73 637 LEU B CA 1
ATOM 8940 C C . LEU B 1 276 ? -19.018 -38.412 7.420 1.00 83.44 637 LEU B C 1
ATOM 8941 O O . LEU B 1 276 ? -19.073 -38.959 8.521 1.00 81.01 637 LEU B O 1
ATOM 8957 N N . SER B 1 277 ? -19.401 -39.007 6.294 1.00 85.76 638 SER B N 1
ATOM 8958 C CA . SER B 1 277 ? -19.883 -40.380 6.279 1.00 86.82 638 SER B CA 1
ATOM 8959 C C . SER B 1 277 ? -18.710 -41.337 6.146 1.00 86.41 638 SER B C 1
ATOM 8960 O O . SER B 1 277 ? -17.667 -40.979 5.605 1.00 95.10 638 SER B O 1
ATOM 8968 N N . ASN B 1 278 ? -18.886 -42.551 6.655 1.00 110.17 639 ASN B N 1
ATOM 8969 C CA . ASN B 1 278 ? -17.814 -43.537 6.692 1.00 109.82 639 ASN B CA 1
ATOM 8970 C C . ASN B 1 278 ? -16.629 -43.014 7.504 1.00 103.60 639 ASN B C 1
ATOM 8971 O O . ASN B 1 278 ? -15.488 -43.426 7.293 1.00 96.72 639 ASN B O 1
ATOM 8982 N N . SER B 1 279 ? -16.916 -42.107 8.437 1.00 84.43 640 SER B N 1
ATOM 8983 C CA . SER B 1 279 ? -15.888 -41.464 9.251 1.00 84.86 640 SER B CA 1
ATOM 8984 C C . SER B 1 279 ? -16.136 -41.710 10.732 1.00 109.48 640 SER B C 1
ATOM 8985 O O . SER B 1 279 ? -16.747 -42.711 11.115 1.00 102.53 640 SER B O 1
ATOM 8993 N N . GLY B 1 280 ? -15.656 -40.794 11.566 1.00 96.35 641 GLY B N 1
ATOM 8994 C CA . GLY B 1 280 ? -15.980 -40.825 12.977 1.00 91.67 641 GLY B CA 1
ATOM 8995 C C . GLY B 1 280 ? -17.444 -40.462 13.144 1.00 97.80 641 GLY B C 1
ATOM 8996 O O . GLY B 1 280 ? -18.033 -39.857 12.245 1.00 88.14 641 GLY B O 1
ATOM 9000 N N . PRO B 1 281 ? -18.048 -40.841 14.284 1.00 96.94 642 PRO B N 1
ATOM 9001 C CA . PRO B 1 281 ? -19.461 -40.524 14.533 1.00 97.88 642 PRO B CA 1
ATOM 9002 C C . PRO B 1 281 ? -19.781 -39.026 14.488 1.00 93.49 642 PRO B C 1
ATOM 9003 O O . PRO B 1 281 ? -20.924 -38.666 14.204 1.00 92.82 642 PRO B O 1
ATOM 9014 N N . ASN B 1 282 ? -18.788 -38.180 14.764 1.00 90.90 643 ASN B N 1
ATOM 9015 C CA . ASN B 1 282 ? -18.999 -36.733 14.856 1.00 117.50 643 ASN B CA 1
ATOM 9016 C C . ASN B 1 282 ? -18.026 -35.907 14.000 1.00 103.87 643 ASN B C 1
ATOM 9017 O O . ASN B 1 282 ? -17.874 -34.701 14.203 1.00 79.41 643 ASN B O 1
ATOM 9028 N N . SER B 1 283 ? -17.369 -36.556 13.047 1.00 103.22 644 SER B N 1
ATOM 9029 C CA . SER B 1 283 ? -16.444 -35.864 12.157 1.00 97.47 644 SER B CA 1
ATOM 9030 C C . SER B 1 283 ? -17.209 -34.917 11.235 1.00 73.69 644 SER B C 1
ATOM 9031 O O . SER B 1 283 ? -18.187 -35.327 10.614 1.00 81.66 644 SER B O 1
ATOM 9039 N N . THR B 1 284 ? -16.777 -33.658 11.156 1.00 68.29 645 THR B N 1
ATOM 9040 C CA . THR B 1 284 ? -17.430 -32.677 10.282 1.00 81.78 645 THR B CA 1
ATOM 9041 C C . THR B 1 284 ? -16.435 -31.821 9.488 1.00 76.66 645 THR B C 1
ATOM 9042 O O . THR B 1 284 ? -15.286 -31.645 9.894 1.00 65.67 645 THR B O 1
ATOM 9053 N N . ILE B 1 285 ? -16.897 -31.285 8.358 1.00 57.91 646 ILE B N 1
ATOM 9054 C CA . ILE B 1 285 ? -16.077 -30.429 7.502 1.00 65.87 646 ILE B CA 1
ATOM 9055 C C . ILE B 1 285 ? -16.856 -29.168 7.110 1.00 55.98 646 ILE B C 1
ATOM 9056 O O . ILE B 1 285 ? -18.009 -29.245 6.683 1.00 51.86 646 ILE B O 1
ATOM 9072 N N . LYS B 1 286 ? -16.227 -28.007 7.283 1.00 50.99 647 LYS B N 1
ATOM 9073 C CA . LYS B 1 286 ? -16.900 -26.724 7.072 1.00 65.04 647 LYS B CA 1
ATOM 9074 C C . LYS B 1 286 ? -16.584 -26.142 5.697 1.00 50.46 647 LYS B C 1
ATOM 9075 O O . LYS B 1 286 ? -15.426 -25.863 5.394 1.00 56.62 647 LYS B O 1
ATOM 9094 N N . MET B 1 287 ? -17.621 -25.948 4.885 1.00 52.93 648 MET B N 1
ATOM 9095 C CA . MET B 1 287 ? -17.469 -25.443 3.519 1.00 44.64 648 MET B CA 1
ATOM 9096 C C . MET B 1 287 ? -18.476 -24.367 3.168 1.00 51.40 648 MET B C 1
ATOM 9097 O O . MET B 1 287 ? -19.564 -24.310 3.737 1.00 48.84 648 MET B O 1
ATOM 9111 N N . LYS B 1 288 ? -18.104 -23.531 2.203 1.00 44.58 649 LYS B N 1
ATOM 9112 C CA . LYS B 1 288 ? -19.041 -22.626 1.547 1.00 46.72 649 LYS B CA 1
ATOM 9113 C C . LYS B 1 288 ? -19.051 -22.974 0.059 1.00 54.33 649 LYS B C 1
ATOM 9114 O O . LYS B 1 288 ? -18.017 -22.934 -0.608 1.00 48.51 649 LYS B O 1
ATOM 9133 N N . ILE B 1 289 ? -20.224 -23.347 -0.438 1.00 44.60 650 ILE B N 1
ATOM 9134 C CA . ILE B 1 289 ? -20.377 -23.844 -1.799 1.00 48.50 650 ILE B CA 1
ATOM 9135 C C . ILE B 1 289 ? -21.359 -22.978 -2.552 1.00 64.13 650 ILE B C 1
ATOM 9136 O O . ILE B 1 289 ? -22.467 -22.748 -2.077 1.00 50.32 650 ILE B O 1
ATOM 9152 N N . ALA B 1 290 ? -20.946 -22.512 -3.727 1.00 39.32 651 ALA B N 1
ATOM 9153 C CA . ALA B 1 290 ? -21.789 -21.678 -4.574 1.00 41.90 651 ALA B CA 1
ATOM 9154 C C . ALA B 1 290 ? -21.810 -22.220 -5.995 1.00 44.92 651 ALA B C 1
ATOM 9155 O O . ALA B 1 290 ? -20.766 -22.504 -6.578 1.00 43.63 651 ALA B O 1
ATOM 9162 N N . LEU B 1 291 ? -23.017 -22.369 -6.533 1.00 46.58 652 LEU B N 1
ATOM 9163 C CA . LEU B 1 291 ? -23.218 -22.839 -7.892 1.00 52.40 652 LEU B CA 1
ATOM 9164 C C . LEU B 1 291 ? -23.585 -21.657 -8.777 1.00 45.22 652 LEU B C 1
ATOM 9165 O O . LEU B 1 291 ? -24.267 -20.735 -8.332 1.00 56.31 652 LEU B O 1
ATOM 9181 N N . ARG B 1 292 ? -23.115 -21.681 -10.020 1.00 50.80 653 ARG B N 1
ATOM 9182 C CA . ARG B 1 292 ? -23.464 -20.654 -10.995 1.00 49.99 653 ARG B CA 1
ATOM 9183 C C . ARG B 1 292 ? -23.729 -21.281 -12.354 1.00 46.46 653 ARG B C 1
ATOM 9184 O O . ARG B 1 292 ? -22.849 -21.918 -12.934 1.00 46.33 653 ARG B O 1
ATOM 9205 N N . VAL B 1 293 ? -24.953 -21.105 -12.840 1.00 53.00 654 VAL B N 1
ATOM 9206 C CA . VAL B 1 293 ? -25.351 -21.620 -14.142 1.00 50.28 654 VAL B CA 1
ATOM 9207 C C . VAL B 1 293 ? -24.769 -20.746 -15.244 1.00 55.30 654 VAL B C 1
ATOM 9208 O O . VAL B 1 293 ? -24.725 -19.521 -15.123 1.00 55.87 654 VAL B O 1
ATOM 9221 N N . LEU B 1 294 ? -24.311 -21.391 -16.312 1.00 54.41 655 LEU B N 1
ATOM 9222 C CA . LEU B 1 294 ? -23.666 -20.699 -17.420 1.00 58.88 655 LEU B CA 1
ATOM 9223 C C . LEU B 1 294 ? -24.672 -20.444 -18.534 1.00 58.98 655 LEU B C 1
ATOM 9224 O O . LEU B 1 294 ? -25.349 -21.360 -18.997 1.00 66.91 655 LEU B O 1
ATOM 9240 N N . HIS B 1 295 ? -24.755 -19.189 -18.961 1.00 59.10 656 HIS B N 1
ATOM 9241 C CA . HIS B 1 295 ? -25.838 -18.746 -19.825 1.00 78.38 656 HIS B CA 1
ATOM 9242 C C . HIS B 1 295 ? -25.389 -17.657 -20.797 1.00 63.41 656 HIS B C 1
ATOM 9243 O O . HIS B 1 295 ? -24.642 -16.749 -20.429 1.00 59.92 656 HIS B O 1
ATOM 9258 N N . LEU B 1 296 ? -25.862 -17.759 -22.036 1.00 86.82 657 LEU B N 1
ATOM 9259 C CA . LEU B 1 296 ? -25.520 -16.812 -23.091 1.00 68.71 657 LEU B CA 1
ATOM 9260 C C . LEU B 1 296 ? -26.551 -15.687 -23.169 1.00 79.62 657 LEU B C 1
ATOM 9261 O O . LEU B 1 296 ? -27.707 -15.921 -23.522 1.00 96.18 657 LEU B O 1
ATOM 9277 N N . GLU B 1 297 ? -26.122 -14.473 -22.833 1.00 75.03 658 GLU B N 1
ATOM 9278 C CA . GLU B 1 297 ? -26.971 -13.285 -22.935 1.00 85.70 658 GLU B CA 1
ATOM 9279 C C . GLU B 1 297 ? -26.624 -12.491 -24.187 1.00 106.17 658 GLU B C 1
ATOM 9280 O O . GLU B 1 297 ? -25.497 -12.559 -24.666 1.00 121.04 658 GLU B O 1
ATOM 9292 N N . LYS B 1 298 ? -27.590 -11.743 -24.716 1.00 137.22 659 LYS B N 1
ATOM 9293 C CA . LYS B 1 298 ? -27.365 -10.934 -25.914 1.00 140.67 659 LYS B CA 1
ATOM 9294 C C . LYS B 1 298 ? -27.928 -9.527 -25.751 1.00 143.01 659 LYS B C 1
ATOM 9295 O O . LYS B 1 298 ? -27.638 -8.638 -26.553 1.00 140.32 659 LYS B O 1
#

Sequence (574 aa):
NRITVPLVSEVQIAQLRFPVPKGVLRIHFIEAQDLQGKDTYLKGLVKGKSDPYGIIRVGNQIFQSRVIKENLSPKWNEVYEALVYEHPGQELEIELFDEDPDKDDFLGSLMIDLIEVEKERLLDEWFTLDEVPKGKLHLRLEWLTLMPNASNLDKVLTDIKADKDQANDGLSSALLILYLDSARNLPSGNPNPVVQMSVGHKAQESKIRYKTNEPVWEENFTFFIHNPKRQDLEVEVRDEQHQCSLGNLKVPLSQLLTSEDMTVSQRFQLSNSGPNSTIKMKIALRVLHLEKRITVPLVSEVQIAQLRFPVPKGVLRIHFIEAQDLQGKDTGKSDPYGIIRVGNQIFQSRVIKENLSPKWNEVYEALVYEHPGQELEIELFDEDPDKDDFLGSLMIDLIEVEKERLLDEWFTLDEVPKGKLHLRLEWLTLMPNASNLDKVLTDIKADKDQANDGLSSALLILYLDSARNLPNPNPVVQMSVGHKAQESKIRYKTNEPVWEENFTFFIHNPKRQDLEVEVRDEQHQCSLGNLKVPLSQLLTSEDMTVSQRFQLSNSGPNSTIKMKIALRVLHLEK

B-factor: mean 78.51, std 27.25, range [28.14, 183.48]

GO terms:
  GO:0140268 endoplasmic reticulum-plasma membrane contact site (C, IDA)
  GO:0005509 calcium ion binding (F, IDA)
  GO:0044232 organelle membrane contact site (C, IDA)
  GO:0005789 endoplasmic reticulum membrane (C, IDA)
  GO:0031210 phosphatidylcholine binding (F, IDA)
  GO:0008429 phosphatidylethanolamine binding (F, IDA)
  GO:0035091 phosphatidylinositol binding (F, IDA)
  GO:0005789 endoplasmic reticulum membrane (C, EXP)
  GO:0005886 plasma membrane (C, EXP)
  GO:0005544 calcium-dependent phospholipid binding (F, IDA)
  GO:0005886 plasma membrane (C, IDA)
  GO:0005789 endoplasmic reticulum membrane (C, TAS)
  GO:0042802 identical protein binding (F, IPI)
  GO:0005515 protein binding (F, IPI)
  GO:0045296 cadherin binding (F, HDA)
  GO:0009898 cytoplasmic side of plasma membrane (C, IMP)
  GO:0016020 membrane (C, HDA)

Secondary structure (DSSP, 8-state):
---------------------SEEEEEEEEEEES------SS--S------EEEEEEETTEEEEPPPPPS-SS-EEEEEEEEEE-S-TT-EEEEEEEE--SSSPEEEEEEEEEHHHHHHHSEEEEEEEPBTSSS-EEEEEEEEEEEESSSTTHHHHHHHHHH--SB-TT---SEEEEEEEEEEES-S-----EEEEEEETTEEEE-----S-SS-EEEEEEEEEES-TTT-EEEEEEEETTT--EEEEEEEETHHHHTSGGGEEEEEEEPBSS-TT-EEEEEEEEEEEE---/--------------------SEEEEEEEEEEES---S------EEEEEEETTEEEEPPP--S-SS-EEEEEEEEEE-S-TT-EEEEEEEE--SSSPEEEEEEEEEHHHHHHH-EEEEEEEPBTSSS-EEEEEEEEEEEESSSTTHHHHHHHHHT--SB-TT---SEEEEEEEEEEES-----EEEEEESSS-EEE-PPP-S-SS-EEEEEEEEEES-TTT-EEEEEEEETTTTEEEEEEEEEGGGGGGSGGGEEEEEEEPBTS-TT-EEEEEEEEEEEEE--

Solvent-accessible surface area: 29392 Å² total; per-residue (Å²): 207,229,164,110,111,97,172,127,93,173,98,138,40,30,100,48,178,57,102,86,5,73,0,0,0,22,0,2,0,26,32,1,62,75,0,60,12,63,76,72,143,101,176,61,180,102,141,25,125,1,26,0,13,0,11,0,19,0,31,106,42,9,38,20,5,106,41,35,158,108,58,51,42,0,122,16,67,2,3,11,23,0,27,2,74,124,111,106,59,31,65,0,39,2,44,0,46,1,45,12,128,97,156,34,69,58,5,0,4,12,84,19,45,2,93,80,0,28,176,78,64,79,13,80,81,101,33,92,12,82,94,30,115,104,8,82,0,28,1,99,0,18,6,6,26,42,38,58,61,30,84,42,7,97,80,14,31,84,81,39,166,74,43,175,42,94,19,48,61,34,16,2,0,0,0,0,29,3,29,0,32,14,1,53,57,6,40,87,109,81,5,6,0,9,0,62,0,23,0,63,120,45,62,64,92,6,113,54,15,57,80,18,35,19,0,17,0,26,22,45,18,32,3,43,0,41,35,0,122,202,34,47,0,79,0,58,0,65,3,66,87,119,99,62,53,9,0,39,19,127,6,45,0,45,103,0,33,125,36,147,73,1,49,34,68,93,72,20,137,10,61,131,36,21,126,108,0,18,0,90,1,112,0,20,0,50,0,3,19,52,70,240,258,97,81,100,70,170,123,98,166,96,130,46,36,99,62,199,45,101,65,7,78,0,0,0,26,0,3,0,26,35,1,82,73,0,40,24,103,129,171,91,114,0,15,0,8,0,3,0,7,0,34,69,56,10,38,18,6,76,44,37,156,118,51,49,37,0,116,17,62,3,4,13,22,0,28,2,75,136,102,123,61,32,46,0,28,1,21,0,40,2,47,28,117,102,142,22,77,54,4,0,9,13,84,17,57,1,98,96,0,26,162,87,72,56,13,81,78,103,32,86,4,69,108,27,122,88,6,81,0,30,0,70,0,13,10,5,32,22,30,56,63,26,80,43,6,98,92,17,16,81,88,12,118,82,36,181,42,81,24,44,104,33,12,6,0,0,0,0,19,0,40,0,26,19,7,67,69,9,92,134,14,10,0,6,0,65,0,25,5,62,140,114,52,51,100,10,128,61,13,63,69,20,52,26,0,19,0,32,21,39,17,31,5,80,0,55,13,0,109,189,28,43,0,72,1,44,0,87,3,77,77,117,126,60,54,14,0,54,15,117,5,49,0,43,105,1,35,127,36,153,71,2,34,35,69,94,107,20,142,10,69,140,34,16,137,110,2,21,0,68,2,107,0,15,0,47,0,4,17,39,81,186

InterPro domains:
  IPR000008 C2 domain [PF00168] (385-491)
  IPR000008 C2 domain [PF00168] (539-628)
  IPR000008 C2 domain [PF00168] (802-910)
  IPR000008 C2 domain [PS50004] (369-489)
  IPR000008 C2 domain [PS50004] (514-639)
  IPR000008 C2 domain [PS50004] (786-908)
  IPR000008 C2 domain [SM00239] (386-488)
  IPR000008 C2 domain [SM00239] (537-632)
  IPR000008 C2 domain [SM00239] (802-907)
  IPR031468 Synaptotagmin-like mitochondrial-lipid-binding domain [PS51847] (191-370)
  IPR035892 C2 domain superfamily [G3DSA:2.60.40.150] (362-510)
  IPR035892 C2 domain superfamily [G3DSA:2.60.40.150] (511-660)
  IPR035892 C2 domain superfamily [G3DSA:2.60.40.150] (781-915)
  IPR035892 C2 domain superfamily [SSF49562] (382-506)
  IPR035892 C2 domain superfamily [SSF49562] (537-671)
  IPR035892 C2 domain superfamily [SSF49562] (785-912)
  IPR037733 Extended synaptotagmin, C2A domain [cd08391] (385-505)
  IPR037749 Extended synaptotagmin, C2B domain [cd04050] (537-642)
  IPR037752 Extended synaptotagmin, C-terminal C2 domain [cd04030] (786-911)
  IPR039010 Synaptotagmin, SMP domain [PF17047] (191-370)